Protein AF-M7B7B1-F1 (afdb_monomer)

Organism: Chelonia mydas (NCBI:txid8469)

Nearest PDB structures (foldseek):
  8otz-assembly1_O  TM=6.008E-01  e=1.115E-10  Bos taurus

Foldseek 3Di:
DDDDPPVNVVVVLLVVLVVVLQVVVQVVQVPDPPSQDHSDQADFLCPDPVSVVVCVDPVNCVVCVVVVNNPRHDGPVDDSSVCCCCPNPSNVVVVVCVVVVDSDDCCRVCPCVVVCPVVDDDCDPADDPNHNPPPVVVVLQPDPPRCPPPVNVVVVVVVVVVVVVVVVVVVVVVVVVVVVVVVVVVVVVCVVVPVDDDDDPDPVVVVCPPVNVDPPVVVVVPDDDDPVVPPPDDDDDDDDDPDDDDDDDDPPDDDDPPPPVVVVVCCVPPPVNVVVVVVVVVVVVCVVPVVSVVVVVVVVVVVVVVVVVVVVVVVVVVVVVVPPPPDDDDDDDDDDDDDDPDPQDPVNVVVVVVVVVVVVVVVVVVVVVVVVVVVVVVVVVVVVVVVVVPPPVVVVVVVVVVVVPDDPVNVVVVVVVVPDDDPVNVVVCPPPD

Structure (mmCIF, N/CA/C/O backbone):
data_AF-M7B7B1-F1
#
_entry.id   AF-M7B7B1-F1
#
loop_
_atom_site.group_PDB
_atom_site.id
_atom_site.type_symbol
_atom_site.label_atom_id
_atom_site.label_alt_id
_atom_site.label_comp_id
_atom_site.label_asym_id
_atom_site.label_entity_id
_atom_site.label_seq_id
_atom_site.pdbx_PDB_ins_code
_atom_site.Cartn_x
_atom_site.Cartn_y
_atom_site.Cartn_z
_atom_site.occupancy
_atom_site.B_iso_or_equiv
_atom_site.auth_seq_id
_atom_site.auth_comp_id
_atom_site.auth_asym_id
_atom_site.auth_atom_id
_atom_site.pdbx_PDB_model_num
ATOM 1 N N . MET A 1 1 ? 5.519 -35.312 -7.607 1.00 42.41 1 MET A N 1
ATOM 2 C CA . MET A 1 1 ? 5.414 -34.089 -8.432 1.00 42.41 1 MET A CA 1
ATOM 3 C C . MET A 1 1 ? 4.886 -32.962 -7.562 1.00 42.41 1 MET A C 1
ATOM 5 O O . MET A 1 1 ? 3.769 -33.058 -7.071 1.00 42.41 1 MET A O 1
ATOM 9 N N . ALA A 1 2 ? 5.728 -31.973 -7.263 1.00 45.00 2 ALA A N 1
ATOM 10 C CA . ALA A 1 2 ? 5.381 -30.883 -6.357 1.00 45.00 2 ALA A CA 1
ATOM 11 C C . ALA A 1 2 ? 4.366 -29.946 -7.025 1.00 45.00 2 ALA A C 1
ATOM 13 O O . ALA A 1 2 ? 4.591 -29.464 -8.133 1.00 45.00 2 ALA A O 1
ATOM 14 N N . CYS A 1 3 ? 3.242 -29.706 -6.353 1.00 51.44 3 CYS A N 1
ATOM 15 C CA . CYS A 1 3 ? 2.217 -28.773 -6.800 1.00 51.44 3 CYS A CA 1
ATOM 16 C C . CYS A 1 3 ? 2.785 -27.350 -6.698 1.00 51.44 3 CYS A C 1
ATOM 18 O O . CYS A 1 3 ? 2.807 -26.755 -5.618 1.00 51.44 3 CYS A O 1
ATOM 20 N N . LEU A 1 4 ? 3.322 -26.829 -7.806 1.00 54.97 4 LEU A N 1
ATOM 21 C CA . LEU A 1 4 ? 3.775 -25.445 -7.895 1.00 54.97 4 LEU A CA 1
ATOM 22 C C . LEU A 1 4 ? 2.602 -24.537 -7.532 1.00 54.97 4 LEU A C 1
ATOM 24 O O . LEU A 1 4 ? 1.526 -24.613 -8.129 1.00 54.97 4 LEU A O 1
ATOM 28 N N . SER A 1 5 ? 2.798 -23.693 -6.515 1.00 66.38 5 SER A N 1
ATOM 29 C CA . SER A 1 5 ? 1.750 -22.779 -6.070 1.00 66.38 5 SER A CA 1
ATOM 30 C C . SER A 1 5 ? 1.254 -21.953 -7.259 1.00 66.38 5 SER A C 1
ATOM 32 O O . SER A 1 5 ? 2.034 -21.561 -8.129 1.00 66.38 5 SER A O 1
ATOM 34 N N . ARG A 1 6 ? -0.042 -21.638 -7.293 1.00 64.44 6 ARG A N 1
ATOM 35 C CA . ARG A 1 6 ? -0.674 -20.833 -8.356 1.00 64.44 6 ARG A CA 1
ATOM 36 C C . ARG A 1 6 ? 0.077 -19.517 -8.643 1.00 64.44 6 ARG A C 1
ATOM 38 O O . ARG A 1 6 ? 0.046 -19.017 -9.761 1.00 64.44 6 ARG A O 1
ATOM 45 N N . ARG A 1 7 ? 0.795 -19.001 -7.638 1.00 59.91 7 ARG A N 1
ATOM 46 C CA . ARG A 1 7 ? 1.664 -17.821 -7.704 1.00 59.91 7 ARG A CA 1
ATOM 47 C C . ARG A 1 7 ? 2.988 -18.079 -8.437 1.00 59.91 7 ARG A C 1
ATOM 49 O O . ARG A 1 7 ? 3.459 -17.193 -9.139 1.00 59.91 7 ARG A O 1
ATOM 56 N N . CYS A 1 8 ? 3.575 -19.267 -8.296 1.00 62.28 8 CYS A N 1
ATOM 57 C CA . CYS A 1 8 ? 4.769 -19.673 -9.043 1.00 62.28 8 CYS A CA 1
ATOM 58 C C . CYS A 1 8 ? 4.444 -19.842 -10.529 1.00 62.28 8 CYS A C 1
ATOM 60 O O . CYS A 1 8 ? 5.128 -19.254 -11.354 1.00 62.28 8 CYS A O 1
ATOM 62 N N . LEU A 1 9 ? 3.331 -20.509 -10.855 1.00 64.69 9 LEU A N 1
ATOM 63 C CA . LEU A 1 9 ? 2.851 -20.640 -12.238 1.00 64.69 9 LEU A CA 1
ATOM 64 C C . LEU A 1 9 ? 2.510 -19.285 -12.883 1.00 64.69 9 LEU A C 1
ATOM 66 O O . LEU A 1 9 ? 2.740 -19.089 -14.069 1.00 64.69 9 LEU A O 1
ATOM 70 N N . GLN A 1 10 ? 1.976 -18.326 -12.118 1.00 61.78 10 GLN A N 1
ATOM 71 C CA . GLN A 1 10 ? 1.761 -16.957 -12.608 1.00 61.78 10 GLN A CA 1
ATOM 72 C C . GLN A 1 10 ? 3.072 -16.209 -12.872 1.00 61.78 10 GLN A C 1
ATOM 74 O O . GLN A 1 10 ? 3.170 -15.483 -13.855 1.00 61.78 10 GLN A O 1
ATOM 79 N N . ARG A 1 11 ? 4.080 -16.387 -12.014 1.00 63.16 11 ARG A N 1
ATOM 80 C CA . ARG A 1 11 ? 5.410 -15.793 -12.208 1.00 63.16 11 ARG A CA 1
ATOM 81 C C . ARG A 1 11 ? 6.141 -16.399 -13.399 1.00 63.16 11 ARG A C 1
ATOM 83 O O . ARG A 1 11 ? 6.758 -15.667 -14.158 1.00 63.16 11 ARG A O 1
ATOM 90 N N . GLU A 1 12 ? 6.022 -17.706 -13.577 1.00 62.66 12 GLU A N 1
ATOM 91 C CA . GLU A 1 12 ? 6.588 -18.444 -14.704 1.00 62.66 12 GLU A CA 1
ATOM 92 C C . GLU A 1 12 ? 5.945 -18.023 -16.033 1.00 62.66 12 GLU A C 1
ATOM 94 O O . GLU A 1 12 ? 6.651 -17.713 -16.988 1.00 62.66 12 GLU A O 1
ATOM 99 N N . LYS A 1 13 ? 4.612 -17.895 -16.077 1.00 61.25 13 LYS A N 1
ATOM 100 C CA . LYS A 1 13 ? 3.904 -17.379 -17.261 1.00 61.25 13 LYS A CA 1
ATOM 101 C C . LYS A 1 13 ? 4.276 -15.932 -17.589 1.00 61.25 13 LYS A C 1
ATOM 103 O O . LYS A 1 13 ? 4.460 -15.623 -18.762 1.00 61.25 13 LYS A O 1
ATOM 108 N N . GLY A 1 14 ? 4.432 -15.079 -16.574 1.00 61.81 14 GLY A N 1
ATOM 109 C CA . GLY A 1 14 ? 4.938 -13.716 -16.760 1.00 61.81 14 GLY A CA 1
ATOM 110 C C . GLY A 1 14 ? 6.364 -13.695 -17.321 1.00 61.81 14 GLY A C 1
ATOM 111 O O . GLY A 1 14 ? 6.639 -12.965 -18.263 1.00 61.81 14 GLY A O 1
ATOM 112 N N . PHE A 1 15 ? 7.246 -14.560 -16.812 1.00 65.38 15 PHE A N 1
ATOM 113 C CA . PHE A 1 15 ? 8.637 -14.662 -17.262 1.00 65.38 15 PHE A CA 1
ATOM 114 C C . PHE A 1 15 ? 8.770 -15.120 -18.726 1.00 65.38 15 PHE A C 1
ATOM 116 O O . PHE A 1 15 ? 9.544 -14.539 -19.482 1.00 65.38 15 PHE A O 1
ATOM 123 N N . ILE A 1 16 ? 7.997 -16.127 -19.153 1.00 61.47 16 ILE A N 1
ATOM 124 C CA . ILE A 1 16 ? 8.049 -16.654 -20.531 1.00 61.47 16 ILE A CA 1
ATOM 125 C C . ILE A 1 16 ? 7.557 -15.610 -21.546 1.00 61.47 16 ILE A C 1
ATOM 127 O O . ILE A 1 16 ? 8.191 -15.408 -22.581 1.00 61.47 16 ILE A O 1
ATOM 131 N N . LEU A 1 17 ? 6.455 -14.913 -21.246 1.00 61.81 17 LEU A N 1
ATOM 132 C CA . LEU A 1 17 ? 5.927 -13.851 -22.112 1.00 61.81 17 LEU A CA 1
ATOM 133 C C . LEU A 1 17 ? 6.872 -12.643 -22.176 1.00 61.81 17 LEU A C 1
ATOM 135 O O . LEU A 1 17 ? 7.020 -12.026 -23.233 1.00 61.81 17 LEU A O 1
ATOM 139 N N . ASP A 1 18 ? 7.561 -12.348 -21.072 1.00 65.50 18 ASP A N 1
ATOM 140 C CA . ASP A 1 18 ? 8.581 -11.308 -21.033 1.00 65.50 18 ASP A CA 1
ATOM 141 C C . ASP A 1 18 ? 9.797 -11.650 -21.896 1.00 65.50 18 ASP A C 1
ATOM 143 O O . ASP A 1 18 ? 10.330 -10.749 -22.543 1.00 65.50 18 ASP A O 1
ATOM 147 N N . GLY A 1 19 ? 10.189 -12.925 -21.959 1.00 74.69 19 GLY A N 1
ATOM 148 C CA . GLY A 1 19 ? 11.253 -13.405 -22.840 1.00 74.69 19 GLY A CA 1
ATOM 149 C C . GLY A 1 19 ? 10.938 -13.189 -24.321 1.00 74.69 19 GLY A C 1
ATOM 150 O O . GLY A 1 19 ? 11.761 -12.634 -25.036 1.00 74.69 19 GLY A O 1
ATOM 151 N N . VAL A 1 20 ? 9.726 -13.532 -24.772 1.00 77.75 20 VAL A N 1
ATOM 152 C CA . VAL A 1 20 ? 9.319 -13.392 -26.188 1.00 77.75 20 VAL A CA 1
ATOM 153 C C . VAL A 1 20 ? 9.248 -11.924 -26.624 1.00 77.75 20 VAL A C 1
ATOM 155 O O . VAL A 1 20 ? 9.687 -11.570 -27.718 1.00 77.75 20 VAL A O 1
ATOM 158 N N . ALA A 1 21 ? 8.717 -11.043 -25.773 1.00 76.06 21 ALA A N 1
ATOM 159 C CA . ALA A 1 21 ? 8.639 -9.614 -26.080 1.00 76.06 21 ALA A CA 1
ATOM 160 C C . ALA A 1 21 ? 10.026 -8.946 -26.108 1.00 76.06 21 ALA A C 1
ATOM 162 O O . ALA A 1 21 ? 10.290 -8.077 -26.936 1.00 76.06 21 ALA A O 1
ATOM 163 N N . VAL A 1 22 ? 10.919 -9.350 -25.202 1.00 82.69 22 VAL A N 1
ATOM 164 C CA . VAL A 1 22 ? 12.305 -8.868 -25.181 1.00 82.69 22 VAL A CA 1
ATOM 165 C C . VAL A 1 22 ? 13.081 -9.396 -26.388 1.00 82.69 22 VAL A C 1
ATOM 167 O O . VAL A 1 22 ? 13.818 -8.627 -26.993 1.00 82.69 22 VAL A O 1
ATOM 170 N N . ASP A 1 23 ? 12.882 -10.657 -26.771 1.00 85.25 23 ASP A N 1
ATOM 171 C CA . ASP A 1 23 ? 13.542 -11.288 -27.919 1.00 85.25 23 ASP A CA 1
ATOM 172 C C . ASP A 1 23 ? 13.101 -10.671 -29.252 1.00 85.25 23 ASP A C 1
ATOM 174 O O . ASP A 1 23 ? 13.930 -10.295 -30.072 1.00 85.25 23 ASP A O 1
ATOM 178 N N . THR A 1 24 ? 11.799 -10.439 -29.438 1.00 84.06 24 THR A N 1
ATOM 179 C CA . THR A 1 24 ? 11.279 -9.739 -30.628 1.00 84.06 24 THR A CA 1
ATOM 180 C C . THR A 1 24 ? 11.799 -8.305 -30.739 1.00 84.06 24 THR A C 1
ATOM 182 O O . THR A 1 24 ? 12.189 -7.869 -31.825 1.00 84.06 24 THR A O 1
ATOM 185 N N . LEU A 1 25 ? 11.866 -7.572 -29.622 1.00 83.31 25 LEU A N 1
ATOM 186 C CA . LEU A 1 25 ? 12.483 -6.246 -29.594 1.00 83.31 25 LEU A CA 1
ATOM 187 C C . LEU A 1 25 ? 13.978 -6.319 -29.894 1.00 83.31 25 LEU A C 1
ATOM 189 O O . LEU A 1 25 ? 14.453 -5.569 -30.740 1.00 83.31 25 LEU A O 1
ATOM 193 N N . ALA A 1 26 ? 14.717 -7.227 -29.260 1.00 86.00 26 ALA A N 1
ATOM 194 C CA . ALA A 1 26 ? 16.151 -7.379 -29.487 1.00 86.00 26 ALA A CA 1
ATOM 195 C C . ALA A 1 26 ? 16.440 -7.753 -30.947 1.00 86.00 26 ALA A C 1
ATOM 197 O O . ALA A 1 26 ? 17.294 -7.130 -31.574 1.00 86.00 26 ALA A O 1
ATOM 198 N N . GLY A 1 27 ? 15.659 -8.672 -31.517 1.00 85.81 27 GLY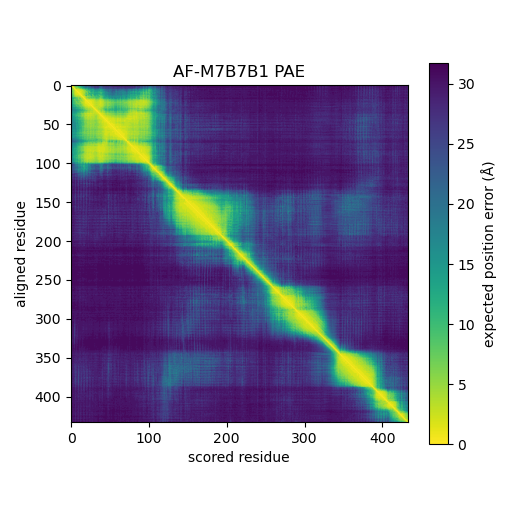 A N 1
ATOM 199 C CA . GLY A 1 27 ? 15.722 -9.073 -32.920 1.00 85.81 27 GLY A CA 1
ATOM 200 C C . GLY A 1 27 ? 15.513 -7.913 -33.897 1.00 85.81 27 GLY A C 1
ATOM 201 O O . GLY A 1 27 ? 16.146 -7.865 -34.945 1.00 85.81 27 GLY A O 1
ATOM 202 N N . SER A 1 28 ? 14.698 -6.912 -33.551 1.00 82.88 28 SER A N 1
ATOM 203 C CA . SER A 1 28 ? 14.541 -5.732 -34.416 1.00 82.88 28 SER A CA 1
ATOM 204 C C . SER A 1 28 ? 15.816 -4.880 -34.527 1.00 82.88 28 SER A C 1
ATOM 206 O O . SER A 1 28 ? 16.047 -4.258 -35.561 1.00 82.88 28 SER A O 1
ATOM 208 N N . TYR A 1 29 ? 16.675 -4.892 -33.501 1.00 82.81 29 TYR A N 1
ATOM 209 C CA . TYR A 1 29 ? 17.931 -4.135 -33.463 1.00 82.81 29 TYR A CA 1
ATOM 210 C C . TYR A 1 29 ? 19.161 -4.959 -33.870 1.00 82.81 29 TYR A C 1
ATOM 212 O O . TYR A 1 29 ? 20.210 -4.384 -34.157 1.00 82.81 29 TYR A O 1
ATOM 220 N N . THR A 1 30 ? 19.070 -6.292 -33.927 1.00 81.69 30 THR A N 1
ATOM 221 C CA . THR A 1 30 ? 20.193 -7.155 -34.347 1.00 81.69 30 THR A CA 1
ATOM 222 C C . THR A 1 30 ? 20.481 -7.054 -35.841 1.00 81.69 30 THR A C 1
ATOM 224 O O . THR A 1 30 ? 21.638 -7.195 -36.244 1.00 81.69 30 THR A O 1
ATOM 227 N N . HIS A 1 31 ? 19.450 -6.797 -36.649 1.00 80.06 31 HIS A N 1
ATOM 228 C CA . HIS A 1 31 ? 19.531 -6.756 -38.110 1.00 80.06 31 HIS A CA 1
ATOM 229 C C . HIS A 1 31 ? 19.801 -5.357 -38.683 1.00 80.06 31 HIS A C 1
ATOM 231 O O . HIS A 1 31 ? 20.025 -5.233 -39.885 1.00 80.06 31 HIS A O 1
ATOM 237 N N . ILE A 1 32 ? 19.814 -4.312 -37.848 1.00 78.25 32 ILE A N 1
ATOM 238 C CA . ILE A 1 32 ? 19.995 -2.921 -38.278 1.00 78.25 32 ILE A CA 1
ATOM 239 C C . ILE A 1 32 ? 21.291 -2.374 -37.661 1.00 78.25 32 ILE A C 1
ATOM 241 O O . ILE A 1 32 ? 21.356 -2.209 -36.444 1.00 78.25 32 ILE A O 1
ATOM 245 N N . PRO A 1 33 ? 22.343 -2.096 -38.453 1.00 79.06 33 PRO A N 1
ATOM 246 C CA . PRO A 1 33 ? 23.497 -1.348 -37.976 1.00 79.06 33 PRO A CA 1
ATOM 247 C C . PRO A 1 33 ? 23.193 0.166 -37.925 1.00 79.06 33 PRO A C 1
ATOM 249 O O . PRO A 1 33 ? 22.537 0.684 -38.830 1.00 79.06 33 PRO A O 1
ATOM 252 N N . PRO A 1 34 ? 23.710 0.903 -36.924 1.00 80.38 34 PRO A N 1
ATOM 253 C CA . PRO A 1 34 ? 24.441 0.406 -35.758 1.00 80.38 34 PRO A CA 1
ATOM 254 C C . PRO A 1 34 ? 23.531 -0.349 -34.774 1.00 80.38 34 PRO A C 1
ATOM 256 O O . PRO A 1 34 ? 22.345 -0.054 -34.647 1.00 80.38 34 PRO A O 1
ATOM 259 N N . LYS A 1 35 ? 24.104 -1.315 -34.045 1.00 84.50 35 LYS A N 1
ATOM 260 C CA . LYS A 1 35 ? 23.390 -2.086 -33.014 1.00 84.50 35 LYS A CA 1
ATOM 261 C C . LYS A 1 35 ? 23.161 -1.205 -31.785 1.00 84.50 35 LYS A C 1
ATOM 263 O O . LYS A 1 35 ? 23.999 -1.144 -30.894 1.00 84.50 35 LYS A O 1
ATOM 268 N N . LEU A 1 36 ? 22.050 -0.476 -31.778 1.00 85.94 36 LEU A N 1
ATOM 269 C CA . LEU A 1 36 ? 21.781 0.573 -30.787 1.00 85.94 36 LEU A CA 1
ATOM 270 C C . LEU A 1 36 ? 21.107 0.076 -29.506 1.00 85.94 36 LEU A C 1
ATOM 272 O O . LEU A 1 36 ? 21.082 0.801 -28.514 1.00 85.94 36 LEU A O 1
ATOM 276 N N . TRP A 1 37 ? 20.543 -1.131 -29.512 1.00 87.94 37 TRP A N 1
ATOM 277 C CA . TRP A 1 37 ? 19.790 -1.648 -28.377 1.00 87.94 37 TRP A CA 1
ATOM 278 C C . TRP A 1 37 ? 19.933 -3.163 -28.253 1.00 87.94 37 TRP A C 1
ATOM 280 O O . TRP A 1 37 ? 19.965 -3.877 -29.257 1.00 87.94 37 TRP A O 1
ATOM 290 N N . SER A 1 38 ? 20.007 -3.655 -27.020 1.00 86.31 38 SER A N 1
ATOM 291 C CA . SER A 1 38 ? 19.994 -5.081 -26.713 1.00 86.31 38 SER A CA 1
ATOM 292 C C . SER A 1 38 ? 19.181 -5.346 -25.445 1.00 86.31 38 SER A C 1
ATOM 294 O O . SER A 1 38 ? 18.867 -4.428 -24.689 1.00 86.31 38 SER A O 1
ATOM 296 N N . ALA A 1 39 ? 18.832 -6.610 -25.198 1.00 84.50 39 ALA A N 1
ATOM 297 C CA . ALA A 1 39 ? 18.087 -6.992 -23.999 1.00 84.50 39 ALA A CA 1
ATOM 298 C C . ALA A 1 39 ? 18.830 -6.648 -22.694 1.00 84.50 39 ALA A C 1
ATOM 300 O O . ALA A 1 39 ? 18.195 -6.386 -21.672 1.00 84.50 39 ALA A O 1
ATOM 301 N N . LEU A 1 40 ? 20.166 -6.661 -22.729 1.00 85.62 40 LEU A N 1
ATOM 302 C CA . LEU A 1 40 ? 21.019 -6.329 -21.596 1.00 85.62 40 LEU A CA 1
ATOM 303 C C . LEU A 1 40 ? 21.659 -4.956 -21.838 1.00 85.62 40 LEU A C 1
ATOM 305 O O . LEU A 1 40 ? 22.407 -4.800 -22.804 1.00 85.62 40 LEU A O 1
ATOM 309 N N . PRO A 1 41 ? 21.391 -3.953 -20.987 1.00 86.31 41 PRO A N 1
ATOM 310 C CA . PRO A 1 41 ? 22.020 -2.654 -21.144 1.00 86.31 41 PRO A CA 1
ATOM 311 C C . PRO A 1 41 ? 23.533 -2.758 -20.908 1.00 86.31 41 PRO A C 1
ATOM 313 O O . PRO A 1 41 ? 23.969 -3.528 -20.042 1.00 86.31 41 PRO A O 1
ATOM 316 N N . PRO A 1 42 ? 24.346 -1.985 -21.645 1.00 88.75 42 PRO A N 1
ATOM 317 C CA . PRO A 1 42 ? 25.779 -1.940 -21.413 1.00 88.75 42 PRO A CA 1
ATOM 318 C C . PRO A 1 42 ? 26.068 -1.376 -20.020 1.00 88.75 42 PRO A C 1
ATOM 320 O O . PRO A 1 42 ? 25.397 -0.465 -19.530 1.00 88.75 42 PRO A O 1
ATOM 323 N N . TYR A 1 43 ? 27.072 -1.944 -19.357 1.00 90.81 43 TYR A N 1
ATOM 324 C CA . TYR A 1 43 ? 27.388 -1.572 -17.985 1.00 90.81 43 TYR A CA 1
ATOM 325 C C . TYR A 1 43 ? 27.938 -0.142 -17.904 1.00 90.81 43 TYR A C 1
ATOM 327 O O . TYR A 1 43 ? 28.872 0.220 -18.624 1.00 90.81 43 TYR A O 1
ATOM 335 N N . ASN A 1 44 ? 27.380 0.649 -16.986 1.00 90.25 44 ASN A N 1
ATOM 336 C CA . ASN A 1 44 ? 27.842 1.992 -16.665 1.00 90.25 44 ASN A CA 1
ATOM 337 C C . ASN A 1 44 ? 28.192 2.071 -15.176 1.00 90.25 44 ASN A C 1
ATOM 339 O O . ASN A 1 44 ? 27.311 2.123 -14.318 1.00 90.25 44 ASN A O 1
ATOM 343 N N . ALA A 1 45 ? 29.491 2.109 -14.884 1.00 90.00 45 ALA A N 1
ATOM 344 C CA . ALA A 1 45 ? 29.995 2.112 -13.517 1.00 90.00 45 ALA A CA 1
ATOM 345 C C . ALA A 1 45 ? 29.566 3.359 -12.723 1.00 90.00 45 ALA A C 1
ATOM 347 O O . ALA A 1 45 ? 29.381 3.269 -11.516 1.00 90.00 45 ALA A O 1
ATOM 348 N N . GLN A 1 46 ? 29.355 4.511 -13.371 1.00 89.69 46 GLN A N 1
ATOM 349 C CA . GLN A 1 46 ? 28.926 5.725 -12.665 1.00 89.69 46 GLN A CA 1
ATOM 350 C C . GLN A 1 46 ? 27.465 5.667 -12.193 1.00 89.69 46 GLN A C 1
ATOM 352 O O . GLN A 1 46 ? 27.081 6.436 -11.313 1.00 89.69 46 GLN A O 1
ATOM 357 N N . LEU A 1 47 ? 26.658 4.770 -12.768 1.00 87.75 47 LEU A N 1
ATOM 358 C CA . LEU A 1 47 ? 25.276 4.518 -12.352 1.00 87.75 47 LEU A CA 1
ATOM 359 C C . LEU A 1 47 ? 25.163 3.365 -11.344 1.00 87.75 47 LEU A C 1
ATOM 361 O O . LEU A 1 47 ? 24.088 3.158 -10.781 1.00 87.75 47 LEU A O 1
ATOM 365 N N . ASP A 1 48 ? 26.245 2.619 -11.105 1.00 91.06 48 ASP A N 1
ATOM 366 C CA . ASP A 1 48 ? 26.256 1.531 -10.134 1.00 91.06 48 ASP A CA 1
ATOM 367 C C . ASP A 1 48 ? 26.330 2.074 -8.698 1.00 91.06 48 ASP A C 1
ATOM 369 O O . ASP A 1 48 ? 27.285 2.747 -8.298 1.00 91.06 48 ASP A O 1
ATOM 373 N N . GLY A 1 49 ? 25.322 1.732 -7.893 1.00 93.12 49 GLY A N 1
ATOM 374 C CA . GLY A 1 49 ? 25.264 2.091 -6.479 1.00 93.12 49 GLY A CA 1
ATOM 375 C C . GLY A 1 49 ? 26.417 1.507 -5.659 1.00 93.12 49 GLY A C 1
ATOM 376 O O . GLY A 1 49 ? 26.834 2.124 -4.679 1.00 93.12 49 GLY A O 1
ATOM 377 N N . HIS A 1 50 ? 26.977 0.364 -6.064 1.00 93.88 50 HIS A N 1
ATOM 378 C CA . HIS A 1 50 ? 28.120 -0.247 -5.381 1.00 93.88 50 HIS A CA 1
ATOM 379 C C . HIS A 1 50 ? 29.441 0.465 -5.693 1.00 93.88 50 HIS A C 1
ATOM 381 O O . HIS A 1 50 ? 30.312 0.548 -4.827 1.00 93.88 50 HIS A O 1
ATOM 387 N N . ALA A 1 51 ? 29.575 1.038 -6.890 1.00 92.44 51 ALA A N 1
ATOM 388 C CA . ALA A 1 51 ? 30.737 1.827 -7.289 1.00 92.44 51 ALA A CA 1
ATOM 389 C C . ALA A 1 51 ? 30.641 3.311 -6.880 1.00 92.44 51 ALA A C 1
ATOM 391 O O . ALA A 1 51 ? 31.609 4.061 -7.030 1.00 92.44 51 ALA A O 1
ATOM 392 N N . ALA A 1 52 ? 29.508 3.753 -6.324 1.00 91.88 52 ALA A N 1
ATOM 393 C CA . ALA A 1 52 ? 29.263 5.154 -5.975 1.00 91.88 52 ALA A CA 1
ATOM 394 C C . ALA A 1 52 ? 30.335 5.756 -5.044 1.00 91.88 52 ALA A C 1
ATOM 396 O O . ALA A 1 52 ? 30.688 6.927 -5.185 1.00 91.88 52 ALA A O 1
ATOM 397 N N . SER A 1 53 ? 30.899 4.966 -4.123 1.00 95.44 53 SER A N 1
ATOM 398 C CA . SER A 1 53 ? 31.963 5.407 -3.208 1.00 95.44 53 SER A CA 1
ATOM 399 C C . SER A 1 53 ? 33.266 5.763 -3.936 1.00 95.44 53 SER A C 1
ATOM 401 O O . SER A 1 53 ? 33.900 6.769 -3.615 1.00 95.44 53 SER A O 1
ATOM 403 N N . TYR A 1 54 ? 33.634 4.994 -4.962 1.00 94.06 54 TYR A N 1
ATOM 404 C CA . TYR A 1 54 ? 34.810 5.243 -5.794 1.00 94.06 54 TYR A CA 1
ATOM 405 C C . TYR A 1 54 ? 34.673 6.569 -6.555 1.00 94.06 54 TYR A C 1
ATOM 407 O O . TYR A 1 54 ? 35.556 7.431 -6.486 1.00 94.06 54 TYR A O 1
ATOM 415 N N . PHE A 1 55 ? 33.519 6.785 -7.192 1.00 92.56 55 PHE A N 1
ATOM 416 C CA . PHE A 1 55 ? 33.215 8.015 -7.932 1.00 92.56 55 PHE A CA 1
ATOM 417 C C . PHE A 1 55 ? 32.939 9.226 -7.028 1.00 92.56 55 PHE A C 1
ATOM 419 O O . PHE A 1 55 ? 33.018 10.372 -7.476 1.00 92.56 55 PHE A O 1
ATOM 426 N N . ALA A 1 56 ? 32.669 9.012 -5.738 1.00 92.88 56 ALA A N 1
ATOM 427 C CA . ALA A 1 56 ? 32.560 10.089 -4.763 1.00 92.88 56 ALA A CA 1
ATOM 428 C C . ALA A 1 56 ? 33.922 10.713 -4.405 1.00 92.88 56 ALA A C 1
ATOM 430 O O . ALA A 1 56 ? 33.946 11.864 -3.948 1.00 92.88 56 ALA A O 1
ATOM 431 N N . SER A 1 57 ? 35.032 9.997 -4.628 1.00 95.81 57 SER A N 1
ATOM 432 C CA . SER A 1 57 ? 36.371 10.446 -4.242 1.00 95.81 57 SER A CA 1
ATOM 433 C C . SER A 1 57 ? 36.817 11.712 -5.008 1.00 95.81 57 SER A C 1
ATOM 435 O O . SER A 1 57 ? 36.577 11.830 -6.215 1.00 95.81 57 SER A O 1
ATOM 437 N N . PRO A 1 58 ? 37.478 12.686 -4.349 1.00 95.75 58 PRO A N 1
ATOM 438 C CA . PRO A 1 58 ? 37.906 13.931 -5.000 1.00 95.75 58 PRO A CA 1
ATOM 439 C C . PRO A 1 58 ? 38.888 13.722 -6.160 1.00 95.75 58 PRO A C 1
ATOM 441 O O . PRO A 1 58 ? 3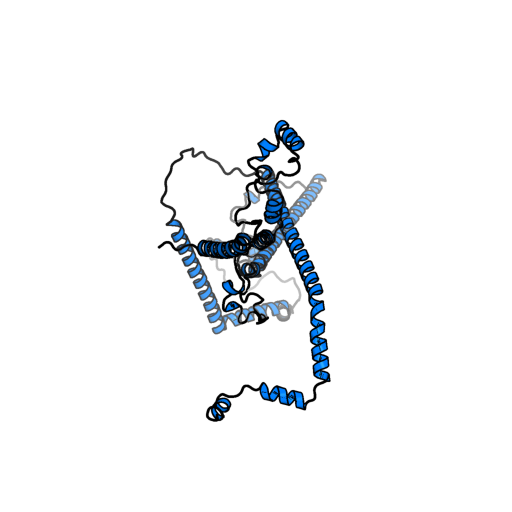8.800 14.417 -7.171 1.00 95.75 58 PRO A O 1
ATOM 444 N N . ALA A 1 59 ? 39.786 12.739 -6.037 1.00 95.69 59 ALA A N 1
ATOM 445 C CA . ALA A 1 59 ? 40.750 12.394 -7.079 1.00 95.69 59 ALA A CA 1
ATOM 446 C C . ALA A 1 59 ? 40.049 11.888 -8.350 1.00 95.69 59 ALA A C 1
ATOM 448 O O . ALA A 1 59 ? 40.323 12.381 -9.444 1.00 95.69 59 ALA A O 1
ATOM 449 N N . VAL A 1 60 ? 39.078 10.978 -8.201 1.00 94.06 60 VAL A N 1
ATOM 450 C CA . VAL A 1 60 ? 38.294 10.461 -9.331 1.00 94.06 60 VAL A CA 1
ATOM 451 C C . VAL A 1 60 ? 37.411 11.558 -9.922 1.00 94.06 60 VAL A C 1
ATOM 453 O O . VAL A 1 60 ? 37.343 11.691 -11.137 1.00 94.06 60 VAL A O 1
ATOM 456 N N . LYS A 1 61 ? 36.807 12.433 -9.109 1.00 93.25 61 LYS A N 1
ATOM 457 C CA . LYS A 1 61 ? 36.044 13.589 -9.619 1.00 93.25 61 LYS A CA 1
ATOM 458 C C . LYS A 1 61 ? 36.895 14.553 -10.446 1.00 93.25 61 LYS A C 1
ATOM 460 O O . LYS A 1 61 ? 36.405 15.081 -11.441 1.00 93.25 61 LYS A O 1
ATOM 465 N N . SER A 1 62 ? 38.143 14.792 -10.045 1.00 95.06 62 SER A N 1
ATOM 466 C CA . SER A 1 62 ? 39.091 15.605 -10.816 1.00 95.06 62 SER A CA 1
ATOM 467 C C . SER A 1 62 ? 39.428 14.939 -12.155 1.00 95.06 62 SER A C 1
ATOM 469 O O . SER A 1 62 ? 39.309 15.564 -13.207 1.00 95.06 62 SER A O 1
ATOM 471 N N . LEU A 1 63 ? 39.720 13.633 -12.134 1.00 93.44 63 LEU A N 1
ATOM 472 C CA . LEU A 1 63 ? 39.953 12.832 -13.339 1.00 93.44 63 LEU A CA 1
ATOM 473 C C . LEU A 1 63 ? 38.753 12.877 -14.302 1.00 93.44 63 LEU A C 1
ATOM 475 O O . LEU A 1 63 ? 38.928 13.085 -15.500 1.00 93.44 63 LEU A O 1
ATOM 479 N N . LEU A 1 64 ? 37.531 12.732 -13.784 1.00 91.94 64 LEU A N 1
ATOM 480 C CA . LEU A 1 64 ? 36.298 12.792 -14.575 1.00 91.94 64 LEU A CA 1
ATOM 481 C C . LEU A 1 64 ? 36.047 14.176 -15.184 1.00 91.94 64 LEU A C 1
ATOM 483 O O . LEU A 1 64 ? 35.453 14.277 -16.252 1.00 91.94 64 LEU A O 1
ATOM 487 N N . LYS A 1 65 ? 36.484 15.256 -14.530 1.00 92.50 65 LYS A N 1
ATOM 488 C CA . LYS A 1 65 ? 36.429 16.600 -15.123 1.00 92.50 65 LYS A CA 1
ATOM 489 C C . LYS A 1 65 ? 37.417 16.729 -16.277 1.00 92.50 65 LYS A C 1
ATOM 491 O O . LYS A 1 65 ? 37.021 17.204 -17.334 1.00 92.50 65 LYS A O 1
ATOM 496 N N . ASN A 1 66 ? 38.644 16.244 -16.097 1.00 92.94 66 ASN A N 1
ATOM 497 C CA . ASN A 1 66 ? 39.696 16.301 -17.118 1.00 92.94 66 ASN A CA 1
ATOM 498 C C . ASN A 1 66 ? 39.388 15.429 -18.344 1.00 92.94 66 ASN A C 1
ATOM 500 O O . ASN A 1 66 ? 39.790 15.760 -19.450 1.00 92.94 66 ASN A O 1
ATOM 504 N N . THR A 1 67 ? 38.673 14.323 -18.144 1.00 88.38 67 THR A N 1
ATOM 505 C CA . THR A 1 67 ? 38.220 13.412 -19.211 1.00 88.38 67 THR A CA 1
ATOM 506 C C . THR A 1 67 ? 36.825 13.755 -19.740 1.00 88.38 67 THR A C 1
ATOM 508 O O . THR A 1 67 ? 36.268 12.998 -20.527 1.00 88.38 67 THR A O 1
ATOM 511 N N . GLU A 1 68 ? 36.232 14.864 -19.285 1.00 86.81 68 GLU A N 1
ATOM 512 C CA . GLU A 1 68 ? 34.884 15.327 -19.647 1.00 86.81 68 GLU A CA 1
ATOM 513 C C . GLU A 1 68 ? 33.724 14.373 -19.272 1.00 86.81 68 GLU A C 1
ATOM 515 O O . GLU A 1 68 ? 32.563 14.644 -19.564 1.00 86.81 68 GLU A O 1
ATOM 520 N N . GLN A 1 69 ? 33.985 13.318 -18.499 1.00 85.75 69 GLN A N 1
ATOM 521 C CA . GLN A 1 69 ? 33.012 12.319 -18.028 1.00 85.75 69 GLN A CA 1
ATOM 522 C C . GLN A 1 69 ? 32.317 12.681 -16.701 1.00 85.75 69 GLN A C 1
ATOM 524 O O . GLN A 1 69 ? 31.764 11.822 -16.013 1.00 85.75 69 GLN A O 1
ATOM 529 N N . HIS A 1 70 ? 32.351 13.951 -16.301 1.00 85.38 70 HIS A N 1
ATOM 530 C CA . HIS A 1 70 ? 31.829 14.424 -15.014 1.00 85.38 70 HIS A CA 1
ATOM 531 C C . HIS A 1 70 ? 30.296 14.570 -14.960 1.00 85.38 70 HIS A C 1
ATOM 533 O O . HIS A 1 70 ? 29.753 14.822 -13.885 1.00 85.38 70 HIS A O 1
ATOM 539 N N . ARG A 1 71 ? 29.590 14.441 -16.092 1.00 80.56 71 ARG A N 1
ATOM 540 C CA . ARG A 1 71 ? 28.128 14.633 -16.208 1.00 80.56 71 ARG A CA 1
ATOM 541 C C . ARG A 1 71 ? 27.362 13.321 -16.390 1.00 80.56 71 ARG A C 1
ATOM 543 O O . ARG A 1 71 ? 26.439 13.260 -17.193 1.00 80.56 71 ARG A O 1
ATOM 550 N N . GLY A 1 72 ? 27.750 12.286 -15.647 1.00 77.50 72 GLY A N 1
ATOM 551 C CA . GLY A 1 72 ? 27.238 10.935 -15.861 1.00 77.50 72 GLY A CA 1
ATOM 552 C C . GLY A 1 72 ? 27.926 10.332 -17.078 1.00 77.50 72 GLY A C 1
ATOM 553 O O . GLY A 1 72 ? 27.540 10.570 -18.218 1.00 77.50 72 GLY A O 1
ATOM 554 N N . GLY A 1 73 ? 29.012 9.617 -16.812 1.00 78.31 73 GLY A N 1
ATOM 555 C CA . GLY A 1 73 ? 29.825 8.932 -17.803 1.00 78.31 73 GLY A CA 1
ATOM 556 C C . GLY A 1 73 ? 28.987 7.996 -18.659 1.00 78.31 73 GLY A C 1
ATOM 557 O O . GLY A 1 73 ? 27.898 7.577 -18.273 1.00 78.31 73 GLY A O 1
ATOM 558 N N . THR A 1 74 ? 29.504 7.686 -19.836 1.00 83.31 74 THR A N 1
ATOM 559 C CA . THR A 1 74 ? 28.836 6.809 -20.792 1.00 83.31 74 THR A CA 1
ATOM 560 C C . THR A 1 74 ? 29.274 5.373 -20.570 1.00 83.31 74 THR A C 1
ATOM 562 O O . THR A 1 74 ? 30.377 5.115 -20.080 1.00 83.31 74 THR A O 1
ATOM 565 N N . SER A 1 75 ? 28.431 4.419 -20.941 1.00 85.81 75 SER A N 1
ATOM 566 C CA . SER A 1 75 ? 28.847 3.030 -21.037 1.00 85.81 75 SER A CA 1
ATOM 567 C C . SER A 1 75 ? 29.920 2.862 -22.113 1.00 85.81 75 SER A C 1
ATOM 569 O O . SER A 1 75 ? 30.198 3.761 -22.917 1.00 85.81 75 SER A O 1
ATOM 571 N N . ARG A 1 76 ? 30.525 1.672 -22.136 1.00 84.75 76 ARG A N 1
ATOM 572 C CA . ARG A 1 76 ? 31.573 1.311 -23.098 1.00 84.75 76 ARG A CA 1
ATOM 573 C C . ARG A 1 76 ? 31.146 1.508 -24.558 1.00 84.75 76 ARG A C 1
ATOM 575 O O . ARG A 1 76 ? 31.990 1.818 -25.391 1.00 84.75 76 ARG A O 1
ATOM 582 N N . ASP A 1 77 ? 29.858 1.348 -24.845 1.00 85.38 77 ASP A N 1
ATOM 583 C CA . ASP A 1 77 ? 29.318 1.405 -26.204 1.00 85.38 77 ASP A CA 1
ATOM 584 C C . ASP A 1 77 ? 28.880 2.834 -26.604 1.00 85.38 77 ASP A C 1
ATOM 586 O O . ASP A 1 77 ? 28.453 3.076 -27.733 1.00 85.38 77 ASP A O 1
ATOM 590 N N . GLY A 1 78 ? 29.051 3.806 -25.699 1.00 87.69 78 GLY A N 1
ATOM 591 C CA . GLY A 1 78 ? 28.901 5.235 -25.957 1.00 87.69 78 GLY A CA 1
ATOM 592 C C . GLY A 1 78 ? 27.520 5.810 -25.632 1.00 87.69 78 GLY A C 1
ATOM 593 O O . GLY A 1 78 ? 26.533 5.105 -25.420 1.00 87.69 78 GLY A O 1
ATOM 594 N N . TRP A 1 79 ? 27.445 7.145 -25.626 1.00 86.62 79 TRP A N 1
ATOM 595 C CA . TRP A 1 79 ? 26.260 7.894 -25.183 1.00 86.62 79 TRP A CA 1
ATOM 596 C C . TRP A 1 79 ? 25.001 7.628 -26.018 1.00 86.62 79 TRP A C 1
ATOM 598 O O . TRP A 1 79 ? 23.889 7.709 -25.501 1.00 86.62 79 TRP A O 1
ATOM 608 N N . ILE A 1 80 ? 25.161 7.311 -27.306 1.00 88.44 80 ILE A N 1
ATOM 609 C CA . ILE A 1 80 ? 24.036 7.021 -28.202 1.00 88.44 80 ILE A CA 1
ATOM 610 C C . ILE A 1 80 ? 23.380 5.700 -27.787 1.00 88.44 80 ILE A C 1
ATOM 612 O O . ILE A 1 80 ? 22.158 5.622 -27.693 1.00 88.44 80 ILE A O 1
ATOM 616 N N . VAL A 1 81 ? 24.175 4.673 -27.479 1.00 89.25 81 VAL A N 1
ATOM 617 C CA . VAL A 1 81 ? 23.655 3.378 -27.023 1.00 89.25 81 VAL A CA 1
ATOM 618 C C . VAL A 1 81 ? 22.981 3.533 -25.659 1.00 89.25 81 VAL A C 1
ATOM 620 O O . VAL A 1 81 ? 21.869 3.038 -25.470 1.00 89.25 81 VAL A O 1
ATOM 623 N N . ASP A 1 82 ? 23.569 4.303 -24.741 1.00 89.25 82 ASP A N 1
ATOM 624 C CA . ASP A 1 82 ? 22.944 4.627 -23.450 1.00 89.25 82 ASP A CA 1
ATOM 625 C C . ASP A 1 82 ? 21.608 5.347 -23.617 1.00 89.25 82 ASP A C 1
ATOM 627 O O . ASP A 1 82 ? 20.619 5.004 -22.968 1.00 89.25 82 ASP A O 1
ATOM 631 N N . TYR A 1 83 ? 21.542 6.310 -24.537 1.00 90.12 83 TYR A N 1
ATOM 632 C CA . TYR A 1 83 ? 20.311 7.024 -24.847 1.00 90.12 83 TYR A CA 1
ATOM 633 C C . TYR A 1 83 ? 19.201 6.064 -25.291 1.00 90.12 83 TYR A C 1
ATOM 635 O O . TYR A 1 83 ? 18.070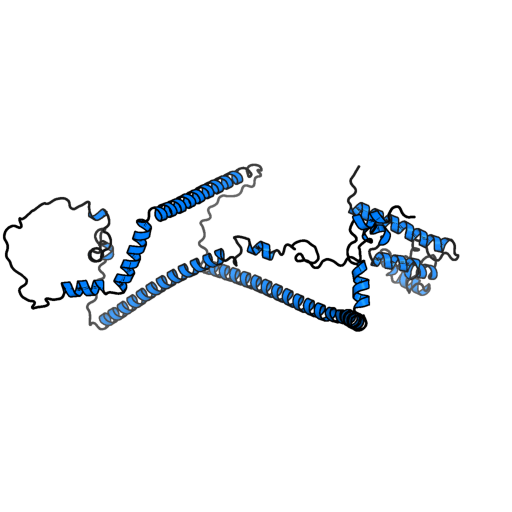 6.170 -24.815 1.00 90.12 83 TYR A O 1
ATOM 643 N N . PHE A 1 84 ? 19.505 5.082 -26.143 1.00 90.62 84 PHE A N 1
ATOM 644 C CA . PHE A 1 84 ? 18.532 4.068 -26.559 1.00 90.62 84 PHE A CA 1
ATOM 645 C C . PHE A 1 84 ? 18.124 3.124 -25.415 1.00 90.62 84 PHE A C 1
ATOM 647 O O . PHE A 1 84 ? 16.966 2.707 -25.359 1.00 90.62 84 PHE A O 1
ATOM 654 N N . HIS A 1 85 ? 19.014 2.835 -24.465 1.00 89.25 85 HIS A N 1
ATOM 655 C CA . HIS A 1 85 ? 18.696 2.025 -23.281 1.00 89.25 85 HIS A CA 1
ATOM 656 C C . HIS A 1 85 ? 17.991 2.800 -22.161 1.00 89.25 85 HIS A C 1
ATOM 658 O O . HIS A 1 85 ? 17.495 2.176 -21.229 1.00 89.25 85 HIS A O 1
ATOM 664 N N . ILE A 1 86 ? 17.896 4.130 -22.243 1.00 87.75 86 ILE A N 1
ATOM 665 C CA . ILE A 1 86 ? 17.138 4.956 -21.287 1.00 87.75 86 ILE A CA 1
ATOM 666 C C . ILE A 1 86 ? 15.814 5.426 -21.907 1.00 87.75 86 ILE A C 1
ATOM 668 O O . ILE A 1 86 ? 14.746 5.291 -21.304 1.00 87.75 86 ILE A O 1
ATOM 672 N N . TYR A 1 87 ? 15.870 5.950 -23.131 1.00 89.00 87 TYR A N 1
ATOM 673 C CA . TYR A 1 87 ? 14.766 6.635 -23.808 1.00 89.00 87 TYR A CA 1
ATOM 674 C C . TYR A 1 87 ? 14.325 5.965 -25.112 1.00 89.00 87 TYR A C 1
ATOM 676 O O . TYR A 1 87 ? 13.327 6.384 -25.707 1.00 89.00 87 TYR A O 1
ATOM 684 N N . GLY A 1 88 ? 15.032 4.931 -25.567 1.00 89.06 88 GLY A N 1
ATOM 685 C CA . GLY A 1 88 ? 14.741 4.277 -26.836 1.00 89.06 88 GLY A CA 1
ATOM 686 C C . GLY A 1 88 ? 13.384 3.560 -26.858 1.00 89.06 88 GLY A C 1
ATOM 687 O O . GLY A 1 88 ? 12.787 3.291 -25.812 1.00 89.06 88 GLY A O 1
ATOM 688 N N . PRO A 1 89 ? 12.874 3.227 -28.056 1.00 83.81 89 PRO A N 1
ATOM 689 C CA . PRO A 1 89 ? 11.580 2.564 -28.231 1.00 83.81 89 PRO A CA 1
ATOM 690 C C . PRO A 1 89 ? 11.464 1.257 -27.436 1.00 83.81 89 PRO A C 1
ATOM 692 O O . PRO A 1 89 ? 10.477 1.071 -26.718 1.00 83.81 89 PRO A O 1
ATOM 695 N N . GLY A 1 90 ? 12.495 0.403 -27.512 1.00 83.94 90 GLY A N 1
ATOM 696 C CA . GLY A 1 90 ? 12.570 -0.859 -26.771 1.00 83.94 90 GLY A CA 1
ATOM 697 C C . GLY A 1 90 ? 12.519 -0.642 -25.261 1.00 83.94 90 GLY A C 1
ATOM 698 O O . GLY A 1 90 ? 11.682 -1.230 -24.576 1.00 83.94 90 GLY A O 1
ATOM 699 N N . GLN A 1 91 ? 13.306 0.305 -24.740 1.00 86.19 91 GLN A N 1
ATOM 700 C CA . GLN A 1 91 ? 13.272 0.629 -23.315 1.00 86.19 91 GLN A CA 1
ATOM 701 C C . GLN A 1 91 ? 11.931 1.235 -22.876 1.00 86.19 91 GLN A C 1
ATOM 703 O O . GLN A 1 91 ? 11.397 0.880 -21.828 1.00 86.19 91 GLN A O 1
ATOM 708 N N . ARG A 1 92 ? 11.335 2.133 -23.668 1.00 84.94 92 ARG A N 1
ATOM 709 C CA . ARG A 1 92 ? 10.032 2.748 -23.358 1.00 84.94 92 ARG A CA 1
ATOM 710 C C . ARG A 1 92 ? 8.904 1.728 -23.314 1.00 84.94 92 ARG A C 1
ATOM 712 O O . ARG A 1 92 ? 7.930 1.947 -22.590 1.00 84.94 92 ARG A O 1
ATOM 719 N N . TYR A 1 93 ? 8.996 0.662 -24.104 1.00 83.00 93 TYR A N 1
ATOM 720 C CA . TYR A 1 93 ? 8.095 -0.477 -23.997 1.00 83.00 93 TYR A CA 1
ATOM 721 C C . TYR A 1 93 ? 8.303 -1.203 -22.663 1.00 83.00 93 TYR A C 1
ATOM 723 O O . TYR A 1 93 ? 7.349 -1.327 -21.896 1.00 83.00 93 TYR A O 1
ATOM 731 N N . LEU A 1 94 ? 9.545 -1.578 -22.330 1.00 79.88 94 LEU A N 1
ATOM 732 C CA . LEU A 1 94 ? 9.867 -2.266 -21.073 1.00 79.88 94 LEU A CA 1
ATOM 733 C C . LEU A 1 94 ? 9.491 -1.446 -19.831 1.00 79.88 94 LEU A C 1
ATOM 735 O O . LEU A 1 94 ? 8.912 -1.987 -18.896 1.00 79.88 94 LEU A O 1
ATOM 739 N N . ASN A 1 95 ? 9.741 -0.137 -19.828 1.00 82.19 95 ASN A N 1
ATOM 740 C CA . ASN A 1 95 ? 9.391 0.753 -18.720 1.00 82.19 95 ASN A CA 1
ATOM 741 C C . ASN A 1 95 ? 7.873 0.855 -18.539 1.00 82.19 95 ASN A C 1
ATOM 743 O O . ASN A 1 95 ? 7.380 0.681 -17.428 1.00 82.19 95 ASN A O 1
ATOM 747 N N . ARG A 1 96 ? 7.113 1.072 -19.625 1.00 78.88 96 ARG A N 1
ATOM 748 C CA . ARG A 1 96 ? 5.639 1.099 -19.570 1.00 78.88 96 ARG A CA 1
ATOM 749 C C . ARG A 1 96 ? 5.069 -0.232 -19.092 1.00 78.88 96 ARG A C 1
ATOM 751 O O . ARG A 1 96 ? 4.159 -0.238 -18.270 1.00 78.88 96 ARG A O 1
ATOM 758 N N . ARG A 1 97 ? 5.638 -1.339 -19.565 1.00 71.06 97 ARG A N 1
ATOM 759 C CA . ARG A 1 97 ? 5.302 -2.702 -19.153 1.00 71.06 97 ARG A CA 1
ATOM 760 C C . ARG A 1 97 ? 5.537 -2.916 -17.651 1.00 71.06 97 ARG A C 1
ATOM 762 O O . ARG A 1 97 ? 4.616 -3.303 -16.932 1.00 71.06 97 ARG A O 1
ATOM 769 N N . ASN A 1 98 ? 6.741 -2.600 -17.175 1.00 73.25 98 ASN A N 1
ATOM 770 C CA . ASN A 1 98 ? 7.140 -2.755 -15.776 1.00 73.25 98 ASN A CA 1
ATOM 771 C C . ASN A 1 98 ? 6.304 -1.855 -14.846 1.00 73.25 98 ASN A C 1
ATOM 773 O O . ASN A 1 98 ? 5.869 -2.306 -13.788 1.00 73.25 98 ASN A O 1
ATOM 777 N N . TRP A 1 99 ? 6.018 -0.612 -15.250 1.00 75.69 99 TRP A N 1
ATOM 778 C CA . TRP A 1 99 ? 5.160 0.315 -14.498 1.00 75.69 99 TRP A CA 1
ATOM 779 C C . TRP A 1 99 ? 3.690 -0.106 -14.465 1.00 75.69 99 TRP A C 1
ATOM 781 O O . TRP A 1 99 ? 3.015 0.124 -13.465 1.00 75.69 99 TRP A O 1
ATOM 791 N N . ALA A 1 100 ? 3.191 -0.749 -15.521 1.00 68.69 100 ALA A N 1
ATOM 792 C CA . ALA A 1 100 ? 1.832 -1.280 -15.572 1.00 68.69 100 ALA A CA 1
ATOM 793 C C . ALA A 1 100 ? 1.667 -2.618 -14.820 1.00 68.69 100 ALA A C 1
ATOM 795 O O . ALA A 1 100 ? 0.560 -3.153 -14.767 1.00 68.69 100 ALA A O 1
ATOM 796 N N . GLY A 1 101 ? 2.748 -3.183 -14.262 1.00 62.62 101 GLY A N 1
ATOM 797 C CA . GLY A 1 101 ? 2.733 -4.501 -13.619 1.00 62.62 101 GLY A CA 1
ATOM 798 C C . GLY A 1 101 ? 2.365 -5.641 -14.577 1.00 62.62 101 GLY A C 1
ATOM 799 O O . GLY A 1 101 ? 1.894 -6.692 -14.137 1.00 62.62 101 GLY A O 1
ATOM 800 N N . ALA A 1 102 ? 2.526 -5.425 -15.884 1.00 56.31 102 ALA A N 1
ATOM 801 C CA . ALA A 1 102 ? 2.016 -6.307 -16.920 1.00 56.31 102 ALA A CA 1
ATOM 802 C C . ALA A 1 102 ? 3.140 -7.133 -17.551 1.00 56.31 102 ALA A C 1
ATOM 804 O O . ALA A 1 102 ? 4.101 -6.582 -18.048 1.00 56.31 102 ALA A O 1
ATOM 805 N N . GLY A 1 103 ? 2.950 -8.450 -17.588 1.00 50.03 103 GLY A N 1
ATOM 806 C CA . GLY A 1 103 ? 3.594 -9.410 -18.494 1.00 50.03 103 GLY A CA 1
ATOM 807 C C . GLY A 1 103 ? 2.515 -10.269 -19.164 1.00 50.03 103 GLY A C 1
ATOM 808 O O . GLY A 1 103 ? 2.668 -11.472 -19.324 1.00 50.03 103 GLY A O 1
ATOM 809 N N . HIS A 1 104 ? 1.346 -9.681 -19.435 1.00 50.84 104 HIS A N 1
ATOM 810 C CA . HIS A 1 104 ? 0.154 -10.413 -19.848 1.00 50.84 104 HIS A CA 1
ATOM 811 C C . HIS A 1 104 ? -0.621 -9.619 -20.900 1.00 50.84 104 HIS A C 1
ATOM 813 O O . HIS A 1 104 ? -1.085 -8.514 -20.622 1.00 50.84 104 HIS A O 1
ATOM 819 N N . SER A 1 105 ? -0.803 -10.206 -22.084 1.00 51.28 105 SER A N 1
ATOM 820 C CA . SER A 1 105 ? -1.828 -9.760 -23.029 1.00 51.28 105 SER A CA 1
ATOM 821 C C . SER A 1 105 ? -3.209 -10.025 -22.422 1.00 51.28 105 SER A C 1
ATOM 823 O O . SER A 1 105 ? -3.495 -11.139 -21.975 1.00 51.28 105 SER A O 1
ATOM 825 N N . SER A 1 106 ? -4.071 -9.007 -22.393 1.00 48.25 106 SER A N 1
ATOM 826 C CA . SER A 1 106 ? -5.449 -9.121 -21.901 1.00 48.25 106 SER A CA 1
ATOM 827 C C . SER A 1 106 ? -6.271 -10.131 -22.700 1.00 48.25 106 SER A C 1
ATOM 829 O O . SER A 1 106 ? -7.109 -10.822 -22.131 1.00 48.25 106 SER A O 1
ATOM 831 N N . GLU A 1 107 ? -5.995 -10.265 -23.995 1.00 51.16 107 GLU A N 1
ATOM 832 C CA . GLU A 1 107 ? -6.664 -11.214 -24.890 1.00 51.16 107 GLU A CA 1
ATOM 833 C C . GLU A 1 107 ? -6.200 -12.651 -24.624 1.00 51.16 107 GLU A C 1
ATOM 835 O O . GLU A 1 107 ? -7.002 -13.583 -24.594 1.00 51.16 107 GLU A O 1
ATOM 840 N N . GLN A 1 108 ? -4.910 -12.823 -24.330 1.00 51.75 108 GLN A N 1
ATOM 841 C CA . GLN A 1 108 ? -4.291 -14.130 -24.112 1.00 51.75 108 GLN A CA 1
ATOM 842 C C . GLN A 1 108 ? -4.517 -14.667 -22.687 1.00 51.75 108 GLN A C 1
ATOM 844 O O . GLN A 1 108 ? -4.597 -15.877 -22.482 1.00 51.75 108 GLN A O 1
ATOM 849 N N . VAL A 1 109 ? -4.660 -13.779 -21.697 1.00 50.50 109 VAL A N 1
ATOM 850 C CA . VAL A 1 109 ? -4.994 -14.133 -20.304 1.00 50.50 109 VAL A CA 1
ATOM 851 C C . VAL A 1 109 ? -6.500 -14.165 -20.052 1.00 50.50 109 VAL A C 1
ATOM 853 O O . VAL A 1 109 ? -6.955 -14.926 -19.197 1.00 50.50 109 VAL A O 1
ATOM 856 N N . GLY A 1 110 ? -7.279 -13.375 -20.793 1.00 54.53 110 GLY A N 1
ATOM 857 C CA . GLY A 1 110 ? -8.733 -13.320 -20.674 1.00 54.53 110 GLY A CA 1
ATOM 858 C C . GLY A 1 110 ? -9.452 -14.527 -21.274 1.00 54.53 110 GLY A C 1
ATOM 859 O O . GLY A 1 110 ? -10.483 -14.930 -20.745 1.00 54.53 110 GLY A O 1
ATOM 860 N N . GLY A 1 111 ? -8.935 -15.148 -22.339 1.00 60.00 111 GLY A N 1
ATOM 861 C CA . GLY A 1 111 ? -9.650 -16.226 -23.035 1.00 60.00 111 GLY A CA 1
ATOM 862 C C . GLY A 1 111 ? -11.113 -15.858 -23.357 1.00 60.00 111 GLY A C 1
ATOM 863 O O . GLY A 1 111 ? -11.450 -14.687 -23.531 1.00 60.00 111 GLY A O 1
ATOM 864 N N . HIS A 1 112 ? -12.017 -16.846 -23.358 1.00 51.47 112 HIS A N 1
ATOM 865 C CA . HIS A 1 112 ? -13.467 -16.657 -23.564 1.00 51.47 112 HIS A CA 1
ATOM 866 C C . HIS A 1 112 ? -14.146 -15.659 -22.601 1.00 51.47 112 HIS A C 1
ATOM 868 O O . HIS A 1 112 ? -15.315 -15.349 -22.793 1.00 51.47 112 HIS A O 1
ATOM 874 N N . TYR A 1 113 ? -13.458 -15.131 -21.585 1.00 49.53 113 TYR A N 1
ATOM 875 C CA . TYR A 1 113 ? -14.011 -14.155 -20.643 1.00 49.53 113 TYR A CA 1
ATOM 876 C C . TYR A 1 113 ? -14.258 -12.767 -21.266 1.00 49.53 113 TYR A C 1
ATOM 878 O O . TYR A 1 113 ? -14.989 -11.964 -20.690 1.00 49.53 113 TYR A O 1
ATOM 886 N N . SER A 1 114 ? -13.705 -12.492 -22.454 1.00 54.41 114 SER A N 1
ATOM 887 C CA . SER A 1 114 ? -14.099 -11.331 -23.271 1.00 54.41 114 SER A CA 1
ATOM 888 C C . SER A 1 114 ? -15.440 -11.534 -23.988 1.00 54.41 114 SER A C 1
ATOM 890 O O . SER A 1 114 ? -16.085 -10.564 -24.380 1.00 54.41 114 SER A O 1
ATOM 892 N N . PHE A 1 115 ? -15.912 -12.777 -24.123 1.00 49.84 115 PHE A N 1
ATOM 893 C CA . PHE A 1 115 ? -17.266 -13.060 -24.584 1.00 49.84 115 PHE A CA 1
ATOM 894 C C . PHE A 1 115 ? -18.225 -12.798 -23.412 1.00 49.84 115 PHE A C 1
ATOM 896 O O . PHE A 1 115 ? -18.192 -13.520 -22.419 1.00 49.84 115 PHE A O 1
ATOM 903 N N . LEU A 1 116 ? -19.062 -11.756 -23.535 1.00 50.31 116 LEU A N 1
ATOM 904 C CA . LEU A 1 116 ? -19.965 -11.179 -22.511 1.00 50.31 116 LEU A CA 1
ATOM 905 C C . LEU A 1 116 ? -19.366 -10.097 -21.591 1.00 50.31 116 LEU A C 1
ATOM 907 O O . LEU A 1 116 ? -20.038 -9.682 -20.644 1.00 50.31 116 LEU A O 1
ATOM 911 N N . ALA A 1 117 ? -18.175 -9.563 -21.880 1.00 57.59 117 ALA A N 1
ATOM 912 C CA . ALA A 1 117 ? -17.616 -8.438 -21.115 1.00 57.59 117 ALA A CA 1
ATOM 913 C C . ALA A 1 117 ? -18.514 -7.175 -21.132 1.00 57.59 117 ALA A C 1
ATOM 915 O O . ALA A 1 117 ? -18.498 -6.392 -20.182 1.00 57.59 117 ALA A O 1
ATOM 916 N N . ASP A 1 118 ? -19.365 -7.034 -22.155 1.00 54.75 118 ASP A N 1
ATOM 917 C CA . ASP A 1 118 ? -20.330 -5.934 -22.295 1.00 54.75 118 ASP A CA 1
ATOM 918 C C . ASP A 1 118 ? -21.676 -6.168 -21.584 1.00 54.75 118 ASP A C 1
ATOM 920 O O . ASP A 1 118 ? -22.563 -5.305 -21.609 1.00 54.75 118 ASP A O 1
ATOM 924 N N . VAL A 1 119 ? -21.870 -7.310 -20.911 1.00 52.31 119 VAL A N 1
ATOM 925 C CA . VAL A 1 119 ? -23.086 -7.538 -20.121 1.00 52.31 119 VAL A CA 1
ATOM 926 C C . VAL A 1 119 ? -23.018 -6.686 -18.855 1.00 52.31 119 VAL A C 1
ATOM 928 O O . VAL A 1 119 ? -22.342 -7.010 -17.878 1.00 52.31 119 VAL A O 1
ATOM 931 N N . LYS A 1 120 ? -23.748 -5.565 -18.863 1.00 54.06 120 LYS A N 1
ATOM 932 C CA . LYS A 1 120 ? -23.873 -4.675 -17.701 1.00 54.06 120 LYS A CA 1
ATOM 933 C C . LYS A 1 120 ? -24.350 -5.471 -16.475 1.00 54.06 120 LYS A C 1
ATOM 935 O O . LYS A 1 120 ? -25.319 -6.226 -16.583 1.00 54.06 120 LYS A O 1
ATOM 940 N N . PRO A 1 121 ? -23.736 -5.282 -15.293 1.00 56.97 121 PRO A N 1
ATOM 941 C CA . PRO A 1 121 ? -24.124 -6.019 -14.099 1.00 56.97 121 PRO A CA 1
ATOM 942 C C . PRO A 1 121 ? -25.586 -5.723 -13.744 1.00 56.97 121 PRO A C 1
ATOM 944 O O . PRO A 1 121 ? -25.970 -4.564 -13.571 1.00 56.97 121 PRO A O 1
ATOM 947 N N . MET A 1 122 ? -26.394 -6.778 -13.617 1.00 49.81 122 MET A N 1
ATOM 948 C CA . MET A 1 122 ? -27.774 -6.703 -13.134 1.00 49.81 122 MET A CA 1
ATOM 949 C C . MET A 1 122 ? -27.796 -6.031 -11.756 1.00 49.81 122 MET A C 1
ATOM 951 O O . MET A 1 122 ? -27.306 -6.581 -10.768 1.00 49.81 122 MET A O 1
ATOM 955 N N . LYS A 1 123 ? -28.372 -4.827 -11.678 1.00 50.84 123 LYS A N 1
ATOM 956 C CA . LYS A 1 123 ? -28.549 -4.058 -10.437 1.00 50.84 123 LYS A CA 1
ATOM 957 C C . LYS A 1 123 ? -29.727 -4.648 -9.638 1.00 50.84 123 LYS A C 1
ATOM 959 O O . LYS A 1 123 ? -30.771 -4.027 -9.501 1.00 50.84 123 LYS A O 1
ATOM 964 N N . GLY A 1 124 ? -29.587 -5.893 -9.181 1.00 58.09 124 GLY A N 1
ATOM 965 C CA . GLY A 1 124 ? -30.558 -6.576 -8.320 1.00 58.09 124 GLY A CA 1
ATOM 966 C C . GLY A 1 124 ? -30.321 -6.319 -6.826 1.00 58.09 124 GLY A C 1
ATOM 967 O O . GLY A 1 124 ? -29.277 -5.795 -6.433 1.00 58.09 124 GLY A O 1
ATOM 968 N N . TYR A 1 125 ? -31.270 -6.767 -5.991 1.00 51.38 125 TYR A N 1
ATOM 969 C CA . TYR A 1 125 ? -31.357 -6.596 -4.521 1.00 51.38 125 TYR A CA 1
ATOM 970 C C . TYR A 1 125 ? -30.119 -7.057 -3.708 1.00 51.38 125 TYR A C 1
ATOM 972 O O . TYR A 1 125 ? -30.067 -6.882 -2.492 1.00 51.38 125 TYR A O 1
ATOM 980 N N . ASN A 1 126 ? -29.108 -7.632 -4.369 1.00 53.88 126 ASN A N 1
ATOM 981 C CA . ASN A 1 126 ? -27.905 -8.208 -3.763 1.00 53.88 126 ASN A CA 1
ATOM 982 C C . ASN A 1 126 ? -26.610 -7.413 -4.047 1.00 53.88 126 ASN A C 1
ATOM 984 O O . ASN A 1 126 ? -25.526 -7.861 -3.674 1.00 53.88 126 ASN A O 1
ATOM 988 N N . GLY A 1 127 ? -26.699 -6.223 -4.651 1.00 52.09 127 GLY A N 1
ATOM 989 C CA . GLY A 1 127 ? -25.558 -5.319 -4.829 1.00 52.09 127 GLY A CA 1
ATOM 990 C C . GLY A 1 127 ? -24.472 -5.818 -5.797 1.00 52.09 127 GLY A C 1
ATOM 991 O O . GLY A 1 127 ? -24.523 -6.918 -6.343 1.00 52.09 127 GLY A O 1
ATOM 992 N N . ARG A 1 128 ? -23.454 -4.974 -6.014 1.00 49.25 128 ARG A N 1
ATOM 993 C CA . ARG A 1 128 ? -22.468 -5.064 -7.116 1.00 49.25 128 ARG A CA 1
ATOM 994 C C . ARG A 1 128 ? -21.589 -6.328 -7.144 1.00 49.25 128 ARG A C 1
ATOM 996 O O . ARG A 1 128 ? -20.932 -6.570 -8.146 1.00 49.25 128 ARG A O 1
ATOM 1003 N N . PHE A 1 129 ? -21.562 -7.115 -6.068 1.00 53.59 129 PHE A N 1
ATOM 1004 C CA . PHE A 1 129 ? -20.730 -8.321 -5.947 1.00 53.59 129 PHE A CA 1
ATOM 1005 C C . PHE A 1 129 ? -21.540 -9.606 -5.716 1.00 53.59 129 PHE A C 1
ATOM 1007 O O . PHE A 1 129 ? -20.951 -10.631 -5.392 1.00 53.59 129 PHE A O 1
ATOM 1014 N N . GLY A 1 130 ? -22.874 -9.577 -5.828 1.00 52.59 130 GLY A N 1
ATOM 1015 C CA . GLY A 1 130 ? -23.717 -10.784 -5.802 1.00 52.59 130 GLY A CA 1
ATOM 1016 C C . GLY A 1 130 ? -23.806 -11.538 -4.464 1.00 52.59 130 GLY A C 1
ATOM 1017 O O . GLY A 1 130 ? -24.677 -12.391 -4.309 1.00 52.59 130 GLY A O 1
ATOM 1018 N N . TYR A 1 131 ? -22.984 -11.202 -3.469 1.00 50.53 131 TYR A N 1
ATOM 1019 C CA . TYR A 1 131 ? -23.056 -11.740 -2.113 1.00 50.53 131 TYR A CA 1
ATOM 1020 C C . TYR A 1 131 ? -23.545 -10.667 -1.144 1.00 50.53 131 TYR A C 1
ATOM 1022 O O . TYR A 1 131 ? -23.112 -9.514 -1.216 1.00 50.53 131 TYR A O 1
ATOM 1030 N N . ARG A 1 132 ? -24.395 -11.058 -0.179 1.00 51.69 132 ARG A N 1
ATOM 1031 C CA . ARG A 1 132 ? -24.667 -10.245 1.015 1.00 51.69 132 ARG A CA 1
ATOM 1032 C C . ARG A 1 132 ? -23.317 -9.923 1.649 1.00 51.69 132 ARG A C 1
ATOM 1034 O O . ARG A 1 132 ? -22.713 -10.796 2.272 1.00 51.69 132 ARG A O 1
ATOM 1041 N N . ARG A 1 133 ? -22.812 -8.700 1.452 1.00 48.12 133 ARG A N 1
ATOM 1042 C CA . ARG A 1 133 ? -21.608 -8.238 2.142 1.00 48.12 133 ARG A CA 1
ATOM 1043 C C . ARG A 1 133 ? -21.886 -8.450 3.622 1.00 48.12 133 ARG A C 1
ATOM 1045 O O . ARG A 1 133 ? -22.882 -7.955 4.143 1.00 48.12 133 ARG A O 1
ATOM 1052 N N . ASN A 1 134 ? -21.050 -9.248 4.272 1.00 46.97 134 ASN A N 1
ATOM 1053 C CA . ASN A 1 134 ? -21.069 -9.388 5.716 1.00 46.97 134 ASN A CA 1
ATOM 1054 C C . ASN A 1 134 ? -20.688 -8.025 6.304 1.00 46.97 134 ASN A C 1
ATOM 1056 O O . ASN A 1 134 ? -19.524 -7.799 6.606 1.00 46.97 134 ASN A O 1
ATOM 1060 N N . THR A 1 135 ? -21.641 -7.103 6.434 1.00 57.00 135 THR A N 1
ATOM 1061 C CA . THR A 1 135 ? -21.503 -5.931 7.297 1.00 57.00 135 THR A CA 1
ATOM 1062 C C . THR A 1 135 ? -21.351 -6.477 8.719 1.00 57.00 135 THR A C 1
ATOM 1064 O O . THR A 1 135 ? -22.295 -7.110 9.218 1.00 57.00 135 THR A O 1
ATOM 1067 N N . PRO A 1 136 ? -20.185 -6.318 9.367 1.00 59.12 136 PRO A N 1
ATOM 1068 C CA . PRO A 1 136 ? -19.948 -6.848 10.708 1.00 59.12 136 PRO A CA 1
ATOM 1069 C C . PRO A 1 136 ? -21.009 -6.373 11.711 1.00 59.12 136 PRO A C 1
ATOM 1071 O O . PRO A 1 136 ? -21.415 -7.134 12.591 1.00 59.12 136 PRO A O 1
ATOM 1074 N N . ASP A 1 137 ? -21.547 -5.171 11.505 1.00 56.84 137 ASP A N 1
ATOM 1075 C CA . ASP A 1 137 ? -22.528 -4.536 12.387 1.00 56.84 137 ASP A CA 1
ATOM 1076 C C . ASP A 1 137 ? -23.866 -5.280 12.435 1.00 56.84 137 ASP A C 1
ATOM 1078 O O . ASP A 1 137 ? -24.366 -5.585 13.520 1.00 56.84 137 ASP A O 1
ATOM 1082 N N . LEU A 1 138 ? -24.392 -5.727 11.286 1.00 59.97 138 LEU A N 1
ATOM 1083 C CA . LEU A 1 138 ? -25.603 -6.564 11.245 1.00 59.97 138 LEU A CA 1
ATOM 1084 C C . LEU A 1 138 ? -25.399 -7.936 11.908 1.00 59.97 138 LEU A C 1
ATOM 1086 O O . LEU A 1 138 ? -26.360 -8.564 12.363 1.00 59.97 138 LEU A O 1
ATOM 1090 N N . ARG A 1 139 ? -24.153 -8.420 12.003 1.00 65.75 139 ARG A N 1
ATOM 1091 C CA . ARG A 1 139 ? -23.821 -9.654 12.731 1.00 65.75 139 ARG A CA 1
ATOM 1092 C C . ARG A 1 139 ? -23.750 -9.418 14.240 1.00 65.75 139 ARG A C 1
ATOM 1094 O O . ARG A 1 139 ? -24.117 -10.328 14.988 1.00 65.75 139 ARG A O 1
ATOM 1101 N N . ASN A 1 140 ? -23.309 -8.235 14.668 1.00 71.19 140 ASN A N 1
ATOM 1102 C CA . ASN A 1 140 ? -23.197 -7.828 16.071 1.00 71.19 140 ASN A CA 1
ATOM 1103 C C . ASN A 1 140 ? -24.571 -7.577 16.705 1.00 71.19 140 ASN A C 1
ATOM 1105 O O . ASN A 1 140 ? -24.818 -8.058 17.808 1.00 71.19 140 ASN A O 1
ATOM 1109 N N . LEU A 1 141 ? -25.511 -6.985 15.963 1.00 70.38 141 LEU A N 1
ATOM 1110 C CA . LEU A 1 141 ? -26.909 -6.789 16.381 1.00 70.38 141 LEU A CA 1
ATOM 1111 C C . LEU A 1 141 ? -27.641 -8.098 16.739 1.00 70.38 141 LEU A C 1
ATOM 1113 O O . LEU A 1 141 ? -28.584 -8.097 17.525 1.00 70.38 141 LEU A O 1
ATOM 1117 N N . LYS A 1 142 ? -27.190 -9.244 16.206 1.00 72.75 142 LYS A N 1
ATOM 1118 C CA . LYS A 1 142 ? -27.737 -10.576 16.531 1.00 72.75 142 LYS A CA 1
ATOM 1119 C C . LYS A 1 142 ? -27.059 -11.256 17.725 1.00 72.75 142 LYS A C 1
ATOM 1121 O O . LYS A 1 142 ? -27.415 -12.387 18.063 1.00 72.75 142 LYS A O 1
ATOM 1126 N N . LYS A 1 143 ? -26.045 -10.640 18.340 1.00 79.62 143 LYS A N 1
ATOM 1127 C CA . LYS A 1 143 ? -25.309 -11.231 19.465 1.00 79.62 143 LYS A CA 1
ATOM 1128 C C . LYS A 1 143 ? -25.974 -10.884 20.788 1.00 79.62 143 LYS A C 1
ATOM 1130 O O . LYS A 1 143 ? -26.354 -9.749 21.035 1.00 79.62 143 LYS A O 1
ATOM 1135 N N . SER A 1 144 ? -26.043 -11.869 21.681 1.00 81.06 144 SER A N 1
ATOM 1136 C CA . SER A 1 144 ? -26.668 -11.724 23.002 1.00 81.06 144 SER A CA 1
ATOM 1137 C C . SER A 1 144 ? -25.951 -10.747 23.934 1.00 81.06 144 SER A C 1
ATOM 1139 O O . SER A 1 144 ? -26.525 -10.344 24.935 1.00 81.06 144 SER A O 1
ATOM 1141 N N . TRP A 1 145 ? -24.695 -10.405 23.648 1.00 82.50 145 TRP A N 1
ATOM 1142 C CA . TRP A 1 145 ? -23.896 -9.466 24.437 1.00 82.50 145 TRP A CA 1
ATOM 1143 C C . TRP A 1 145 ? -23.951 -8.029 23.902 1.00 82.50 145 TRP A C 1
ATOM 1145 O O . TRP A 1 145 ? -23.411 -7.134 24.542 1.00 82.50 145 TRP A O 1
ATOM 1155 N N . HIS A 1 146 ? -24.573 -7.785 22.744 1.00 86.62 146 HIS A N 1
ATOM 1156 C CA . HIS A 1 146 ? -24.603 -6.449 22.153 1.00 86.62 146 HIS A CA 1
ATOM 1157 C C . HIS A 1 146 ? -25.530 -5.521 22.963 1.00 86.62 146 HIS A C 1
ATOM 1159 O O . HIS A 1 146 ? -26.693 -5.883 23.181 1.00 86.62 146 HIS A O 1
ATOM 1165 N N . PRO A 1 147 ? -25.058 -4.347 23.420 1.00 83.44 147 PRO A N 1
ATOM 1166 C CA . PRO A 1 147 ? -25.787 -3.508 24.375 1.00 83.44 147 PRO A CA 1
ATOM 1167 C C . PRO A 1 147 ? -27.103 -2.955 23.819 1.00 83.44 147 PRO A C 1
ATOM 1169 O O . PRO A 1 147 ? -28.069 -2.840 24.562 1.00 83.44 147 PRO A O 1
ATOM 1172 N N . GLN A 1 148 ? -27.182 -2.708 22.508 1.00 82.50 148 GLN A N 1
ATOM 1173 C CA . GLN A 1 148 ? -28.358 -2.113 21.863 1.00 82.50 148 GLN A CA 1
ATOM 1174 C C . GLN A 1 148 ? -29.477 -3.125 21.550 1.00 82.50 148 GLN A C 1
ATOM 1176 O O . GLN A 1 148 ? -30.485 -2.783 20.937 1.00 82.50 148 GLN A O 1
ATOM 1181 N N . THR A 1 149 ? -29.336 -4.394 21.951 1.00 85.88 149 THR A N 1
ATOM 1182 C CA . THR A 1 149 ? -30.453 -5.344 21.834 1.00 85.88 149 THR A CA 1
ATOM 1183 C C . THR A 1 149 ? -31.525 -5.041 22.879 1.00 85.88 149 THR A C 1
ATOM 1185 O O . THR A 1 149 ? -31.209 -4.879 24.054 1.00 85.88 149 THR A O 1
ATOM 1188 N N . LEU A 1 150 ? -32.804 -5.058 22.479 1.00 86.81 150 LEU A N 1
ATOM 1189 C CA . LEU A 1 150 ? -33.954 -4.752 23.353 1.00 86.81 150 LEU A CA 1
ATOM 1190 C C . LEU A 1 150 ? -33.918 -5.490 24.703 1.00 86.81 150 LEU A C 1
ATOM 1192 O O . LEU A 1 150 ? -34.220 -4.907 25.734 1.00 86.81 150 LEU A O 1
ATOM 1196 N N . ARG A 1 151 ? -33.473 -6.754 24.716 1.00 85.25 151 ARG A N 1
ATOM 1197 C CA . ARG A 1 151 ? -33.330 -7.555 25.947 1.00 85.25 151 ARG A CA 1
ATOM 1198 C C . ARG A 1 151 ? -32.279 -7.012 26.915 1.00 85.25 151 ARG A C 1
ATOM 1200 O O . ARG A 1 151 ? -32.451 -7.125 28.125 1.00 85.25 151 ARG A O 1
ATOM 1207 N N . ASN A 1 152 ? -31.168 -6.498 26.393 1.00 90.06 152 ASN A N 1
ATOM 1208 C CA . ASN A 1 152 ? -30.094 -5.944 27.211 1.00 90.06 152 ASN A CA 1
ATOM 1209 C C . ASN A 1 152 ? -30.458 -4.540 27.692 1.00 90.06 152 ASN A C 1
ATOM 1211 O O . ASN A 1 152 ? -30.248 -4.256 28.866 1.00 90.06 152 ASN A O 1
ATOM 1215 N N . VAL A 1 153 ? -31.098 -3.732 26.841 1.00 90.44 153 VAL A N 1
ATOM 1216 C CA . VAL A 1 153 ? -31.683 -2.438 27.228 1.00 90.44 153 VAL A CA 1
ATOM 1217 C C . VAL A 1 153 ? -32.705 -2.622 28.354 1.00 90.44 153 VAL A C 1
ATOM 1219 O O . VAL A 1 153 ? -32.602 -1.975 29.388 1.00 90.44 153 VAL A O 1
ATOM 1222 N N . GLU A 1 154 ? -33.623 -3.585 28.229 1.00 93.12 154 GLU A N 1
ATOM 1223 C CA . GLU A 1 154 ? -34.602 -3.906 29.277 1.00 93.12 154 GLU A CA 1
ATOM 1224 C C . GLU A 1 154 ? -33.929 -4.372 30.581 1.00 93.12 154 GLU A C 1
ATOM 1226 O O . GLU A 1 154 ? -34.373 -4.040 31.680 1.00 93.12 154 GLU A O 1
ATOM 1231 N N . LYS A 1 155 ? -32.842 -5.146 30.480 1.00 92.81 155 LYS A N 1
ATOM 1232 C CA . LYS A 1 155 ? -32.089 -5.609 31.651 1.00 92.81 155 LYS A CA 1
ATOM 1233 C C . LYS A 1 155 ? -31.404 -4.453 32.383 1.00 92.81 155 LYS A C 1
ATOM 1235 O O . LYS A 1 155 ? -31.412 -4.451 33.612 1.00 92.81 155 LYS A O 1
ATOM 1240 N N . VAL A 1 156 ? -30.815 -3.513 31.643 1.00 94.94 156 VAL A N 1
ATOM 1241 C CA . VAL A 1 156 ? -30.198 -2.303 32.204 1.00 94.94 156 VAL A CA 1
ATOM 1242 C C . VAL A 1 156 ? -31.268 -1.436 32.860 1.00 94.94 156 VAL A C 1
ATOM 1244 O O . VAL A 1 156 ? -31.135 -1.129 34.038 1.00 94.94 156 VAL A O 1
ATOM 1247 N N . TRP A 1 157 ? -32.387 -1.192 32.179 1.00 93.56 157 TRP A N 1
ATOM 1248 C CA . TRP A 1 157 ? -33.506 -0.421 32.726 1.00 93.56 157 TRP A CA 1
ATOM 1249 C C . TRP A 1 157 ? -34.057 -1.009 34.036 1.00 93.56 157 TRP A C 1
ATOM 1251 O O . TRP A 1 157 ? -34.286 -0.288 35.001 1.00 93.56 157 TRP A O 1
ATOM 1261 N N . LYS A 1 158 ? -34.201 -2.338 34.135 1.00 94.94 158 LYS A N 1
ATOM 1262 C CA . LYS A 1 158 ? -34.606 -2.993 35.395 1.00 94.94 158 LYS A CA 1
ATOM 1263 C C . LYS A 1 158 ? -33.581 -2.817 36.515 1.00 94.94 158 LYS A C 1
ATOM 1265 O O . LYS A 1 158 ? -33.967 -2.716 37.677 1.00 94.94 15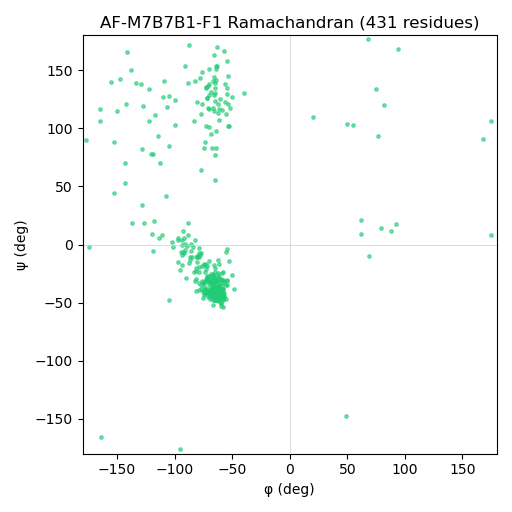8 LYS A O 1
ATOM 1270 N N . ALA A 1 159 ? -32.292 -2.830 36.184 1.00 93.12 159 ALA A N 1
ATOM 1271 C CA . ALA A 1 159 ? -31.235 -2.600 37.161 1.00 93.12 159 ALA A CA 1
ATOM 1272 C C . ALA A 1 159 ? -31.235 -1.141 37.642 1.00 93.12 159 ALA A C 1
ATOM 1274 O O . ALA A 1 159 ? -31.138 -0.910 38.843 1.00 93.12 159 ALA A O 1
ATOM 1275 N N . GLU A 1 160 ? -31.423 -0.185 36.731 1.00 93.50 160 GLU A N 1
ATOM 1276 C CA . GLU A 1 160 ? -31.561 1.241 37.041 1.00 93.50 160 GLU A CA 1
ATOM 1277 C C . GLU A 1 160 ? -32.777 1.508 37.929 1.00 93.50 160 GLU A C 1
ATOM 1279 O O . GLU A 1 160 ? -32.630 2.135 38.970 1.00 93.50 160 GLU A O 1
ATOM 1284 N N . GLN A 1 161 ? -33.942 0.940 37.603 1.00 93.88 161 GLN A N 1
ATOM 1285 C CA . GLN A 1 161 ? -35.153 1.054 38.425 1.00 93.88 161 GLN A CA 1
ATOM 1286 C C . GLN A 1 161 ? -34.959 0.498 39.837 1.00 93.88 161 GLN A C 1
ATOM 1288 O O . GLN A 1 161 ? -35.373 1.105 40.824 1.00 93.88 161 GLN A O 1
ATOM 1293 N N . LYS A 1 162 ? -34.295 -0.659 39.958 1.00 93.94 162 LYS A N 1
ATOM 1294 C CA . LYS A 1 162 ? -33.990 -1.239 41.269 1.00 93.94 162 LYS A CA 1
ATOM 1295 C C . LYS A 1 162 ? -33.040 -0.342 42.061 1.00 93.94 162 LYS A C 1
ATOM 1297 O O . LYS A 1 162 ? -33.270 -0.113 43.243 1.00 93.94 162 LYS A O 1
ATOM 1302 N N . HIS A 1 163 ? -32.004 0.169 41.405 1.00 93.69 163 HIS A N 1
ATOM 1303 C CA . HIS A 1 163 ? -31.039 1.068 42.020 1.00 93.69 163 HIS A CA 1
ATOM 1304 C C . HIS A 1 163 ? -31.690 2.389 42.445 1.00 93.69 163 HIS A C 1
ATOM 1306 O O . HIS A 1 163 ? -31.415 2.886 43.527 1.00 93.69 163 HIS A O 1
ATOM 1312 N N . GLU A 1 164 ? -32.604 2.940 41.650 1.00 92.44 164 GLU A N 1
ATOM 1313 C CA . GLU A 1 164 ? -33.341 4.151 42.003 1.00 92.44 164 GLU A CA 1
ATOM 1314 C C . GLU A 1 164 ? -34.287 3.929 43.190 1.00 92.44 164 GLU A C 1
ATOM 1316 O O . GLU A 1 164 ? -34.350 4.764 44.091 1.00 92.44 164 GLU A O 1
ATOM 1321 N N . ALA A 1 165 ? -34.949 2.771 43.263 1.00 94.50 165 ALA A N 1
ATOM 1322 C CA . ALA A 1 165 ? -35.722 2.383 44.441 1.00 94.50 165 ALA A CA 1
ATOM 1323 C C . ALA A 1 165 ? -34.838 2.202 45.689 1.00 94.50 165 ALA A C 1
ATOM 1325 O O . ALA A 1 165 ? -35.233 2.601 46.782 1.00 94.50 165 ALA A O 1
ATOM 1326 N N . GLU A 1 166 ? -33.642 1.621 45.546 1.00 94.38 166 GLU A N 1
ATOM 1327 C CA . GLU A 1 166 ? -32.658 1.515 46.631 1.00 94.38 166 GLU A CA 1
ATOM 1328 C C . GLU A 1 166 ? -32.172 2.908 47.073 1.00 94.38 166 GLU A C 1
ATOM 1330 O O . GLU A 1 166 ? -32.143 3.184 48.268 1.00 94.38 166 GLU A O 1
ATOM 1335 N N . ARG A 1 167 ? -31.892 3.826 46.138 1.00 93.88 167 ARG A N 1
ATOM 1336 C CA . ARG A 1 167 ? -31.501 5.213 46.447 1.00 93.88 167 ARG A CA 1
ATOM 1337 C C . ARG A 1 167 ? -32.584 5.976 47.196 1.00 93.88 167 ARG A C 1
ATOM 1339 O O . ARG A 1 167 ? -32.261 6.618 48.185 1.00 93.88 167 ARG A O 1
ATOM 1346 N N . LYS A 1 168 ? -33.847 5.877 46.772 1.00 96.12 168 LYS A N 1
ATOM 1347 C CA . LYS A 1 168 ? -34.970 6.534 47.463 1.00 96.12 168 LYS A CA 1
ATOM 1348 C C . LYS A 1 168 ? -35.147 6.019 48.889 1.00 96.12 168 LYS A C 1
ATOM 1350 O O . LYS A 1 168 ? -35.355 6.814 49.791 1.00 96.12 168 LYS A O 1
ATOM 1355 N N . LYS A 1 169 ? -34.987 4.709 49.108 1.00 95.69 169 LYS A N 1
ATOM 1356 C CA . LYS A 1 169 ? -35.002 4.127 50.462 1.00 95.69 169 LYS A CA 1
ATOM 1357 C C . LYS A 1 169 ? -33.856 4.645 51.322 1.00 95.69 169 LYS A C 1
ATOM 1359 O O . LYS A 1 169 ? -34.049 4.932 52.494 1.00 95.69 169 LYS A O 1
ATOM 1364 N N . ILE A 1 170 ? -32.662 4.764 50.744 1.00 90.06 170 ILE A N 1
ATOM 1365 C CA . ILE A 1 170 ? -31.506 5.325 51.451 1.00 90.06 170 ILE A CA 1
ATOM 1366 C C . ILE A 1 170 ? -31.753 6.798 51.794 1.00 90.06 170 ILE A C 1
ATOM 1368 O O . ILE A 1 170 ? -31.446 7.221 52.900 1.00 90.06 170 ILE A O 1
ATOM 1372 N N . GLU A 1 171 ? -32.317 7.574 50.872 1.00 94.38 171 GLU A N 1
ATOM 1373 C CA . GLU A 1 171 ? -32.634 8.989 51.079 1.00 94.38 171 GLU A CA 1
ATOM 1374 C C . GLU A 1 171 ? -33.715 9.195 52.149 1.00 94.38 171 GLU A C 1
ATOM 1376 O O . GLU A 1 171 ? -33.598 10.094 52.979 1.00 94.38 171 GLU A O 1
ATOM 1381 N N . GLU A 1 172 ? -34.733 8.338 52.168 1.00 92.75 172 GLU A N 1
ATOM 1382 C CA . GLU A 1 172 ? -35.767 8.323 53.200 1.00 92.75 172 GLU A CA 1
ATOM 1383 C C . GLU A 1 172 ? -35.174 8.018 54.579 1.00 92.75 172 GLU A C 1
ATOM 1385 O O . GLU A 1 172 ? -35.369 8.807 55.500 1.00 92.75 172 GLU A O 1
ATOM 1390 N N . LEU A 1 173 ? -34.337 6.981 54.695 1.00 92.25 173 LEU A N 1
ATOM 1391 C CA . LEU A 1 173 ? -33.605 6.681 55.931 1.00 92.25 173 LEU A CA 1
ATOM 1392 C C . LEU A 1 173 ? -32.694 7.845 56.357 1.00 92.25 173 LEU A C 1
ATOM 1394 O O . LEU A 1 173 ? -32.624 8.196 57.530 1.00 92.25 173 LEU A O 1
ATOM 1398 N N . GLN A 1 174 ? -32.011 8.495 55.408 1.00 87.12 174 GLN A N 1
ATOM 1399 C CA . GLN A 1 174 ? -31.200 9.688 55.682 1.00 87.12 174 GLN A CA 1
ATOM 1400 C C . GLN A 1 174 ? -32.037 10.897 56.117 1.00 87.12 174 GLN A C 1
ATOM 1402 O O . GLN A 1 174 ? -31.519 11.798 56.780 1.00 87.12 174 GLN A O 1
ATOM 1407 N N . ARG A 1 175 ? -33.303 10.980 55.703 1.00 93.94 175 ARG A N 1
ATOM 1408 C CA . ARG A 1 175 ? -34.238 12.010 56.159 1.00 93.94 175 ARG A CA 1
ATOM 1409 C C . ARG A 1 175 ? -34.720 11.704 57.571 1.00 93.94 175 ARG A C 1
ATOM 1411 O O . ARG A 1 175 ? -34.654 12.599 58.400 1.00 93.94 175 ARG A O 1
ATOM 1418 N N . GLU A 1 176 ? -35.098 10.463 57.858 1.00 90.38 176 GLU A N 1
ATOM 1419 C CA . GLU A 1 176 ? -35.491 10.031 59.205 1.00 90.38 176 GLU A CA 1
ATOM 1420 C C . GLU A 1 176 ? -34.371 10.276 60.221 1.00 90.38 176 GLU A C 1
ATOM 1422 O O . GLU A 1 176 ? -34.609 10.923 61.233 1.00 90.38 176 GLU A O 1
ATOM 1427 N N . LEU A 1 177 ? -33.129 9.903 59.894 1.00 84.38 177 LEU A N 1
ATOM 1428 C CA . LEU A 1 177 ? -31.944 10.200 60.713 1.00 84.38 177 LEU A CA 1
ATOM 1429 C C . LEU A 1 177 ? -31.726 11.704 60.944 1.00 84.38 177 LEU A C 1
ATOM 1431 O O . LEU A 1 177 ? -31.256 12.114 62.003 1.00 84.38 177 LEU A O 1
ATOM 1435 N N . ARG A 1 178 ? -32.026 12.548 59.947 1.00 83.19 178 ARG A N 1
ATOM 1436 C CA . ARG A 1 178 ? -31.933 14.011 60.098 1.00 83.19 178 ARG A CA 1
ATOM 1437 C C . ARG A 1 178 ? -33.041 14.560 60.985 1.00 83.19 178 ARG A C 1
ATOM 1439 O O . ARG A 1 178 ? -32.777 15.466 61.766 1.00 83.19 178 ARG A O 1
ATOM 1446 N N . GLU A 1 179 ? -34.255 14.040 60.859 1.00 88.38 179 GLU A N 1
ATOM 1447 C CA . GLU A 1 179 ? -35.388 14.435 61.695 1.00 88.38 179 GLU A CA 1
ATOM 1448 C C . GLU A 1 179 ? -35.215 13.965 63.140 1.00 88.38 179 GLU A C 1
ATOM 1450 O O . GLU A 1 179 ? -35.525 14.717 64.058 1.00 88.38 179 GLU A O 1
ATOM 1455 N N . GLU A 1 180 ? -34.682 12.762 63.352 1.00 83.81 180 GLU A N 1
ATOM 1456 C CA . GLU A 1 180 ? -34.309 12.247 64.670 1.00 83.81 180 GLU A CA 1
ATOM 1457 C C . GLU A 1 180 ? -33.264 13.153 65.320 1.00 83.81 180 GLU A C 1
ATOM 1459 O O . GLU A 1 180 ? -33.516 13.681 66.400 1.00 83.81 180 GLU A O 1
ATOM 1464 N N . ARG A 1 181 ? -32.183 13.481 64.601 1.00 86.50 181 ARG A N 1
ATOM 1465 C CA . ARG A 1 181 ? -31.175 14.437 65.079 1.00 86.50 181 ARG A CA 1
ATOM 1466 C C . ARG A 1 181 ? -31.765 15.817 65.383 1.00 86.50 181 ARG A C 1
ATOM 1468 O O . ARG A 1 181 ? -31.424 16.412 66.394 1.00 86.50 181 ARG A O 1
ATOM 1475 N N . ALA A 1 182 ? -32.670 16.328 64.548 1.00 88.00 182 ALA A N 1
ATOM 1476 C CA . ALA A 1 182 ? -33.324 17.616 64.793 1.00 88.00 182 ALA A CA 1
ATOM 1477 C C . ALA A 1 182 ? -34.247 17.580 66.027 1.00 88.00 182 ALA A C 1
ATOM 1479 O O . ALA A 1 182 ? -34.340 18.563 66.764 1.00 88.00 182 ALA A O 1
ATOM 1480 N N . ARG A 1 183 ? -34.924 16.451 66.286 1.00 80.50 183 ARG A N 1
ATOM 1481 C CA . ARG A 1 183 ? -35.712 16.250 67.514 1.00 80.50 183 ARG A CA 1
ATOM 1482 C C . ARG A 1 183 ? -34.819 16.150 68.742 1.00 80.50 183 ARG A C 1
ATOM 1484 O O . ARG A 1 183 ? -35.168 16.730 69.765 1.00 80.50 183 ARG A O 1
ATOM 1491 N N . GLU A 1 184 ? -33.694 15.452 68.643 1.00 80.56 184 GLU A N 1
ATOM 1492 C CA . GLU A 1 184 ? -32.687 15.377 69.703 1.00 80.56 184 GLU A CA 1
ATOM 1493 C C . GLU A 1 184 ? -32.085 16.755 69.994 1.00 80.56 184 GLU A C 1
ATOM 1495 O O . GLU A 1 184 ? -31.974 17.133 71.154 1.00 80.56 184 GLU A O 1
ATOM 1500 N N . GLU A 1 185 ? -31.775 17.554 68.971 1.00 83.50 185 GLU A N 1
ATOM 1501 C CA . GLU A 1 185 ? -31.290 18.930 69.133 1.00 83.50 185 GLU A CA 1
ATOM 1502 C C . GLU A 1 185 ? -32.334 19.831 69.812 1.00 83.50 185 GLU A C 1
ATOM 1504 O O . GLU A 1 185 ? -31.993 20.586 70.722 1.00 83.50 185 GLU A O 1
ATOM 1509 N N . MET A 1 186 ? -33.614 19.715 69.438 1.00 75.06 186 MET A N 1
ATOM 1510 C CA . MET A 1 186 ? -34.717 20.426 70.101 1.00 75.06 186 MET A CA 1
ATOM 1511 C C . MET A 1 186 ? -34.913 19.982 71.559 1.00 75.06 186 MET A C 1
ATOM 1513 O O . MET A 1 186 ? -35.172 20.819 72.423 1.00 75.06 186 MET A O 1
ATOM 1517 N N . GLN A 1 187 ? -34.783 18.684 71.851 1.00 73.62 187 GLN A N 1
ATOM 1518 C CA . GLN A 1 187 ? -34.853 18.155 73.217 1.00 73.62 187 GLN A CA 1
ATOM 1519 C C . GLN A 1 187 ? -33.665 18.625 74.053 1.00 73.62 187 GLN A C 1
ATOM 1521 O O . GLN A 1 187 ? -33.865 19.128 75.154 1.00 73.62 187 GLN A O 1
ATOM 1526 N N . ARG A 1 188 ? -32.451 18.560 73.503 1.00 78.38 188 ARG A N 1
ATOM 1527 C CA . ARG A 1 188 ? -31.238 19.070 74.143 1.00 78.38 188 ARG A CA 1
ATOM 1528 C C . ARG A 1 188 ? -31.351 20.564 74.439 1.00 78.38 188 ARG A C 1
ATOM 1530 O O . ARG A 1 188 ? -31.015 20.989 75.535 1.00 78.38 188 ARG A O 1
ATOM 1537 N N . TYR A 1 189 ? -31.881 21.353 73.506 1.00 79.38 189 TYR A N 1
ATOM 1538 C CA . TYR A 1 189 ? -32.133 22.775 73.734 1.00 79.38 189 TYR A CA 1
ATOM 1539 C C . TYR A 1 189 ? -33.149 23.007 74.867 1.00 79.38 189 TYR A C 1
ATOM 1541 O O . TYR A 1 189 ? -32.945 23.881 75.703 1.00 79.38 189 TYR A O 1
ATOM 1549 N N . ALA A 1 190 ? -34.212 22.201 74.952 1.00 75.50 190 ALA A N 1
ATOM 1550 C CA . ALA A 1 190 ? -35.184 22.277 76.048 1.00 75.50 190 ALA A CA 1
ATOM 1551 C C . ALA A 1 190 ? -34.602 21.851 77.413 1.00 75.50 190 ALA A C 1
ATOM 1553 O O . ALA A 1 190 ? -35.001 22.400 78.444 1.00 75.50 190 ALA A O 1
ATOM 1554 N N . GLU A 1 191 ? -33.660 20.903 77.428 1.00 74.31 191 GLU A N 1
ATOM 1555 C CA . GLU A 1 191 ? -32.892 20.506 78.614 1.00 74.31 191 GLU A CA 1
ATOM 1556 C C . GLU A 1 191 ? -31.893 21.592 79.044 1.00 74.31 191 GLU A C 1
ATOM 1558 O O . GLU A 1 191 ? -31.805 21.891 80.234 1.00 74.31 191 GLU A O 1
ATOM 1563 N N . ASP A 1 192 ? -31.198 22.228 78.094 1.00 71.88 192 ASP A N 1
ATOM 1564 C CA . ASP A 1 192 ? -30.254 23.328 78.345 1.00 71.88 192 ASP A CA 1
ATOM 1565 C C . ASP A 1 192 ? -30.978 24.594 78.852 1.00 71.88 192 ASP A C 1
ATOM 1567 O O . ASP A 1 192 ? -30.454 25.320 79.697 1.00 71.88 192 ASP A O 1
ATOM 1571 N N . VAL A 1 193 ? -32.213 24.833 78.393 1.00 78.44 193 VAL A N 1
ATOM 1572 C CA . VAL A 1 193 ? -33.118 25.888 78.897 1.00 78.44 193 VAL A CA 1
ATOM 1573 C C . VAL A 1 193 ? -33.807 25.476 80.216 1.00 78.44 193 VAL A C 1
ATOM 1575 O O . VAL A 1 193 ? -34.393 26.313 80.900 1.00 78.44 193 VAL A O 1
ATOM 1578 N N . GLY A 1 194 ? -33.704 24.204 80.622 1.00 62.53 194 GLY A N 1
ATOM 1579 C CA . GLY A 1 194 ? -34.171 23.701 81.919 1.00 62.53 194 GLY A CA 1
ATOM 1580 C C . GLY A 1 194 ? -35.679 23.442 82.023 1.00 62.53 194 GLY A C 1
ATOM 1581 O O . GLY A 1 194 ? -36.193 23.270 83.128 1.00 62.53 194 GLY A O 1
ATOM 1582 N N . ALA A 1 195 ? -36.402 23.397 80.900 1.00 63.84 195 ALA A N 1
ATOM 1583 C CA . ALA A 1 195 ? -37.849 23.159 80.872 1.00 63.84 195 ALA A CA 1
ATOM 1584 C C . ALA A 1 195 ? -38.226 21.673 81.050 1.00 63.84 195 ALA A C 1
ATOM 1586 O O . ALA A 1 195 ? -39.363 21.363 81.409 1.00 63.84 195 ALA A O 1
ATOM 1587 N N . VAL A 1 196 ? -37.288 20.746 80.817 1.00 58.81 196 VAL A N 1
ATOM 1588 C CA . VAL A 1 196 ? -37.497 19.291 80.915 1.00 58.81 196 VAL A CA 1
ATOM 1589 C C . VAL A 1 196 ? -36.352 18.647 81.706 1.00 58.81 196 VAL A C 1
ATOM 1591 O O . VAL A 1 196 ? -35.191 19.013 81.545 1.00 58.81 196 VAL A O 1
ATOM 1594 N N . LYS A 1 197 ? -36.670 17.685 82.587 1.00 64.56 197 LYS A N 1
ATOM 1595 C CA . LYS A 1 197 ? -35.666 16.901 83.330 1.00 64.56 197 LYS A CA 1
ATOM 1596 C C . LYS A 1 197 ? -34.982 15.902 82.388 1.00 64.56 197 LYS A C 1
ATOM 1598 O O . LYS A 1 197 ? -35.686 15.202 81.663 1.00 64.56 197 LYS A O 1
ATOM 1603 N N . LYS A 1 198 ? -33.647 15.798 82.454 1.00 65.19 198 LYS A N 1
ATOM 1604 C CA . LYS A 1 198 ? -32.853 14.831 81.674 1.00 65.19 198 LYS A CA 1
ATOM 1605 C C . LYS A 1 198 ? -33.422 13.419 81.812 1.00 65.19 198 LYS A C 1
ATOM 1607 O O . LYS A 1 198 ? -33.599 12.935 82.933 1.00 65.19 198 LYS A O 1
ATOM 1612 N N . LYS A 1 199 ? -33.695 12.758 80.686 1.00 61.94 199 LYS A N 1
ATOM 1613 C CA . LYS A 1 199 ? -34.012 11.324 80.684 1.00 61.94 199 LYS A CA 1
ATOM 1614 C C . LYS A 1 199 ? -32.744 10.538 81.019 1.00 61.94 199 LYS A C 1
ATOM 1616 O O . LYS A 1 199 ? -31.714 10.730 80.385 1.00 61.94 199 LYS A O 1
ATOM 1621 N N . GLU A 1 200 ? -32.820 9.642 82.000 1.00 56.03 200 GLU A N 1
ATOM 1622 C CA . GLU A 1 200 ? -31.765 8.651 82.223 1.00 56.03 200 GLU A CA 1
ATOM 1623 C C . GLU A 1 200 ? -31.711 7.707 81.008 1.00 56.03 200 GLU A C 1
ATOM 1625 O O . GLU A 1 200 ? -32.726 7.103 80.652 1.00 56.03 200 GLU A O 1
ATOM 1630 N N . GLU A 1 201 ? -30.548 7.594 80.352 1.00 59.84 201 GLU A N 1
ATOM 1631 C CA . GLU A 1 201 ? -30.283 6.657 79.247 1.00 59.84 201 GLU A CA 1
ATOM 1632 C C . GLU A 1 201 ? -30.355 5.202 79.746 1.00 59.84 201 GLU A C 1
ATOM 1634 O O . GLU A 1 201 ? -29.349 4.533 79.991 1.00 59.84 201 GLU A O 1
ATOM 1639 N N . LYS A 1 202 ? -31.566 4.687 79.948 1.00 57.03 202 LYS A N 1
ATOM 1640 C CA . LYS A 1 202 ? -31.783 3.290 80.313 1.00 57.03 202 LYS A CA 1
ATOM 1641 C C . LYS A 1 202 ? -31.716 2.426 79.050 1.00 57.03 202 LYS A C 1
ATOM 1643 O O . LYS A 1 202 ? -32.454 2.646 78.095 1.00 57.03 202 LYS A O 1
ATOM 1648 N N . LEU A 1 203 ? -30.803 1.452 79.060 1.00 61.19 203 LEU A N 1
ATOM 1649 C CA . LEU A 1 203 ? -30.481 0.483 77.997 1.00 61.19 203 LEU A CA 1
ATOM 1650 C C . LEU A 1 203 ? -31.639 -0.493 77.671 1.00 61.19 203 LEU A C 1
ATOM 1652 O O . LEU A 1 203 ? -31.469 -1.710 77.715 1.00 61.19 203 LEU A O 1
ATOM 1656 N N . ASP A 1 204 ? -32.825 0.007 77.327 1.00 60.62 204 ASP A N 1
ATOM 1657 C CA . ASP A 1 204 ? -34.004 -0.831 77.057 1.00 60.62 204 ASP A CA 1
ATOM 1658 C C . ASP A 1 204 ? -33.802 -1.762 75.851 1.00 60.62 204 ASP A C 1
ATOM 1660 O O . ASP A 1 204 ? -34.244 -2.910 75.883 1.00 60.62 204 ASP A O 1
ATOM 1664 N N . TRP A 1 205 ? -33.016 -1.351 74.848 1.00 66.44 205 TRP A N 1
ATOM 1665 C CA . TRP A 1 205 ? -32.671 -2.203 73.701 1.00 66.44 205 TRP A CA 1
ATOM 1666 C C . TRP A 1 205 ? -31.833 -3.440 74.078 1.00 66.44 205 TRP A C 1
ATOM 1668 O O . TRP A 1 205 ? -31.800 -4.409 73.321 1.00 66.44 205 TRP A O 1
ATOM 1678 N N . MET A 1 206 ? -31.170 -3.429 75.243 1.00 55.78 206 MET A N 1
ATOM 1679 C CA . MET A 1 206 ? -30.335 -4.531 75.738 1.00 55.78 206 MET A CA 1
ATOM 1680 C C . MET A 1 206 ? -31.091 -5.475 76.691 1.00 55.78 206 MET A C 1
ATOM 1682 O O . MET A 1 206 ? -30.703 -6.633 76.833 1.00 55.78 206 MET A O 1
ATOM 1686 N N . TYR A 1 207 ? -32.186 -5.016 77.313 1.00 56.53 207 TYR A N 1
ATOM 1687 C CA . TYR A 1 207 ? -33.024 -5.816 78.225 1.00 56.53 207 TYR A CA 1
ATOM 1688 C C . TYR A 1 207 ? -34.318 -6.337 77.588 1.00 56.53 207 TYR A C 1
ATOM 1690 O O . TYR A 1 207 ? -35.057 -7.103 78.214 1.00 56.53 207 TYR A O 1
ATOM 1698 N N . GLN A 1 208 ? -34.582 -5.987 76.329 1.00 60.12 208 GLN A N 1
ATOM 1699 C CA . GLN A 1 208 ? -35.680 -6.543 75.551 1.00 60.12 208 GLN A CA 1
ATOM 1700 C C . GLN A 1 208 ? -35.325 -7.977 75.123 1.00 60.12 208 GLN A C 1
ATOM 1702 O O . GLN A 1 208 ? -34.815 -8.234 74.035 1.00 60.12 208 GLN A O 1
ATOM 1707 N N . GLY A 1 209 ? -35.553 -8.935 76.028 1.00 57.00 209 GLY A N 1
ATOM 1708 C CA . GLY A 1 209 ? -35.404 -10.361 75.741 1.00 57.00 209 GLY A CA 1
ATOM 1709 C C . GLY A 1 209 ? -36.291 -10.803 74.562 1.00 57.00 209 GLY A C 1
ATOM 1710 O O . GLY A 1 209 ? -37.210 -10.076 74.184 1.00 57.00 209 GLY A O 1
ATOM 1711 N N . PRO A 1 210 ? -36.088 -12.006 73.992 1.00 59.44 210 PRO A N 1
ATOM 1712 C CA . PRO A 1 210 ? -36.689 -12.442 72.718 1.00 59.44 210 PRO A CA 1
ATOM 1713 C C . PRO A 1 210 ? -38.224 -12.332 72.582 1.00 59.44 210 PRO A C 1
ATOM 1715 O O . PRO A 1 210 ? -38.741 -12.429 71.474 1.00 59.44 210 PRO A O 1
ATOM 1718 N N . GLY A 1 211 ? -38.965 -12.124 73.678 1.00 58.16 211 GLY A N 1
ATOM 1719 C CA . GLY A 1 211 ? -40.411 -11.866 73.679 1.00 58.16 211 GLY A CA 1
ATOM 1720 C C . GLY A 1 211 ? -40.825 -10.402 73.461 1.00 58.16 211 GLY A C 1
ATOM 1721 O O . GLY A 1 211 ? -41.999 -10.138 73.228 1.00 58.16 211 GLY A O 1
ATOM 1722 N N . GLY A 1 212 ? -39.895 -9.445 73.505 1.00 59.16 212 GLY A N 1
ATOM 1723 C CA . GLY A 1 212 ? -40.180 -8.021 73.303 1.00 59.16 212 GLY A CA 1
ATOM 1724 C C . GLY A 1 212 ? -40.232 -7.580 71.838 1.00 59.16 212 GLY A C 1
ATOM 1725 O O . GLY A 1 212 ? -40.520 -6.419 71.573 1.00 59.16 212 GLY A O 1
ATOM 1726 N N . MET A 1 213 ? -39.985 -8.494 70.893 1.00 50.97 213 MET A N 1
ATOM 1727 C CA . MET A 1 213 ? -40.039 -8.248 69.443 1.00 50.97 213 MET A CA 1
ATOM 1728 C C . MET A 1 213 ? -41.414 -8.577 68.833 1.00 50.97 213 MET A C 1
ATOM 1730 O O . MET A 1 213 ? -41.571 -8.675 67.618 1.00 50.97 213 MET A O 1
ATOM 1734 N N . VAL A 1 214 ? -42.415 -8.793 69.688 1.00 55.91 214 VAL A N 1
ATOM 1735 C CA . VAL A 1 214 ? -43.773 -9.173 69.305 1.00 55.91 214 VAL A CA 1
ATOM 1736 C C . VAL A 1 214 ? -44.662 -7.940 69.475 1.00 55.91 214 VAL A C 1
ATOM 1738 O O . VAL A 1 214 ? -45.280 -7.737 70.517 1.00 55.91 214 VAL A O 1
ATOM 1741 N N . ASN A 1 215 ? -44.701 -7.087 68.448 1.00 58.03 215 ASN A N 1
ATOM 1742 C CA . ASN A 1 215 ? -45.579 -5.917 68.397 1.00 58.03 215 ASN A CA 1
ATOM 1743 C C . ASN A 1 215 ? -47.044 -6.364 68.394 1.00 58.03 215 ASN A C 1
ATOM 1745 O O . ASN A 1 215 ? -47.609 -6.724 67.361 1.00 58.03 215 ASN A O 1
ATOM 1749 N N . ARG A 1 216 ? -47.673 -6.345 69.570 1.00 58.38 216 ARG A N 1
ATOM 1750 C CA . ARG A 1 216 ? -49.067 -6.769 69.770 1.00 58.38 216 ARG A CA 1
ATOM 1751 C C . ARG A 1 216 ? -50.053 -5.981 68.901 1.00 58.38 216 ARG A C 1
ATOM 1753 O O . ARG A 1 216 ? -51.056 -6.533 68.459 1.00 58.38 216 ARG A O 1
ATOM 1760 N N . GLU A 1 217 ? -49.725 -4.728 68.602 1.00 58.97 217 GLU A N 1
ATOM 1761 C CA . GLU A 1 217 ? -50.514 -3.847 67.738 1.00 58.97 217 GLU A CA 1
ATOM 1762 C C . GLU A 1 217 ? -50.433 -4.239 66.250 1.00 58.97 217 GLU A C 1
ATOM 1764 O O . GLU A 1 217 ? -51.424 -4.131 65.531 1.00 58.97 217 GLU A O 1
ATOM 1769 N N . GLU A 1 218 ? -49.310 -4.799 65.782 1.00 62.41 218 GLU A N 1
ATOM 1770 C CA . GLU A 1 218 ? -49.163 -5.247 64.385 1.00 62.41 218 GLU A CA 1
ATOM 1771 C C . GLU A 1 218 ? -49.974 -6.515 64.076 1.00 62.41 218 GLU A C 1
ATOM 1773 O O . GLU A 1 218 ? -50.411 -6.710 62.937 1.00 62.41 218 GLU A O 1
ATOM 1778 N N . TYR A 1 219 ? -50.234 -7.356 65.083 1.00 66.94 219 TYR A N 1
ATOM 1779 C CA . TYR A 1 219 ? -51.132 -8.507 64.945 1.00 66.94 219 TYR A CA 1
ATOM 1780 C C . TYR A 1 219 ? -52.604 -8.094 64.919 1.00 66.94 219 TYR A C 1
ATOM 1782 O O . TYR A 1 219 ? -53.388 -8.696 64.185 1.00 66.94 219 TYR A O 1
ATOM 1790 N N . LEU A 1 220 ? -52.976 -7.026 65.636 1.00 67.19 220 LEU A N 1
ATOM 1791 C CA . LEU A 1 220 ? -54.314 -6.435 65.525 1.00 67.19 220 LEU A CA 1
ATOM 1792 C C . LEU A 1 220 ? -54.560 -5.798 64.148 1.00 67.19 220 LEU A C 1
ATOM 1794 O O . LEU A 1 220 ? -55.698 -5.761 63.689 1.00 67.19 220 LEU A O 1
ATOM 1798 N N . MET A 1 221 ? -53.501 -5.357 63.462 1.00 61.41 221 MET A N 1
ATOM 1799 C CA . MET A 1 221 ? -53.569 -4.754 62.123 1.00 61.41 221 MET A CA 1
ATOM 1800 C C . MET A 1 221 ? -53.480 -5.776 60.969 1.00 61.41 221 MET A C 1
ATOM 1802 O O . MET A 1 221 ? -53.408 -5.389 59.802 1.00 61.41 221 MET A O 1
ATOM 1806 N N . GLY A 1 222 ? -53.530 -7.082 61.265 1.00 57.38 222 GLY A N 1
ATOM 1807 C CA . GLY A 1 222 ? -53.753 -8.134 60.264 1.00 57.38 222 GLY A CA 1
ATOM 1808 C C . GLY A 1 222 ? -52.502 -8.764 59.641 1.00 57.38 222 GLY A C 1
ATOM 1809 O O . GLY A 1 222 ? -52.614 -9.423 58.602 1.00 57.38 222 GLY A O 1
ATOM 1810 N N . ARG A 1 223 ? -51.312 -8.620 60.243 1.00 73.88 223 ARG A N 1
ATOM 1811 C CA . ARG A 1 223 ? -50.165 -9.472 59.875 1.00 73.88 223 ARG A CA 1
ATOM 1812 C C . ARG A 1 223 ? -50.380 -10.911 60.382 1.00 73.88 223 ARG A C 1
ATOM 1814 O O . ARG A 1 223 ? -50.800 -11.089 61.523 1.00 73.88 223 ARG A O 1
ATOM 1821 N N . PRO A 1 224 ? -50.091 -11.946 59.569 1.00 61.16 224 PRO A N 1
ATOM 1822 C CA . PRO A 1 224 ? -50.249 -13.336 59.990 1.00 61.16 224 PRO A CA 1
ATOM 1823 C C . PRO A 1 224 ? -49.286 -13.673 61.136 1.00 61.16 224 PRO A C 1
ATOM 1825 O O . PRO A 1 224 ? -48.093 -13.384 61.051 1.00 61.16 224 PRO A O 1
ATOM 1828 N N . VAL A 1 225 ? -49.829 -14.279 62.195 1.00 58.34 225 VAL A N 1
ATOM 1829 C CA . VAL A 1 225 ? -49.102 -14.684 63.408 1.00 58.34 225 VAL A CA 1
ATOM 1830 C C . VAL A 1 225 ? -48.079 -15.775 63.080 1.00 58.34 225 VAL A C 1
ATOM 1832 O O . VAL A 1 225 ? -48.390 -16.728 62.363 1.00 58.34 225 VAL A O 1
ATOM 1835 N N . ASP A 1 226 ? -46.859 -15.632 63.598 1.00 55.06 226 ASP A N 1
ATOM 1836 C CA . ASP A 1 226 ? -45.777 -16.595 63.390 1.00 55.06 226 ASP A CA 1
ATOM 1837 C C . ASP A 1 226 ? -45.969 -17.855 64.258 1.00 55.06 226 ASP A C 1
ATOM 1839 O O . ASP A 1 226 ? -46.508 -17.795 65.367 1.00 55.06 226 ASP A O 1
ATOM 1843 N N . LYS A 1 227 ? -45.519 -19.020 63.773 1.00 58.19 227 LYS A N 1
ATOM 1844 C CA .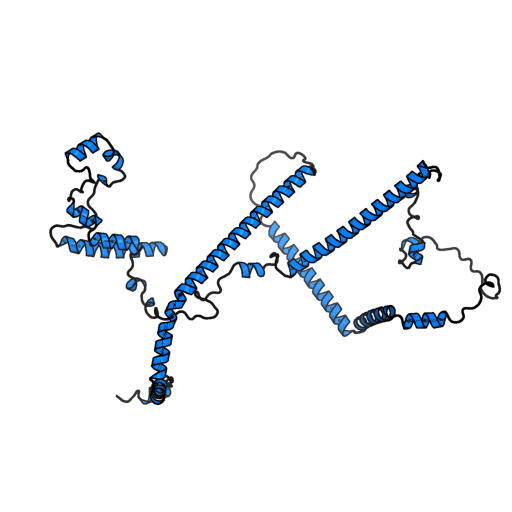 LYS A 1 227 ? -45.820 -20.343 64.377 1.00 58.19 227 LYS A CA 1
ATOM 1845 C C . LYS A 1 227 ? -45.312 -20.532 65.814 1.00 58.19 227 LYS A C 1
ATOM 1847 O O . LYS A 1 227 ? -45.788 -21.421 66.508 1.00 58.19 227 LYS A O 1
ATOM 1852 N N . TYR A 1 228 ? -44.391 -19.688 66.270 1.00 55.25 228 TYR A N 1
ATOM 1853 C CA . TYR A 1 228 ? -43.771 -19.764 67.596 1.00 55.25 228 TYR A CA 1
ATOM 1854 C C . TYR A 1 228 ? -44.650 -19.262 68.755 1.00 55.25 228 TYR A C 1
ATOM 1856 O O . TYR A 1 228 ? -44.272 -19.422 69.911 1.00 55.25 228 TYR A O 1
ATOM 1864 N N . VAL A 1 229 ? -45.821 -18.676 68.478 1.00 56.62 229 VAL A N 1
ATOM 1865 C CA . VAL A 1 229 ? -46.780 -18.252 69.520 1.00 56.62 229 VAL A CA 1
ATOM 1866 C C . VAL A 1 229 ? -47.670 -19.411 69.990 1.00 56.62 229 VAL A C 1
ATOM 1868 O O . VAL A 1 229 ? -48.155 -19.396 71.117 1.00 56.62 229 VAL A O 1
ATOM 1871 N N . PHE A 1 230 ? -47.851 -20.443 69.162 1.00 47.72 230 PHE A N 1
ATOM 1872 C CA . PHE A 1 230 ? -48.798 -21.529 69.436 1.00 47.72 230 PHE A CA 1
ATOM 1873 C C . PHE A 1 230 ? -48.291 -22.601 70.414 1.00 47.72 230 PHE A C 1
ATOM 1875 O O . PHE A 1 230 ? -49.085 -23.403 70.879 1.00 47.72 230 PHE A O 1
ATOM 1882 N N . GLU A 1 231 ? -47.004 -22.624 70.769 1.00 46.00 231 GLU A N 1
ATOM 1883 C CA . GLU A 1 231 ? -46.408 -23.776 71.474 1.00 46.00 231 GLU A CA 1
ATOM 1884 C C . GLU A 1 231 ? -46.329 -23.627 73.010 1.00 46.00 231 GLU A C 1
ATOM 1886 O O . GLU A 1 231 ? -45.743 -24.473 73.679 1.00 46.00 231 GLU A O 1
ATOM 1891 N N . LYS A 1 232 ? -46.882 -22.556 73.609 1.00 45.84 232 LYS A N 1
ATOM 1892 C CA . LYS A 1 232 ? -46.773 -22.317 75.070 1.00 45.84 232 LYS A CA 1
ATOM 1893 C C . LYS A 1 232 ? -48.029 -21.839 75.812 1.00 45.84 232 LYS A C 1
ATOM 1895 O O . LYS A 1 232 ? -47.899 -21.357 76.935 1.00 45.84 232 LYS A O 1
ATOM 1900 N N . MET A 1 233 ? -49.232 -22.002 75.265 1.00 45.19 233 MET A N 1
ATOM 1901 C CA . MET A 1 233 ? -50.472 -21.802 76.038 1.00 45.19 233 MET A CA 1
ATOM 1902 C C . MET A 1 233 ? -51.568 -22.809 75.650 1.00 45.19 233 MET A C 1
ATOM 1904 O O . MET A 1 233 ? -52.584 -22.449 75.071 1.00 45.19 233 MET A O 1
ATOM 1908 N N . GLU A 1 234 ? -51.340 -24.061 76.025 1.00 32.75 234 GLU A N 1
ATOM 1909 C CA . GLU A 1 234 ? -52.330 -25.112 76.319 1.00 32.75 234 GLU A CA 1
ATOM 1910 C C . GLU A 1 234 ? -51.883 -25.590 77.723 1.00 32.75 234 GLU A C 1
ATOM 1912 O O . GLU A 1 234 ? -50.699 -25.855 77.911 1.00 32.75 234 GLU A O 1
ATOM 1917 N N . ASP A 1 235 ? -52.603 -25.549 78.844 1.00 34.03 235 ASP A N 1
ATOM 1918 C CA . ASP A 1 235 ? -54.026 -25.570 79.146 1.00 34.03 235 ASP A CA 1
ATOM 1919 C C . ASP A 1 235 ? -54.267 -24.884 80.505 1.00 34.03 235 ASP A C 1
ATOM 1921 O O . ASP A 1 235 ? -53.524 -25.132 81.456 1.00 34.03 235 ASP A O 1
ATOM 1925 N N . LYS A 1 236 ? -55.335 -24.085 80.631 1.00 35.56 236 LYS A N 1
ATOM 1926 C CA . LYS A 1 236 ? -56.182 -24.007 81.840 1.00 35.56 236 LYS A CA 1
ATOM 1927 C C . LYS A 1 236 ? -57.582 -23.584 81.413 1.00 35.56 236 LYS A C 1
ATOM 1929 O O . LYS A 1 236 ? -57.917 -22.402 81.370 1.00 35.56 236 LYS A O 1
ATOM 1934 N N . GLU A 1 237 ? -58.381 -24.589 81.084 1.00 35.06 237 GLU A N 1
ATOM 1935 C CA . GLU A 1 237 ? -59.828 -24.494 80.975 1.00 35.06 237 GLU A CA 1
ATOM 1936 C C . GLU A 1 237 ? -60.422 -24.032 82.316 1.00 35.06 237 GLU A C 1
ATOM 1938 O O . GLU A 1 237 ? -60.345 -24.721 83.331 1.00 35.06 237 GLU A O 1
ATOM 1943 N N . ALA A 1 238 ? -61.037 -22.854 82.313 1.00 33.53 238 ALA A N 1
ATOM 1944 C CA . ALA A 1 238 ? -62.049 -22.467 83.285 1.00 33.53 238 ALA A CA 1
ATOM 1945 C C . ALA A 1 238 ? -63.256 -21.968 82.485 1.00 33.53 238 ALA A C 1
ATOM 1947 O O . ALA A 1 238 ? -63.404 -20.778 82.211 1.00 33.53 238 ALA A O 1
ATOM 1948 N N . GLY A 1 239 ? -64.079 -22.914 82.030 1.00 31.06 239 GLY A N 1
ATOM 1949 C CA . GLY A 1 239 ? -65.372 -22.618 81.428 1.00 31.06 239 GLY A CA 1
ATOM 1950 C C . GLY A 1 239 ? -66.341 -22.132 82.502 1.00 31.06 239 GLY A C 1
ATOM 1951 O O . GLY A 1 239 ? -66.662 -22.873 83.427 1.00 31.06 239 GLY A O 1
ATOM 1952 N N . CYS A 1 240 ? -66.806 -20.890 82.370 1.00 28.95 240 CYS A N 1
ATOM 1953 C CA . CYS A 1 240 ? -67.968 -20.375 83.084 1.00 28.95 240 CYS A CA 1
ATOM 1954 C C . CYS A 1 240 ? -69.105 -20.177 82.071 1.00 28.95 240 CYS A C 1
ATOM 1956 O O . CYS A 1 240 ? -68.924 -19.574 81.013 1.00 28.95 240 CYS A O 1
ATOM 1958 N N . SER A 1 241 ? -70.247 -20.767 82.405 1.00 34.66 241 SER A N 1
ATOM 1959 C CA . SER A 1 241 ? -71.497 -20.888 81.657 1.00 34.66 241 SER A CA 1
ATOM 1960 C C . SER A 1 241 ? -72.098 -19.551 81.215 1.00 34.66 241 SER A C 1
ATOM 1962 O O . SER A 1 241 ? -72.196 -18.624 82.015 1.00 34.66 241 SER A O 1
ATOM 1964 N N . THR A 1 242 ? -72.607 -19.487 79.981 1.00 35.91 242 THR A N 1
ATOM 1965 C CA . THR A 1 242 ? -73.482 -18.399 79.506 1.00 35.91 242 THR A CA 1
ATOM 1966 C C . THR A 1 242 ? -74.886 -18.923 79.247 1.00 35.91 242 THR A C 1
ATOM 1968 O O . THR A 1 242 ? -75.361 -19.000 78.120 1.00 35.91 242 THR A O 1
ATOM 1971 N N . GLU A 1 243 ? -75.567 -19.256 80.335 1.00 40.53 243 GLU A N 1
ATOM 1972 C CA . GLU A 1 243 ? -77.021 -19.296 80.375 1.00 40.53 243 GLU A CA 1
ATOM 1973 C C . GLU A 1 243 ? -77.432 -18.329 81.487 1.00 40.53 243 GLU A C 1
ATOM 1975 O O . GLU A 1 243 ? -76.855 -18.358 82.574 1.00 40.53 243 GLU A O 1
ATOM 1980 N N . THR A 1 244 ? -78.421 -17.476 81.209 1.00 36.97 244 THR A N 1
ATOM 1981 C CA . THR A 1 244 ? -78.990 -16.412 82.069 1.00 36.97 244 THR A CA 1
ATOM 1982 C C . THR A 1 244 ? -78.221 -15.077 82.121 1.00 36.97 244 THR A C 1
ATOM 1984 O O . THR A 1 244 ? -77.048 -15.006 82.465 1.00 36.97 244 THR A O 1
ATOM 1987 N N . GLY A 1 245 ? -78.907 -14.001 81.712 1.00 39.41 245 GLY A N 1
ATOM 1988 C CA . GLY A 1 245 ? -78.329 -12.688 81.417 1.00 39.41 245 GLY A CA 1
ATOM 1989 C C . GLY A 1 245 ? -78.351 -11.627 82.527 1.00 39.41 245 GLY A C 1
ATOM 1990 O O . GLY A 1 245 ? -78.873 -11.850 83.614 1.00 39.41 245 GLY A O 1
ATOM 1991 N N . LEU A 1 246 ? -77.865 -10.439 82.112 1.00 40.47 246 LEU A N 1
ATOM 1992 C CA . LEU A 1 246 ? -77.867 -9.104 82.757 1.00 40.47 246 LEU A CA 1
ATOM 1993 C C . LEU A 1 246 ? -76.847 -8.939 83.907 1.00 40.47 246 LEU A C 1
ATOM 1995 O O . LEU A 1 246 ? -76.803 -9.785 84.784 1.00 40.47 246 LEU A O 1
ATOM 1999 N N . LEU A 1 247 ? -76.012 -7.897 84.077 1.00 40.84 247 LEU A N 1
ATOM 2000 C CA . LEU A 1 247 ? -75.577 -6.603 83.464 1.00 40.84 247 LEU A CA 1
ATOM 2001 C C . LEU A 1 247 ? -74.215 -6.255 84.195 1.00 40.84 247 LEU A C 1
ATOM 2003 O O . LEU A 1 247 ? -73.737 -7.170 84.868 1.00 40.84 247 LEU A O 1
ATOM 2007 N N . PRO A 1 248 ? -73.549 -5.054 84.206 1.00 44.03 248 PRO A N 1
ATOM 2008 C CA . PRO A 1 248 ? -73.839 -3.711 83.647 1.00 44.03 248 PRO A CA 1
ATOM 2009 C C . PRO A 1 248 ? -72.639 -2.970 82.979 1.00 44.03 248 PRO A C 1
ATOM 2011 O O . PRO A 1 248 ? -71.501 -3.058 83.430 1.00 44.03 248 PRO A O 1
ATOM 2014 N N . GLY A 1 249 ? -72.886 -2.119 81.967 1.00 45.97 249 GLY A N 1
ATOM 2015 C CA . GLY A 1 249 ? -71.821 -1.201 81.517 1.00 45.97 249 GLY A CA 1
ATOM 2016 C C . GLY A 1 249 ? -72.011 -0.297 80.292 1.00 45.97 249 GLY A C 1
ATOM 2017 O O . GLY A 1 249 ? -71.030 0.323 79.901 1.00 45.97 249 GLY A O 1
ATOM 2018 N N . SER A 1 250 ? -73.186 -0.170 79.656 1.00 49.53 250 SER A N 1
ATOM 2019 C CA . SER A 1 250 ? -73.285 0.684 78.447 1.00 49.53 250 SER A CA 1
ATOM 2020 C C . SER A 1 250 ? -74.596 1.471 78.287 1.00 49.53 250 SER A C 1
ATOM 2022 O O . SER A 1 250 ? -75.242 1.415 77.243 1.00 49.53 250 SER A O 1
ATOM 2024 N N . ILE A 1 251 ? -74.995 2.234 79.310 1.00 47.38 251 ILE A N 1
ATOM 2025 C CA . ILE A 1 251 ? -76.200 3.094 79.266 1.00 47.38 251 ILE A CA 1
ATOM 2026 C C . ILE A 1 251 ? -75.904 4.555 78.834 1.00 47.38 251 ILE A C 1
ATOM 2028 O O . ILE A 1 251 ? -76.820 5.358 78.726 1.00 47.38 251 ILE A O 1
ATOM 2032 N N . PHE A 1 252 ? -74.671 4.930 78.468 1.00 48.06 252 PHE A N 1
ATOM 2033 C CA . PHE A 1 252 ? -74.371 6.300 78.002 1.00 48.06 252 PHE A CA 1
ATOM 2034 C C . PHE A 1 252 ? -73.795 6.355 76.579 1.00 48.06 252 PHE A C 1
ATOM 2036 O O . PHE A 1 252 ? -72.599 6.549 76.399 1.00 48.06 252 PHE A O 1
ATOM 2043 N N . ALA A 1 253 ? -74.656 6.225 75.565 1.00 48.38 253 ALA A N 1
ATOM 2044 C CA . ALA A 1 253 ? -74.494 6.886 74.261 1.00 48.38 253 ALA A CA 1
ATOM 2045 C C . ALA A 1 253 ? -75.830 6.840 73.487 1.00 48.38 253 ALA A C 1
ATOM 2047 O O . ALA A 1 253 ? -76.304 5.745 73.173 1.00 48.38 253 ALA A O 1
ATOM 2048 N N . PRO A 1 254 ? -76.473 7.982 73.179 1.00 50.06 254 PRO A N 1
ATOM 2049 C CA . PRO A 1 254 ? -77.739 7.984 72.463 1.00 50.06 254 PRO A CA 1
ATOM 2050 C C . PRO A 1 254 ? -77.526 7.849 70.945 1.00 50.06 254 PRO A C 1
ATOM 2052 O O . PRO A 1 254 ? -76.630 8.449 70.363 1.00 50.06 254 PRO A O 1
ATOM 2055 N N . THR A 1 255 ? -78.413 7.071 70.321 1.00 46.12 255 THR A N 1
ATOM 2056 C CA . THR A 1 255 ? -78.936 7.223 68.947 1.00 46.12 255 THR A CA 1
ATOM 2057 C C . THR A 1 255 ? -77.954 7.424 67.784 1.00 46.12 255 THR A C 1
ATOM 2059 O O . THR A 1 255 ? -77.536 8.531 67.463 1.00 46.12 255 THR A O 1
ATOM 2062 N N . GLY A 1 256 ? -77.768 6.343 67.024 1.00 49.31 256 GLY A N 1
ATOM 2063 C CA . GLY A 1 256 ? -77.273 6.347 65.645 1.00 49.31 256 GLY A CA 1
ATOM 2064 C C . GLY A 1 256 ? -77.792 5.134 64.868 1.00 49.31 256 GLY A C 1
ATOM 2065 O O . GLY A 1 256 ? -77.024 4.437 64.203 1.00 49.31 256 GLY A O 1
ATOM 2066 N N . ALA A 1 257 ? -79.084 4.823 65.013 1.00 50.62 257 ALA A N 1
ATOM 2067 C CA . ALA A 1 257 ? -79.759 3.768 64.263 1.00 50.62 257 ALA A CA 1
ATOM 2068 C C . ALA A 1 257 ? -79.842 4.172 62.783 1.00 50.62 257 ALA A C 1
ATOM 2070 O O . ALA A 1 257 ? -80.816 4.781 62.369 1.00 50.62 257 ALA A O 1
ATOM 2071 N N . ASN A 1 258 ? -78.747 3.921 62.056 1.00 53.69 258 ASN A N 1
ATOM 2072 C CA . ASN A 1 258 ? -78.623 3.767 60.597 1.00 53.69 258 ASN A CA 1
ATOM 2073 C C . ASN A 1 258 ? -77.197 3.340 60.163 1.00 53.69 258 ASN A C 1
ATOM 2075 O O . ASN A 1 258 ? -76.980 3.064 58.990 1.00 53.69 258 ASN A O 1
ATOM 2079 N N . SER A 1 259 ? -76.227 3.201 61.079 1.00 62.50 259 SER A N 1
ATOM 2080 C CA . SER A 1 259 ? -74.812 2.962 60.732 1.00 62.50 259 SER A CA 1
ATOM 2081 C C . SER A 1 259 ? -74.522 1.636 60.004 1.00 62.50 259 SER A C 1
ATOM 2083 O O . SER A 1 259 ? -73.730 1.614 59.069 1.00 62.50 259 SER A O 1
ATOM 2085 N N . VAL A 1 260 ? -75.173 0.521 60.355 1.00 58.78 260 VAL A N 1
ATOM 2086 C CA . VAL A 1 260 ? -74.807 -0.793 59.778 1.00 58.78 260 VAL A CA 1
ATOM 2087 C C . VAL A 1 260 ? -75.307 -0.955 58.335 1.00 58.78 260 VAL A C 1
ATOM 2089 O O . VAL A 1 260 ? -74.565 -1.430 57.474 1.00 58.78 260 VAL A O 1
ATOM 2092 N N . LEU A 1 261 ? -76.535 -0.511 58.040 1.00 58.19 261 LEU A N 1
ATOM 2093 C CA . LEU A 1 261 ? -77.094 -0.523 56.679 1.00 58.19 261 LEU A CA 1
ATOM 2094 C C . LEU A 1 261 ? -76.464 0.556 55.779 1.00 58.19 261 LEU A C 1
ATOM 2096 O O . LEU A 1 261 ? -76.276 0.320 54.581 1.00 58.19 261 LEU A O 1
ATOM 2100 N N . ASP A 1 262 ? -76.082 1.699 56.355 1.00 61.00 262 ASP A N 1
ATOM 2101 C CA . ASP A 1 262 ? -75.373 2.782 55.665 1.00 61.00 262 ASP A CA 1
ATOM 2102 C C . ASP A 1 262 ? -73.906 2.408 55.372 1.00 61.00 262 ASP A C 1
ATOM 2104 O O . ASP A 1 262 ? -73.440 2.578 54.248 1.00 61.00 262 ASP A O 1
ATOM 2108 N N . MET A 1 263 ? -73.196 1.757 56.303 1.00 64.06 263 MET A N 1
ATOM 2109 C CA . MET A 1 263 ? -71.862 1.195 56.041 1.00 64.06 263 MET A CA 1
ATOM 2110 C C . MET A 1 263 ? -71.901 0.087 54.986 1.00 64.06 263 MET A C 1
ATOM 2112 O O . MET A 1 263 ? -71.073 0.082 54.080 1.00 64.06 263 MET A O 1
ATOM 2116 N N . ALA A 1 264 ? -72.877 -0.824 55.038 1.00 64.94 264 ALA A N 1
ATOM 2117 C CA . ALA A 1 264 ? -73.009 -1.880 54.033 1.00 64.94 264 ALA A CA 1
ATOM 2118 C C . ALA A 1 264 ? -73.337 -1.335 52.631 1.00 64.94 264 ALA A C 1
ATOM 2120 O O . ALA A 1 264 ? -72.994 -1.956 51.625 1.00 64.94 264 ALA A O 1
ATOM 2121 N N . SER A 1 265 ? -73.995 -0.180 52.536 1.00 74.38 265 SER A N 1
ATOM 2122 C CA . SER A 1 265 ? -74.268 0.483 51.256 1.00 74.38 265 SER A CA 1
ATOM 2123 C C . SER A 1 265 ? -73.054 1.282 50.772 1.00 74.38 265 SER A C 1
ATOM 2125 O O . SER A 1 265 ? -72.673 1.135 49.616 1.00 74.38 265 SER A O 1
ATOM 2127 N N . LYS A 1 266 ? -72.341 1.977 51.668 1.00 72.25 266 LYS A N 1
ATOM 2128 C CA . LYS A 1 266 ? -71.056 2.643 51.380 1.00 72.25 266 LYS A CA 1
ATOM 2129 C C . LYS A 1 266 ? -69.968 1.672 50.918 1.00 72.25 266 LYS A C 1
ATOM 2131 O O . LYS A 1 266 ? -69.244 1.982 49.986 1.00 72.25 266 LYS A O 1
ATOM 2136 N N . ILE A 1 267 ? -69.889 0.476 51.502 1.00 68.75 267 ILE A N 1
ATOM 2137 C CA . ILE A 1 267 ? -68.935 -0.568 51.085 1.00 68.75 267 ILE A CA 1
ATOM 2138 C C . ILE A 1 267 ? -69.312 -1.155 49.713 1.00 68.75 267 ILE A C 1
ATOM 2140 O O . ILE A 1 267 ? -68.433 -1.535 48.945 1.00 68.75 267 ILE A O 1
ATOM 2144 N N . ARG A 1 268 ? -70.608 -1.223 49.371 1.00 71.56 268 ARG A N 1
ATOM 2145 C CA . ARG A 1 268 ? -71.073 -1.710 48.057 1.00 71.56 268 ARG A CA 1
ATOM 2146 C C . ARG A 1 268 ? -70.893 -0.683 46.937 1.00 71.56 268 ARG A C 1
ATOM 2148 O O . ARG A 1 268 ? -70.597 -1.082 45.815 1.00 71.56 268 ARG A O 1
ATOM 2155 N N . GLU A 1 269 ? -71.057 0.597 47.250 1.00 73.44 269 GLU A N 1
ATOM 2156 C CA . GLU A 1 269 ? -70.956 1.722 46.311 1.00 73.44 269 GLU A CA 1
ATOM 2157 C C . GLU A 1 269 ? -69.524 2.307 46.229 1.00 73.44 269 GLU A C 1
ATOM 2159 O O . GLU A 1 269 ? -69.265 3.172 45.395 1.00 73.44 269 GLU A O 1
ATOM 2164 N N . ASP A 1 270 ? -68.569 1.835 47.048 1.00 77.19 270 ASP A N 1
ATOM 2165 C CA . ASP A 1 270 ? -67.172 2.296 47.023 1.00 77.19 270 ASP A CA 1
ATOM 2166 C C . ASP A 1 270 ? -66.473 1.900 45.698 1.00 77.19 270 ASP A C 1
ATOM 2168 O O . ASP A 1 270 ? -66.286 0.705 45.410 1.00 77.19 270 ASP A O 1
ATOM 2172 N N . PRO A 1 271 ? -66.031 2.876 44.876 1.00 76.75 271 PRO A N 1
ATOM 2173 C CA . PRO A 1 271 ? -65.373 2.611 43.599 1.00 76.75 271 PRO A CA 1
ATOM 2174 C C . PRO A 1 271 ? -64.081 1.792 43.741 1.00 76.75 271 PRO A C 1
ATOM 2176 O O . PRO A 1 271 ? -63.753 1.018 42.836 1.00 76.75 271 PRO A O 1
ATOM 2179 N N . LEU A 1 272 ? -63.363 1.895 44.865 1.00 76.25 272 LEU A N 1
ATOM 2180 C CA . LEU A 1 272 ? -62.154 1.104 45.120 1.00 76.25 272 LEU A CA 1
ATOM 2181 C C . LEU A 1 272 ? -62.487 -0.348 45.462 1.00 76.25 272 LEU A C 1
ATOM 2183 O O . LEU A 1 272 ? -61.824 -1.270 44.973 1.00 76.25 272 LEU A O 1
ATOM 2187 N N . PHE A 1 273 ? -63.549 -0.574 46.233 1.00 79.56 273 PHE A N 1
ATOM 2188 C CA . PHE A 1 273 ? -64.045 -1.915 46.521 1.00 79.56 273 PHE A CA 1
ATOM 2189 C C . PHE A 1 273 ? -64.537 -2.618 45.248 1.00 79.56 273 PHE A C 1
ATOM 2191 O O . PHE A 1 273 ? -64.218 -3.786 45.021 1.00 79.56 273 PHE A O 1
ATOM 2198 N N . MET A 1 274 ? -65.215 -1.896 44.352 1.00 74.88 274 MET A N 1
ATOM 2199 C CA . MET A 1 274 ? -65.648 -2.420 43.051 1.00 74.88 274 MET A CA 1
ATOM 2200 C C . MET A 1 274 ? -64.478 -2.797 42.134 1.00 74.88 274 MET A C 1
ATOM 2202 O O . MET A 1 274 ? -64.549 -3.801 41.421 1.00 74.88 274 MET A O 1
ATOM 2206 N N . ILE A 1 275 ? -63.380 -2.036 42.154 1.00 78.44 275 ILE A N 1
ATOM 2207 C CA . ILE A 1 275 ? -62.156 -2.384 41.415 1.00 78.44 275 ILE A CA 1
ATOM 2208 C C . ILE A 1 275 ? -61.522 -3.646 42.006 1.00 78.44 275 ILE A C 1
ATOM 2210 O O . ILE A 1 275 ? -61.255 -4.595 41.268 1.00 78.44 275 ILE A O 1
ATOM 2214 N N . ARG A 1 276 ? -61.370 -3.711 43.333 1.00 81.12 276 ARG A N 1
ATOM 2215 C CA . ARG A 1 276 ? -60.793 -4.870 44.029 1.00 81.12 276 ARG A CA 1
ATOM 2216 C C . ARG A 1 276 ? -61.618 -6.143 43.828 1.00 81.12 276 ARG A C 1
ATOM 2218 O O . ARG A 1 276 ? -61.059 -7.203 43.554 1.00 81.12 276 ARG A O 1
ATOM 2225 N N . LYS A 1 277 ? -62.946 -6.037 43.875 1.00 85.00 277 LYS A N 1
ATOM 2226 C CA . LYS A 1 277 ? -63.862 -7.152 43.615 1.00 85.00 277 LYS A CA 1
ATOM 2227 C C . LYS A 1 277 ? -63.751 -7.652 42.174 1.00 85.00 277 LYS A C 1
ATOM 2229 O O . LYS A 1 277 ? -63.620 -8.854 41.968 1.00 85.00 277 LYS A O 1
ATOM 2234 N N . ARG A 1 278 ? -63.686 -6.752 41.181 1.00 82.62 278 ARG A N 1
ATOM 2235 C CA . ARG A 1 278 ? -63.444 -7.125 39.771 1.00 82.62 278 ARG A CA 1
ATOM 2236 C C . ARG A 1 278 ? -62.077 -7.781 39.566 1.00 82.62 278 ARG A C 1
ATOM 2238 O O . ARG A 1 278 ? -61.947 -8.670 38.726 1.00 82.62 278 ARG A O 1
ATOM 2245 N N . GLU A 1 279 ? -61.049 -7.356 40.296 1.00 80.62 279 GLU A N 1
ATOM 2246 C CA . GLU A 1 279 ? -59.730 -7.997 40.259 1.00 80.62 279 GLU A CA 1
ATOM 2247 C C . GLU A 1 279 ? -59.761 -9.415 40.841 1.00 80.62 279 GLU A C 1
ATOM 2249 O O . GLU A 1 279 ? -59.188 -10.338 40.254 1.00 80.62 279 GLU A O 1
ATOM 2254 N N . GLU A 1 280 ? -60.440 -9.609 41.971 1.00 80.25 280 GLU A N 1
ATOM 2255 C CA . GLU A 1 280 ? -60.609 -10.919 42.602 1.00 80.25 280 GLU A CA 1
ATOM 2256 C C . GLU A 1 280 ? -61.486 -11.856 41.763 1.00 80.25 280 GLU A C 1
ATOM 2258 O O . GLU A 1 280 ? -61.136 -13.025 41.593 1.00 80.25 280 GLU A O 1
ATOM 2263 N N . GLU A 1 281 ? -62.565 -11.352 41.165 1.00 83.25 281 GLU A N 1
ATOM 2264 C CA . GLU A 1 281 ? -63.431 -12.099 40.248 1.00 83.25 281 GLU A CA 1
ATOM 2265 C C . GLU A 1 281 ? -62.671 -12.545 39.000 1.00 83.25 281 GLU A C 1
ATOM 2267 O O . GLU A 1 281 ? -62.717 -13.724 38.664 1.00 83.25 281 GLU A O 1
ATOM 2272 N N . LYS A 1 282 ? -61.869 -11.674 38.371 1.00 84.62 282 LYS A N 1
ATOM 2273 C CA . LYS A 1 282 ? -61.010 -12.062 37.237 1.00 84.62 282 LYS A CA 1
ATOM 2274 C C . LYS A 1 282 ? -59.967 -13.111 37.629 1.00 84.62 282 LYS A C 1
ATOM 2276 O O . LYS A 1 282 ? -59.706 -14.036 36.858 1.00 84.62 282 LYS A O 1
ATOM 2281 N N . LYS A 1 283 ? -59.374 -13.011 38.827 1.00 77.44 283 LYS A N 1
ATOM 2282 C CA . LYS A 1 283 ? -58.449 -14.035 39.353 1.00 77.44 283 LYS A CA 1
ATOM 2283 C C . LYS A 1 283 ? -59.162 -15.371 39.562 1.00 77.44 283 LYS A C 1
ATOM 2285 O O . LYS A 1 283 ? -58.635 -16.406 39.155 1.00 77.44 283 LYS A O 1
ATOM 2290 N N . ARG A 1 284 ? -60.362 -15.353 40.147 1.00 80.69 284 ARG A N 1
ATOM 2291 C CA . ARG A 1 284 ? -61.193 -16.547 40.352 1.00 80.69 284 ARG A CA 1
ATOM 2292 C C . ARG A 1 284 ? -61.692 -17.132 39.038 1.00 80.69 284 ARG A C 1
ATOM 2294 O O . ARG A 1 284 ? -61.685 -18.342 38.906 1.00 80.69 284 ARG A O 1
ATOM 2301 N N . GLU A 1 285 ? -62.048 -16.325 38.047 1.00 81.19 285 GLU A N 1
ATOM 2302 C CA . GLU A 1 285 ? -62.490 -16.786 36.726 1.00 81.19 285 GLU A CA 1
ATOM 2303 C C . GLU A 1 285 ? -61.361 -17.507 35.974 1.00 81.19 285 GLU A C 1
ATOM 2305 O O . GLU A 1 285 ? -61.576 -18.538 35.338 1.00 81.19 285 GLU A O 1
ATOM 2310 N N . VAL A 1 286 ? -60.124 -17.014 36.091 1.00 71.94 286 VAL A N 1
ATOM 2311 C CA . VAL A 1 286 ? -58.944 -17.703 35.552 1.00 71.94 286 VAL A CA 1
ATOM 2312 C C . VAL A 1 286 ? -58.676 -19.019 36.294 1.00 71.94 286 VAL A C 1
ATOM 2314 O O . VAL A 1 286 ? -58.286 -19.991 35.648 1.00 71.94 286 VAL A O 1
ATOM 2317 N N . LEU A 1 287 ? -58.920 -19.069 37.610 1.00 69.25 287 LEU A N 1
ATOM 2318 C CA . LEU A 1 287 ? -58.713 -20.254 38.452 1.00 69.25 287 LEU A CA 1
ATOM 2319 C C . LEU A 1 287 ? -59.822 -21.315 38.295 1.00 69.25 287 LEU A C 1
ATOM 2321 O O . LEU A 1 287 ? -59.534 -22.509 38.271 1.00 69.25 287 LEU A O 1
ATOM 2325 N N . ASN A 1 288 ? -61.074 -20.884 38.144 1.00 78.50 288 ASN A N 1
ATOM 2326 C CA . ASN A 1 288 ? -62.257 -21.731 37.983 1.00 78.50 288 ASN A CA 1
ATOM 2327 C C . ASN A 1 288 ? -62.418 -22.234 36.546 1.00 78.50 288 ASN A C 1
ATOM 2329 O O . ASN A 1 288 ? -63.165 -23.179 36.313 1.00 78.50 288 ASN A O 1
ATOM 2333 N N . ASN A 1 289 ? -61.715 -21.642 35.575 1.00 79.94 289 ASN A N 1
ATOM 2334 C CA . ASN A 1 289 ? -61.696 -22.125 34.203 1.00 79.94 289 ASN A CA 1
ATOM 2335 C C . ASN A 1 289 ? -60.659 -23.263 34.046 1.00 79.94 289 ASN A C 1
ATOM 2337 O O . ASN A 1 289 ? -59.448 -23.004 33.983 1.00 79.94 289 ASN A O 1
ATOM 2341 N N . PRO A 1 290 ? -61.096 -24.532 33.912 1.00 80.81 290 PRO A N 1
ATOM 2342 C CA . PRO A 1 290 ? -60.194 -25.682 33.894 1.00 80.81 290 PRO A CA 1
ATOM 2343 C C . PRO A 1 290 ? -59.279 -25.705 32.660 1.00 80.81 290 PRO A C 1
ATOM 2345 O O . PRO A 1 290 ? -58.180 -26.259 32.719 1.00 80.81 290 PRO A O 1
ATOM 2348 N N . VAL A 1 291 ? -59.680 -25.077 31.549 1.00 80.50 291 VAL A N 1
ATOM 2349 C CA . VAL A 1 291 ? -58.879 -24.991 30.317 1.00 80.50 291 VAL A CA 1
ATOM 2350 C C . VAL A 1 291 ? -57.734 -23.988 30.483 1.00 80.50 291 VAL A C 1
ATOM 2352 O O . VAL A 1 291 ? -56.592 -24.290 30.128 1.00 80.50 291 VAL A O 1
ATOM 2355 N N . LYS A 1 292 ? -58.000 -22.822 31.091 1.00 74.12 292 LYS A N 1
ATOM 2356 C CA . LYS A 1 292 ? -56.957 -21.828 31.405 1.00 74.12 292 LYS A CA 1
ATOM 2357 C C . LYS A 1 292 ? -55.980 -22.366 32.456 1.00 74.12 292 LYS A C 1
ATOM 2359 O O . LYS A 1 292 ? -54.772 -22.219 32.281 1.00 74.12 292 LYS A O 1
ATOM 2364 N N . MET A 1 293 ? -56.465 -23.090 33.466 1.00 77.62 293 MET A N 1
ATOM 2365 C CA . MET A 1 293 ? -55.612 -23.741 34.467 1.00 77.62 293 MET A CA 1
ATOM 2366 C C . MET A 1 293 ? -54.722 -24.843 33.888 1.00 77.62 293 MET A C 1
ATOM 2368 O O . MET A 1 293 ? -53.547 -24.921 34.250 1.00 77.62 293 MET A O 1
ATOM 2372 N N . LYS A 1 294 ? -55.229 -25.666 32.959 1.00 80.94 294 LYS A N 1
ATOM 2373 C CA . LYS A 1 294 ? -54.402 -26.645 32.230 1.00 80.94 294 LYS A CA 1
ATOM 2374 C C . LYS A 1 294 ? -53.295 -25.952 31.434 1.00 80.94 294 LYS A C 1
ATOM 2376 O O . LYS A 1 294 ? -52.137 -26.338 31.557 1.00 80.94 294 LYS A O 1
ATOM 2381 N N . LYS A 1 295 ? -53.617 -24.868 30.723 1.00 79.06 295 LYS A N 1
ATOM 2382 C CA . LYS A 1 295 ? -52.645 -24.094 29.934 1.00 79.06 295 LYS A CA 1
ATOM 2383 C C . LYS A 1 295 ? -51.571 -23.422 30.800 1.00 79.06 295 LYS A C 1
ATOM 2385 O O . LYS A 1 295 ? -50.400 -23.411 30.432 1.00 79.06 295 LYS A O 1
ATOM 2390 N N . ILE A 1 296 ? -51.944 -22.907 31.975 1.00 78.56 296 ILE A N 1
ATOM 2391 C CA . ILE A 1 296 ? -50.998 -22.344 32.955 1.00 78.56 296 ILE A CA 1
ATOM 2392 C C . ILE A 1 296 ? -50.082 -23.440 33.522 1.00 78.56 296 ILE A C 1
ATOM 2394 O O . ILE A 1 296 ? -48.866 -23.247 33.580 1.00 78.56 296 ILE A O 1
ATOM 2398 N N . LYS A 1 297 ? -50.634 -24.607 33.888 1.00 80.44 297 LYS A N 1
ATOM 2399 C CA . LYS A 1 297 ? -49.852 -25.762 34.365 1.00 80.44 297 LYS A CA 1
ATOM 2400 C C . LYS A 1 297 ? -48.862 -26.260 33.304 1.00 80.44 297 LYS A C 1
ATOM 2402 O O . LYS A 1 297 ? -47.701 -26.500 33.626 1.00 80.44 297 LYS A O 1
ATOM 2407 N N . GLU A 1 298 ? -49.280 -26.330 32.043 1.00 87.38 298 GLU A N 1
ATOM 2408 C CA . GLU A 1 298 ? -48.443 -26.746 30.910 1.00 87.38 298 GLU A CA 1
ATOM 2409 C C . GLU A 1 298 ? -47.299 -25.749 30.620 1.00 87.38 298 GLU A C 1
ATOM 2411 O O . GLU A 1 298 ? -46.146 -26.136 30.394 1.00 87.38 298 GLU A O 1
ATOM 2416 N N . LEU A 1 299 ? -47.565 -24.441 30.711 1.00 79.44 299 LEU A N 1
ATOM 2417 C CA . LEU A 1 299 ? -46.538 -23.397 30.580 1.00 79.44 299 LEU A CA 1
ATOM 2418 C C . LEU A 1 299 ? -45.497 -23.442 31.713 1.00 79.44 299 LEU A C 1
ATOM 2420 O O . LEU A 1 299 ? -44.304 -23.219 31.477 1.00 79.44 299 LEU A O 1
ATOM 2424 N N . LEU A 1 300 ? -45.923 -23.770 32.934 1.00 79.69 300 LEU A N 1
ATOM 2425 C CA . LEU A 1 300 ? -45.037 -23.963 34.085 1.00 79.69 300 LEU A CA 1
ATOM 2426 C C . LEU A 1 300 ? -44.175 -25.222 33.937 1.00 79.69 300 LEU A C 1
ATOM 2428 O O . LEU A 1 300 ? -42.954 -25.144 34.097 1.00 79.69 300 LEU A O 1
ATOM 2432 N N . GLN A 1 301 ? -44.773 -26.355 33.560 1.00 81.75 301 GLN A N 1
ATOM 2433 C CA . GLN A 1 301 ? -44.051 -27.612 33.331 1.00 81.75 301 GLN A CA 1
ATOM 2434 C C . GLN A 1 301 ? -43.016 -27.481 32.204 1.00 81.75 301 GLN A C 1
ATOM 2436 O O . GLN A 1 301 ? -41.844 -27.810 32.398 1.00 81.75 301 GLN A O 1
ATOM 2441 N N . SER A 1 302 ? -43.392 -26.899 31.062 1.00 78.44 302 SER A N 1
ATOM 2442 C CA . SER A 1 302 ? -42.469 -26.681 29.937 1.00 78.44 302 SER A CA 1
ATOM 2443 C C . SER A 1 302 ? -41.315 -25.724 30.277 1.00 78.44 302 SER A C 1
ATOM 2445 O O . SER A 1 302 ? -40.187 -25.897 29.796 1.00 78.44 302 SER A O 1
ATOM 2447 N N . SER A 1 303 ? -41.548 -24.738 31.149 1.00 79.19 303 SER A N 1
ATOM 2448 C CA . SER A 1 303 ? -40.508 -23.825 31.639 1.00 79.19 303 SER A CA 1
ATOM 2449 C C . SER A 1 303 ? -39.537 -24.505 32.609 1.00 79.19 303 SER A C 1
ATOM 2451 O O . SER A 1 303 ? -38.322 -24.291 32.509 1.00 79.19 303 SER A O 1
ATOM 2453 N N . LEU A 1 304 ? -40.039 -25.359 33.506 1.00 80.56 304 LEU A N 1
ATOM 2454 C CA . LEU A 1 304 ? -39.218 -26.157 34.422 1.00 80.56 304 LEU A CA 1
ATOM 2455 C C . LEU A 1 304 ? -38.367 -27.180 33.660 1.00 80.56 304 LEU A C 1
ATOM 2457 O O . LEU A 1 304 ? -37.155 -27.234 33.875 1.00 80.56 304 LEU A O 1
ATOM 2461 N N . GLU A 1 305 ? -38.938 -27.882 32.678 1.00 81.75 305 GLU A N 1
ATOM 2462 C CA . GLU A 1 305 ? -38.186 -28.789 31.804 1.00 81.75 305 GLU A CA 1
ATOM 2463 C C . GLU A 1 305 ? -37.086 -28.077 31.009 1.00 81.75 305 GLU A C 1
ATOM 2465 O O . GLU A 1 305 ? -35.970 -28.587 30.864 1.00 81.75 305 GLU A O 1
ATOM 2470 N N . ARG A 1 306 ? -37.370 -26.880 30.477 1.00 79.25 306 ARG A N 1
ATOM 2471 C CA . ARG A 1 306 ? -36.364 -26.066 29.777 1.00 79.25 306 ARG A CA 1
ATOM 2472 C C . ARG A 1 306 ? -35.228 -25.652 30.715 1.00 79.25 306 ARG A C 1
ATOM 2474 O O . ARG A 1 306 ? -34.070 -25.641 30.286 1.00 79.25 306 ARG A O 1
ATOM 2481 N N . LYS A 1 307 ? -35.526 -25.343 31.982 1.00 80.06 307 LYS A N 1
ATOM 2482 C CA . LYS A 1 307 ? -34.537 -24.983 33.013 1.00 80.06 307 LYS A CA 1
ATOM 2483 C C . LYS A 1 307 ? -33.671 -26.186 33.412 1.00 80.06 307 LYS A C 1
ATOM 2485 O O . LYS A 1 307 ? -32.446 -26.060 33.434 1.00 80.06 307 LYS A O 1
ATOM 2490 N N . GLU A 1 308 ? -34.282 -27.351 33.612 1.00 79.81 308 GLU A N 1
ATOM 2491 C CA . GLU A 1 308 ? -33.632 -28.652 33.850 1.00 79.81 308 GLU A CA 1
ATOM 2492 C C . GLU A 1 308 ? -32.682 -29.037 32.699 1.00 79.81 308 GLU A C 1
ATOM 2494 O O . GLU A 1 308 ? -31.477 -29.235 32.902 1.00 79.81 308 GLU A O 1
ATOM 2499 N N . LYS A 1 309 ? -33.179 -29.032 31.451 1.00 79.81 309 LYS A N 1
ATOM 2500 C CA . LYS A 1 309 ? -32.391 -29.322 30.235 1.00 79.81 309 LYS A CA 1
ATOM 2501 C C . LYS A 1 309 ? -31.203 -28.359 30.087 1.00 79.81 309 LYS A C 1
ATOM 2503 O O . LYS A 1 309 ? -30.102 -28.784 29.716 1.00 79.81 309 LYS A O 1
ATOM 2508 N N . LYS A 1 310 ? -31.379 -27.073 30.421 1.00 77.94 310 LYS A N 1
ATOM 2509 C CA . LYS A 1 310 ? -30.308 -26.059 30.398 1.00 77.94 310 LYS A CA 1
ATOM 2510 C C . LYS A 1 310 ? -29.239 -26.329 31.467 1.00 77.94 310 LYS A C 1
ATOM 2512 O O . LYS A 1 310 ? -28.056 -26.345 31.124 1.00 77.94 310 LYS A O 1
ATOM 2517 N N . LYS A 1 311 ? -29.639 -26.645 32.706 1.00 77.75 311 LYS A N 1
ATOM 2518 C CA . LYS A 1 311 ? -28.736 -26.988 33.825 1.00 77.75 311 LYS A CA 1
ATOM 2519 C C . LYS A 1 311 ? -27.922 -28.260 33.534 1.00 77.75 311 LYS A C 1
ATOM 2521 O O . LYS A 1 311 ? -26.715 -28.297 33.783 1.00 77.75 311 LYS A O 1
ATOM 2526 N N . LYS A 1 312 ? -28.537 -29.278 32.912 1.00 76.62 312 LYS A N 1
ATOM 2527 C CA . LYS A 1 312 ? -27.860 -30.524 32.492 1.00 76.62 312 LYS A CA 1
ATOM 2528 C C . LYS A 1 312 ? -26.836 -30.284 31.370 1.00 76.62 312 LYS A C 1
ATOM 2530 O O . LYS A 1 312 ? -25.723 -30.813 31.427 1.00 76.62 312 LYS A O 1
ATOM 2535 N N . LYS A 1 313 ? -27.157 -29.436 30.380 1.00 74.12 313 LYS A N 1
ATOM 2536 C CA . LYS A 1 313 ? -26.240 -29.063 29.278 1.00 74.12 313 LYS A CA 1
ATOM 2537 C C . LYS A 1 313 ? -25.034 -28.252 29.770 1.00 74.12 313 LYS A C 1
ATOM 2539 O O . LYS A 1 313 ? -23.934 -28.411 29.240 1.00 74.12 313 LYS A O 1
ATOM 2544 N N . GLU A 1 314 ? -25.223 -27.421 30.792 1.00 70.75 314 GLU A N 1
ATOM 2545 C CA . GLU A 1 314 ? -24.163 -26.630 31.423 1.00 70.75 314 GLU A CA 1
ATOM 2546 C C . GLU A 1 314 ? -23.189 -27.500 32.237 1.00 70.75 314 GLU A C 1
ATOM 2548 O O . GLU A 1 314 ? -21.975 -27.415 32.025 1.00 70.75 314 GLU A O 1
ATOM 2553 N N . LYS A 1 315 ? -23.696 -28.440 33.055 1.00 70.19 315 LYS A N 1
ATOM 2554 C CA . LYS A 1 315 ? -22.858 -29.428 33.768 1.00 70.19 315 LYS A CA 1
ATOM 2555 C C . LYS A 1 315 ? -22.009 -30.280 32.808 1.00 70.19 315 LYS A C 1
ATOM 2557 O O . LYS A 1 315 ? -20.817 -30.467 33.050 1.00 70.19 315 LYS A O 1
ATOM 2562 N N . LYS A 1 316 ? -22.574 -30.726 31.673 1.00 68.88 316 LYS A N 1
ATOM 2563 C CA . LYS A 1 316 ? -21.850 -31.532 30.663 1.00 68.88 316 LYS A CA 1
ATOM 2564 C C . LYS A 1 316 ? -20.714 -30.750 29.979 1.00 68.88 316 LYS A C 1
ATOM 2566 O O . LYS A 1 316 ? -19.660 -31.319 29.701 1.00 68.88 316 LYS A O 1
ATOM 2571 N N . LYS A 1 317 ? -20.881 -29.438 29.755 1.00 64.81 317 LYS A N 1
ATOM 2572 C CA . LYS A 1 317 ? -19.815 -28.562 29.224 1.00 64.81 317 LYS A CA 1
ATOM 2573 C C . LYS A 1 317 ? -18.683 -28.328 30.231 1.00 64.81 317 LYS A C 1
ATOM 2575 O O . LYS A 1 317 ? -17.527 -28.263 29.818 1.00 64.81 317 LYS A O 1
ATOM 2580 N N . LYS A 1 318 ? -18.995 -28.244 31.531 1.00 59.38 318 LYS A N 1
ATOM 2581 C CA . LYS A 1 318 ? -17.998 -28.048 32.599 1.00 59.38 318 LYS A CA 1
ATOM 2582 C C . LYS A 1 318 ? -17.097 -29.280 32.781 1.00 59.38 318 LYS A C 1
ATOM 2584 O O . LYS A 1 318 ? -15.889 -29.120 32.915 1.00 59.38 318 LYS A O 1
ATOM 2589 N N . HIS A 1 319 ? -17.644 -30.496 32.664 1.00 52.53 319 HIS A N 1
ATOM 2590 C CA . HIS A 1 319 ? -16.845 -31.732 32.708 1.00 52.53 319 HIS A CA 1
ATOM 2591 C C . HIS A 1 319 ? -15.934 -31.933 31.485 1.00 52.53 319 HIS A C 1
ATOM 2593 O O . HIS A 1 319 ? -14.838 -32.462 31.638 1.00 52.53 319 HIS A O 1
ATOM 2599 N N . LYS A 1 320 ? -16.325 -31.472 30.285 1.00 56.09 320 LYS A N 1
ATOM 2600 C CA . LYS A 1 320 ? -15.486 -31.611 29.076 1.00 56.09 320 LYS A CA 1
ATOM 2601 C C . LYS A 1 320 ? -14.255 -30.688 29.086 1.00 56.09 320 LYS A C 1
ATOM 2603 O O . LYS A 1 320 ? -13.231 -31.053 28.526 1.00 56.09 320 LYS A O 1
ATOM 2608 N N . LYS A 1 321 ? -14.323 -29.531 29.760 1.00 53.34 321 LYS A N 1
ATOM 2609 C CA . LYS A 1 321 ? -13.173 -28.614 29.910 1.00 53.34 321 LYS A CA 1
ATOM 2610 C C . LYS A 1 321 ? -12.103 -29.108 30.890 1.00 53.34 321 LYS A C 1
ATOM 2612 O O . LYS A 1 321 ? -10.958 -28.709 30.753 1.00 53.34 321 LYS A O 1
ATOM 2617 N N . ARG A 1 322 ? -12.448 -29.984 31.841 1.00 48.34 322 ARG A N 1
ATOM 2618 C CA . ARG A 1 322 ? -11.491 -30.516 32.831 1.00 48.34 322 ARG A CA 1
ATOM 2619 C C . ARG A 1 322 ? -10.611 -31.661 32.316 1.00 48.34 322 ARG A C 1
ATOM 2621 O O . ARG A 1 322 ? -9.665 -32.025 32.994 1.00 48.34 322 ARG A O 1
ATOM 2628 N N . ARG A 1 323 ? -10.898 -32.225 31.137 1.00 45.72 323 ARG A N 1
ATOM 2629 C CA . ARG A 1 323 ? -10.187 -33.402 30.602 1.00 45.72 323 ARG A CA 1
ATOM 2630 C C . ARG A 1 323 ? -9.004 -33.091 29.672 1.00 45.72 323 ARG A C 1
ATOM 2632 O O . ARG A 1 323 ? -8.376 -34.025 29.203 1.00 45.72 323 ARG A O 1
ATOM 2639 N N . HIS A 1 324 ? -8.702 -31.818 29.403 1.00 46.44 324 HIS A N 1
ATOM 2640 C CA . HIS A 1 324 ? -7.649 -31.416 28.454 1.00 46.44 324 HIS A CA 1
ATOM 2641 C C . HIS A 1 324 ? -6.495 -30.619 29.092 1.00 46.44 324 HIS A C 1
ATOM 2643 O O . HIS A 1 324 ? -5.803 -29.906 28.378 1.00 46.44 324 HIS A O 1
ATOM 2649 N N . GLN A 1 325 ? -6.289 -30.698 30.413 1.00 42.47 325 GLN A N 1
ATOM 2650 C CA . GLN A 1 325 ? -5.255 -29.899 31.094 1.00 42.47 325 GLN A CA 1
ATOM 2651 C C . GLN A 1 325 ? -4.258 -30.697 31.952 1.00 42.47 325 GLN A C 1
ATOM 2653 O O . GLN A 1 325 ? -3.570 -30.112 32.777 1.00 42.47 325 GLN A O 1
ATOM 2658 N N . SER A 1 326 ? -4.129 -32.010 31.747 1.00 40.69 326 SER A N 1
ATOM 2659 C CA . SER A 1 326 ? -3.134 -32.834 32.449 1.00 40.69 326 SER A CA 1
ATOM 2660 C C . SER A 1 326 ? -2.150 -33.482 31.471 1.00 40.69 326 SER A C 1
ATOM 2662 O O . SER A 1 326 ? -2.301 -34.656 31.146 1.00 40.69 326 SER A O 1
ATOM 2664 N N . SER A 1 327 ? -1.179 -32.702 30.989 1.00 38.53 327 SER A N 1
ATOM 2665 C CA . SER A 1 327 ? 0.139 -33.187 30.541 1.00 38.53 327 SER A CA 1
ATOM 2666 C C . SER A 1 327 ? 1.018 -32.001 30.121 1.00 38.53 327 SER A C 1
ATOM 2668 O O . SER A 1 327 ? 0.951 -31.568 28.974 1.00 38.53 327 SER A O 1
ATOM 2670 N N . SER A 1 328 ? 1.779 -31.442 31.062 1.00 31.34 328 SER A N 1
ATOM 2671 C CA . SER A 1 328 ? 3.180 -31.029 30.872 1.00 31.34 328 SER A CA 1
ATOM 2672 C C . SER A 1 328 ? 3.651 -30.328 32.145 1.00 31.34 328 SER A C 1
ATOM 2674 O O . SER A 1 328 ? 3.231 -29.218 32.459 1.00 31.34 328 SER A O 1
ATOM 2676 N N . SER A 1 329 ? 4.483 -31.038 32.889 1.00 33.88 329 SER A N 1
ATOM 2677 C CA . SER A 1 329 ? 5.344 -30.566 33.967 1.00 33.88 329 SER A CA 1
ATOM 2678 C C . SER A 1 329 ? 6.490 -29.719 33.414 1.00 33.88 329 SER A C 1
ATOM 2680 O O . SER A 1 329 ? 7.094 -30.159 32.444 1.00 33.88 329 SER A O 1
ATOM 2682 N N . GLU A 1 330 ? 6.832 -28.602 34.065 1.00 31.80 330 GLU A N 1
ATOM 2683 C CA . GLU A 1 330 ? 8.223 -28.308 34.460 1.00 31.80 330 GLU A CA 1
ATOM 2684 C C . GLU A 1 330 ? 8.277 -27.176 35.509 1.00 31.80 330 GLU A C 1
ATOM 2686 O O . GLU A 1 330 ? 7.969 -26.019 35.244 1.00 31.80 330 GLU A O 1
ATOM 2691 N N . SER A 1 331 ? 8.562 -27.595 36.739 1.00 31.84 331 SER A N 1
ATOM 2692 C CA . SER A 1 331 ? 9.458 -27.015 37.747 1.00 31.84 331 SER A CA 1
ATOM 2693 C C . SER A 1 331 ? 9.870 -25.533 37.656 1.00 31.84 331 SER A C 1
ATOM 2695 O O . SER A 1 331 ? 10.787 -25.200 36.921 1.00 31.84 331 SER A O 1
ATOM 2697 N N . THR A 1 332 ? 9.365 -24.702 38.576 1.00 31.66 332 THR A N 1
ATOM 2698 C CA . THR A 1 332 ? 10.195 -23.736 39.330 1.00 31.66 332 THR A CA 1
ATOM 2699 C C . THR A 1 332 ? 9.571 -23.498 40.704 1.00 31.66 332 THR A C 1
ATOM 2701 O O . THR A 1 332 ? 8.458 -22.992 40.825 1.00 31.66 332 THR A O 1
ATOM 2704 N N . SER A 1 333 ? 10.306 -23.920 41.722 1.00 37.34 333 SER A N 1
ATOM 2705 C CA . SER A 1 333 ? 10.112 -23.721 43.156 1.00 37.34 333 SER A CA 1
ATOM 2706 C C . SER A 1 333 ? 10.277 -22.255 43.575 1.00 37.34 333 SER A C 1
ATOM 2708 O O . SER A 1 333 ? 11.206 -21.599 43.107 1.00 37.34 333 SER A O 1
ATOM 2710 N N . GLY A 1 334 ? 9.438 -21.780 44.501 1.00 34.94 334 GLY A N 1
ATOM 2711 C CA . GLY A 1 334 ? 9.629 -20.494 45.180 1.00 34.94 334 GLY A CA 1
ATOM 2712 C C . GLY A 1 334 ? 8.406 -20.028 45.977 1.00 34.94 334 GLY A C 1
ATOM 2713 O O . GLY A 1 334 ? 7.548 -19.354 45.423 1.00 34.94 334 GLY A O 1
ATOM 2714 N N . ASP A 1 335 ? 8.382 -20.414 47.254 1.00 33.59 335 ASP A N 1
ATOM 2715 C CA . ASP A 1 335 ? 7.698 -19.807 48.408 1.00 33.59 335 ASP A CA 1
ATOM 2716 C C . ASP A 1 335 ? 6.177 -19.544 48.387 1.00 33.59 335 ASP A C 1
ATOM 2718 O O . ASP A 1 335 ? 5.666 -18.538 47.893 1.00 33.59 335 ASP A O 1
ATOM 2722 N N . ASP A 1 336 ? 5.472 -20.433 49.095 1.00 40.19 336 ASP A N 1
ATOM 2723 C CA . ASP A 1 336 ? 4.219 -20.159 49.798 1.00 40.19 336 ASP A CA 1
ATOM 2724 C C . ASP A 1 336 ? 4.507 -19.263 51.019 1.00 40.19 336 ASP A C 1
ATOM 2726 O O . ASP A 1 336 ? 4.929 -19.740 52.071 1.00 40.19 336 ASP A O 1
ATOM 2730 N N . GLU A 1 337 ? 4.233 -17.963 50.899 1.00 38.47 337 GLU A N 1
ATOM 2731 C CA . GLU A 1 337 ? 4.078 -17.067 52.049 1.00 38.47 337 GLU A CA 1
ATOM 2732 C C . GLU A 1 337 ? 2.768 -16.271 51.940 1.00 38.47 337 GLU A C 1
ATOM 2734 O O . GLU A 1 337 ? 2.324 -15.812 50.882 1.00 38.47 337 GLU A O 1
ATOM 2739 N N . GLN A 1 338 ? 2.103 -16.158 53.077 1.00 44.72 338 GLN A N 1
ATOM 2740 C CA . GLN A 1 338 ? 0.751 -15.677 53.273 1.00 44.72 338 GLN A CA 1
ATOM 2741 C C . GLN A 1 338 ? 0.590 -14.219 52.822 1.00 44.72 338 GLN A C 1
ATOM 2743 O O . GLN A 1 338 ? 1.088 -13.296 53.462 1.00 44.72 338 GLN A O 1
ATOM 2748 N N . SER A 1 339 ? -0.248 -13.955 51.812 1.00 40.12 339 SER A N 1
ATOM 2749 C CA . SER A 1 339 ? -0.777 -12.603 51.582 1.00 40.12 339 SER A CA 1
ATOM 2750 C C . SER A 1 339 ? -2.285 -12.548 51.806 1.00 40.12 339 SER A C 1
ATOM 2752 O O . SER A 1 339 ? -3.128 -12.787 50.944 1.00 40.12 339 SER A O 1
ATOM 2754 N N . ARG A 1 340 ? -2.618 -12.190 53.047 1.00 44.44 340 ARG A N 1
ATOM 2755 C CA . ARG A 1 340 ? -3.891 -11.590 53.449 1.00 44.44 340 ARG A CA 1
ATOM 2756 C C . ARG A 1 340 ? -4.334 -10.584 52.382 1.00 44.44 340 ARG A C 1
ATOM 2758 O O . ARG A 1 340 ? -3.553 -9.711 52.006 1.00 44.44 340 ARG A O 1
ATOM 2765 N N . ALA A 1 341 ? -5.585 -10.677 51.932 1.00 48.72 341 ALA A N 1
ATOM 2766 C CA . ALA A 1 341 ? -6.204 -9.677 51.072 1.00 48.72 341 ALA A CA 1
ATOM 2767 C C . ALA A 1 341 ? -6.059 -8.287 51.717 1.00 48.72 341 ALA A C 1
ATOM 2769 O O . ALA A 1 341 ? -6.769 -7.951 52.669 1.00 48.72 341 ALA A O 1
ATOM 2770 N N . ARG A 1 342 ? -5.106 -7.491 51.221 1.00 56.97 342 ARG A N 1
ATOM 2771 C CA . ARG A 1 342 ? -4.959 -6.090 51.605 1.00 56.97 342 ARG A CA 1
ATOM 2772 C C . ARG A 1 342 ? -6.206 -5.374 51.101 1.00 56.97 342 ARG A C 1
ATOM 2774 O O . ARG A 1 342 ? -6.464 -5.333 49.900 1.00 56.97 342 ARG A O 1
ATOM 2781 N N . LYS A 1 343 ? -7.018 -4.868 52.028 1.00 59.81 343 LYS A N 1
ATOM 2782 C CA . LYS A 1 343 ? -8.121 -3.959 51.716 1.00 59.81 343 LYS A CA 1
ATOM 2783 C C . LYS A 1 343 ? -7.485 -2.719 51.082 1.00 59.81 343 LYS A C 1
ATOM 2785 O O . LYS A 1 343 ? -6.778 -1.987 51.765 1.00 59.81 343 LYS A O 1
ATOM 2790 N N . ILE A 1 344 ? -7.661 -2.571 49.772 1.00 59.38 344 ILE A N 1
ATOM 2791 C CA . ILE A 1 344 ? -7.195 -1.423 48.982 1.00 59.38 344 ILE A CA 1
ATOM 2792 C C . ILE A 1 344 ? -7.768 -0.164 49.640 1.00 59.38 344 ILE A C 1
ATOM 2794 O O . ILE A 1 344 ? -8.961 -0.140 49.962 1.00 59.38 344 ILE A O 1
ATOM 2798 N N . SER A 1 345 ? -6.924 0.835 49.911 1.00 75.75 345 SER A N 1
ATOM 2799 C CA . SER A 1 345 ? -7.375 2.059 50.580 1.00 75.75 345 SER A CA 1
ATOM 2800 C C . SER A 1 345 ? -8.402 2.786 49.702 1.00 75.75 345 SER A C 1
ATOM 2802 O O . SER A 1 345 ? -8.411 2.640 48.477 1.00 75.75 345 SER A O 1
ATOM 2804 N N . ALA A 1 346 ? -9.293 3.569 50.315 1.00 77.31 346 ALA A N 1
ATOM 2805 C CA . ALA A 1 346 ? -10.318 4.313 49.577 1.00 77.31 346 ALA A CA 1
ATOM 2806 C C . ALA A 1 346 ? -9.712 5.251 48.511 1.00 77.31 346 ALA A C 1
ATOM 2808 O O . ALA A 1 346 ? -10.287 5.432 47.441 1.00 77.31 346 ALA A O 1
ATOM 2809 N N . GLU A 1 347 ? -8.517 5.778 48.776 1.00 79.81 347 GLU A N 1
ATOM 2810 C CA . GLU A 1 347 ? -7.766 6.646 47.869 1.00 79.81 347 GLU A CA 1
ATOM 2811 C C . GLU A 1 347 ? -7.234 5.890 46.641 1.00 79.81 347 GLU A C 1
ATOM 2813 O O . GLU A 1 347 ? -7.344 6.350 45.503 1.00 79.81 347 GLU A O 1
ATOM 2818 N N . GLU A 1 348 ? -6.736 4.671 46.841 1.00 77.50 348 GLU A N 1
ATOM 2819 C CA . GLU A 1 348 ? -6.233 3.824 45.759 1.00 77.50 348 GLU A CA 1
ATOM 2820 C C . GLU A 1 348 ? -7.380 3.283 44.877 1.00 77.50 348 GLU A C 1
ATOM 2822 O O . GLU A 1 348 ? -7.224 3.106 43.663 1.00 77.50 348 GLU A O 1
ATOM 2827 N N . LEU A 1 349 ? -8.573 3.106 45.457 1.00 76.00 349 LEU A N 1
ATOM 2828 C CA . LEU A 1 349 ? -9.798 2.785 44.724 1.00 76.00 349 LEU A CA 1
ATOM 2829 C C . LEU A 1 349 ? -10.281 3.961 43.857 1.00 76.00 349 LEU A C 1
ATOM 2831 O O . LEU A 1 349 ? -10.676 3.743 42.708 1.00 76.00 349 LEU A O 1
ATOM 2835 N N . GLU A 1 350 ? -10.212 5.194 44.366 1.00 83.88 350 GLU A N 1
ATOM 2836 C CA . GLU A 1 350 ? -10.587 6.396 43.611 1.00 83.88 350 GLU A CA 1
ATOM 2837 C C . GLU A 1 350 ? -9.615 6.648 42.450 1.00 83.88 350 GLU A C 1
ATOM 2839 O O . GLU A 1 350 ? -10.050 6.943 41.336 1.00 83.88 350 GLU A O 1
ATOM 2844 N N . ARG A 1 351 ? -8.312 6.398 42.639 1.00 87.56 351 ARG A N 1
ATOM 2845 C CA . ARG A 1 351 ? -7.322 6.467 41.550 1.00 87.56 351 ARG A CA 1
ATOM 2846 C C . ARG A 1 351 ? -7.641 5.484 40.422 1.00 87.56 351 ARG A C 1
ATOM 2848 O O . ARG A 1 351 ? -7.592 5.833 39.246 1.00 87.56 351 ARG A O 1
ATOM 2855 N N . LYS A 1 352 ? -8.039 4.258 40.767 1.00 84.94 352 LYS A N 1
ATOM 2856 C CA . LYS A 1 352 ? -8.435 3.239 39.782 1.00 84.94 352 LYS A CA 1
ATOM 2857 C C . LYS A 1 352 ? -9.748 3.585 39.076 1.00 84.94 352 LYS A C 1
ATOM 2859 O O . LYS A 1 352 ? -9.947 3.240 37.911 1.00 84.94 352 LYS A O 1
ATOM 2864 N N . ARG A 1 353 ? -10.654 4.279 39.768 1.00 82.56 353 ARG A N 1
ATOM 2865 C CA . ARG A 1 353 ? -11.882 4.824 39.182 1.00 82.56 353 ARG A CA 1
ATOM 2866 C C . ARG A 1 353 ? -11.569 5.940 38.186 1.00 82.56 353 ARG A C 1
ATOM 2868 O O . ARG A 1 353 ? -12.147 5.935 37.102 1.00 82.56 353 ARG A O 1
ATOM 2875 N N . GLN A 1 354 ? -10.642 6.838 38.513 1.00 89.00 354 GLN A N 1
ATOM 2876 C CA . GLN A 1 354 ? -10.162 7.879 37.600 1.00 89.00 354 GLN A CA 1
ATOM 2877 C C . GLN A 1 354 ? -9.506 7.273 36.356 1.00 89.00 354 GLN A C 1
ATOM 2879 O O . GLN A 1 354 ? -9.898 7.613 35.244 1.00 89.00 354 GLN A O 1
ATOM 2884 N N . GLU A 1 355 ? -8.632 6.281 36.524 1.00 90.81 355 GLU A N 1
ATOM 2885 C CA . GLU A 1 355 ? -8.016 5.549 35.409 1.00 90.81 355 GLU A CA 1
ATOM 2886 C C . GLU A 1 355 ? -9.072 4.870 34.511 1.00 90.81 355 GLU A C 1
ATOM 2888 O O . GLU A 1 355 ? -8.980 4.872 33.280 1.00 90.81 355 GLU A O 1
ATOM 2893 N N . MET A 1 356 ? -10.132 4.309 35.103 1.00 82.25 356 MET A N 1
ATOM 2894 C CA . MET A 1 356 ? -11.246 3.732 34.344 1.00 82.25 356 MET A CA 1
ATOM 2895 C C . MET A 1 356 ? -12.036 4.800 33.569 1.00 82.25 356 MET A C 1
ATOM 2897 O O . MET A 1 356 ? -12.455 4.543 32.438 1.00 82.25 356 MET A O 1
ATOM 2901 N N . LEU A 1 357 ? -12.226 5.989 34.148 1.00 90.56 357 LEU A N 1
ATOM 2902 C CA . LEU A 1 357 ? -12.898 7.121 33.503 1.00 90.56 357 LEU A CA 1
ATOM 2903 C C . LEU A 1 357 ? -12.066 7.703 32.353 1.00 90.56 357 LEU A C 1
ATOM 2905 O O . LEU A 1 357 ? -12.621 8.001 31.298 1.00 90.56 357 LEU A O 1
ATOM 2909 N N . GLU A 1 358 ? -10.751 7.823 32.513 1.00 89.56 358 GLU A N 1
ATOM 2910 C CA . GLU A 1 358 ? -9.840 8.274 31.453 1.00 89.56 358 GLU A CA 1
ATOM 2911 C C . GLU A 1 358 ? -9.808 7.292 30.283 1.00 89.56 358 GLU A C 1
ATOM 2913 O O . GLU A 1 358 ? -9.972 7.688 29.129 1.00 89.56 358 GLU A O 1
ATOM 2918 N N . ASN A 1 359 ? -9.730 5.992 30.571 1.00 87.12 359 ASN A N 1
ATOM 2919 C CA . ASN A 1 359 ? -9.830 4.955 29.546 1.00 87.12 359 ASN A CA 1
ATOM 2920 C C . ASN A 1 359 ? -11.186 4.975 28.818 1.00 87.12 359 ASN A C 1
ATOM 2922 O O . ASN A 1 359 ? -11.258 4.704 27.615 1.00 87.12 359 ASN A O 1
ATOM 2926 N N . ALA A 1 360 ? -12.276 5.298 29.524 1.00 84.06 360 ALA A N 1
ATOM 2927 C CA . ALA A 1 360 ? -13.593 5.462 28.916 1.00 84.06 360 ALA A CA 1
ATOM 2928 C C . ALA A 1 360 ? -13.649 6.690 27.992 1.00 84.06 360 ALA A C 1
ATOM 2930 O O . ALA A 1 360 ? -14.165 6.573 26.878 1.00 84.06 360 ALA A O 1
ATOM 2931 N N . LYS A 1 361 ? -13.064 7.823 28.407 1.00 91.19 361 LYS A N 1
ATOM 2932 C CA . LYS A 1 361 ? -12.935 9.031 27.575 1.00 91.19 361 LYS A CA 1
ATOM 2933 C C . LYS A 1 361 ? -12.116 8.762 26.315 1.00 91.19 361 LYS A C 1
ATOM 2935 O O . LYS A 1 361 ? -12.591 9.051 25.222 1.00 91.19 361 LYS A O 1
ATOM 2940 N N . TRP A 1 362 ? -10.965 8.098 26.442 1.00 89.12 362 TRP A N 1
ATOM 2941 C CA . TRP A 1 362 ? -10.119 7.727 25.302 1.00 89.12 362 TRP A CA 1
ATOM 2942 C C . TRP A 1 362 ? -10.877 6.872 24.266 1.00 89.12 362 TRP A C 1
ATOM 2944 O O . TRP A 1 362 ? -10.852 7.145 23.066 1.00 89.12 362 TRP A O 1
ATOM 2954 N N . ARG A 1 363 ? -11.656 5.881 24.727 1.00 81.25 363 ARG A N 1
ATOM 2955 C CA . ARG A 1 363 ? -12.530 5.052 23.869 1.00 81.25 363 ARG A CA 1
ATOM 2956 C C . ARG A 1 363 ? -13.669 5.843 23.218 1.00 81.25 363 ARG A C 1
ATOM 2958 O O . ARG A 1 363 ? -14.163 5.459 22.158 1.00 81.25 363 ARG A O 1
ATOM 2965 N N . GLU A 1 364 ? -14.186 6.868 23.884 1.00 79.44 364 GLU A N 1
ATOM 2966 C CA . GLU A 1 364 ? -15.252 7.723 23.358 1.00 79.44 364 GLU A CA 1
ATOM 2967 C C . GLU A 1 364 ? -14.728 8.669 22.275 1.00 79.44 364 GLU A C 1
ATOM 2969 O O . GLU A 1 364 ? -15.346 8.778 21.216 1.00 79.44 364 GLU A O 1
ATOM 2974 N N . GLU A 1 365 ? -13.545 9.246 22.477 1.00 88.19 365 GLU A N 1
ATOM 2975 C CA . GLU A 1 365 ? -12.842 10.053 21.477 1.00 88.19 365 GLU A CA 1
ATOM 2976 C C . GLU A 1 365 ? -12.492 9.241 20.226 1.00 88.19 365 GLU A C 1
ATOM 2978 O O . GLU A 1 365 ? -12.733 9.694 19.105 1.00 88.19 365 GLU A O 1
ATOM 2983 N N . GLU A 1 366 ? -12.011 8.006 20.390 1.00 84.00 366 GLU A N 1
ATOM 2984 C CA . GLU A 1 366 ? -11.737 7.097 19.272 1.00 84.00 366 GLU A CA 1
ATOM 2985 C C . GLU A 1 366 ? -13.011 6.798 18.459 1.00 84.00 366 GLU A C 1
ATOM 2987 O O . GLU A 1 366 ? -13.010 6.860 17.222 1.00 84.00 366 GLU A O 1
ATOM 2992 N N . ARG A 1 367 ? -14.134 6.529 19.143 1.00 84.12 367 ARG A N 1
ATOM 2993 C CA . ARG A 1 367 ? -15.442 6.338 18.494 1.00 84.12 367 ARG A CA 1
ATOM 2994 C C . ARG A 1 367 ? -15.884 7.596 17.753 1.00 84.12 367 ARG A C 1
ATOM 2996 O O . ARG A 1 367 ? -16.299 7.494 16.598 1.00 84.12 367 ARG A O 1
ATOM 3003 N N . ALA A 1 368 ? -15.767 8.767 18.374 1.00 89.44 368 ALA A N 1
ATOM 3004 C CA . ALA A 1 368 ? -16.135 10.039 17.761 1.00 89.44 368 ALA A CA 1
ATOM 3005 C C . ALA A 1 368 ? -15.294 10.331 16.509 1.00 89.44 368 ALA A C 1
ATOM 3007 O O . ALA A 1 368 ? -15.832 10.749 15.482 1.00 89.44 368 ALA A O 1
ATOM 3008 N N . ASN A 1 369 ? -13.989 10.053 16.551 1.00 86.56 369 ASN A N 1
ATOM 3009 C CA . ASN A 1 369 ? -13.093 10.247 15.416 1.00 86.56 369 ASN A CA 1
ATOM 3010 C C . ASN A 1 369 ? -13.430 9.296 14.252 1.00 86.56 369 ASN A C 1
ATOM 3012 O O . ASN A 1 369 ? -13.531 9.726 13.102 1.00 86.56 369 ASN A O 1
ATOM 3016 N N . ASN A 1 370 ? -13.719 8.023 14.543 1.00 79.06 370 ASN A N 1
ATOM 3017 C CA . ASN A 1 370 ? -14.174 7.071 13.527 1.00 79.06 370 ASN A CA 1
ATOM 3018 C C . ASN A 1 370 ? -15.500 7.498 12.878 1.00 79.06 370 ASN A C 1
ATOM 3020 O O . ASN A 1 370 ? -15.618 7.447 11.654 1.00 79.06 370 ASN A O 1
ATOM 3024 N N . VAL A 1 371 ? -16.473 7.976 13.661 1.00 84.94 371 VAL A N 1
ATOM 3025 C CA . VAL A 1 371 ? -17.743 8.503 13.127 1.00 84.94 371 VAL A CA 1
ATOM 3026 C C . VAL A 1 371 ? -17.500 9.724 12.236 1.00 84.94 371 VAL A C 1
AT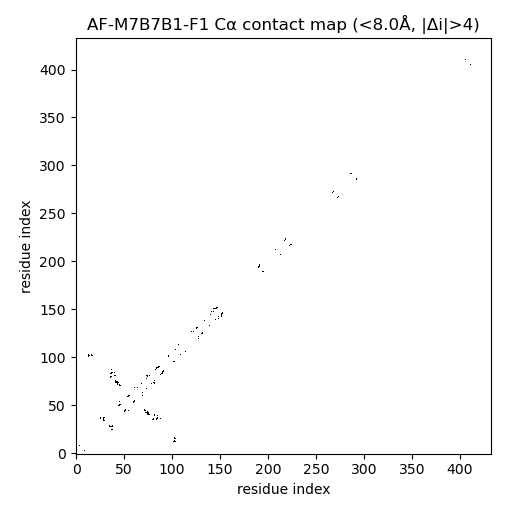OM 3028 O O . VAL A 1 371 ? -18.041 9.791 11.133 1.00 84.94 371 VAL A O 1
ATOM 3031 N N . ARG A 1 372 ? -16.637 10.661 12.654 1.00 85.50 372 ARG A N 1
ATOM 3032 C CA . ARG A 1 372 ? -16.253 11.824 11.832 1.00 85.50 372 ARG A CA 1
ATOM 3033 C C . ARG A 1 372 ? -15.595 11.405 10.518 1.00 85.50 372 ARG A C 1
ATOM 3035 O O . ARG A 1 372 ? -15.889 12.000 9.483 1.00 85.50 372 ARG A O 1
ATOM 3042 N N . ARG A 1 373 ? -14.736 10.381 10.540 1.00 83.75 373 ARG A N 1
ATOM 3043 C CA . ARG A 1 373 ? -14.098 9.831 9.336 1.00 83.75 373 ARG A CA 1
ATOM 3044 C C . ARG A 1 373 ? -15.132 9.255 8.370 1.00 83.75 373 ARG A C 1
ATOM 3046 O O . ARG A 1 373 ? -15.080 9.590 7.193 1.00 83.75 373 ARG A O 1
ATOM 3053 N N . HIS A 1 374 ? -16.070 8.449 8.869 1.00 73.88 374 HIS A N 1
ATOM 3054 C CA . HIS A 1 374 ? -17.127 7.861 8.042 1.00 73.88 374 HIS A CA 1
ATOM 3055 C C . HIS A 1 374 ? -18.056 8.920 7.446 1.00 73.88 374 HIS A C 1
ATOM 3057 O O . HIS A 1 374 ? -18.314 8.885 6.249 1.00 73.88 374 HIS A O 1
ATOM 3063 N N . ARG A 1 375 ? -18.455 9.928 8.228 1.00 87.12 375 ARG A N 1
ATOM 3064 C CA . ARG A 1 375 ? -19.255 11.053 7.725 1.00 87.12 375 ARG A CA 1
ATOM 3065 C C . ARG A 1 375 ? -18.561 11.795 6.576 1.00 87.12 375 ARG A C 1
ATOM 3067 O O . ARG A 1 375 ? -19.181 12.083 5.560 1.00 87.12 375 ARG A O 1
ATOM 3074 N N . LYS A 1 376 ? -17.256 12.057 6.709 1.00 85.62 376 LYS A N 1
ATOM 3075 C CA . LYS A 1 376 ? -16.458 12.723 5.665 1.00 85.62 376 LYS A CA 1
ATOM 3076 C C . LYS A 1 376 ? -16.307 11.868 4.400 1.00 85.62 376 LYS A C 1
ATOM 3078 O O . LYS A 1 376 ? -16.146 12.402 3.307 1.00 85.62 376 LYS A O 1
ATOM 3083 N N . GLU A 1 377 ? -16.300 10.547 4.542 1.00 73.44 377 GLU A N 1
ATOM 3084 C CA . GLU A 1 377 ? -16.243 9.611 3.417 1.00 73.44 377 GLU A CA 1
ATOM 3085 C C . GLU A 1 377 ? -17.579 9.555 2.665 1.00 73.44 377 GLU A C 1
ATOM 3087 O O . GLU A 1 377 ? -17.577 9.640 1.439 1.00 73.44 377 GLU A O 1
ATOM 3092 N N . GLU A 1 378 ? -18.704 9.539 3.387 1.00 77.94 378 GLU A N 1
ATOM 3093 C CA . GLU A 1 378 ? -20.050 9.638 2.804 1.00 77.94 378 GLU A CA 1
ATOM 3094 C C . GLU A 1 378 ? -20.252 10.955 2.042 1.00 77.94 378 GLU A C 1
ATOM 3096 O O . GLU A 1 378 ? -20.770 10.948 0.927 1.00 77.94 378 GLU A O 1
ATOM 3101 N N . GLU A 1 379 ? -19.800 12.084 2.596 1.00 84.31 379 GLU A N 1
ATOM 3102 C CA . GLU A 1 379 ? -19.867 13.390 1.925 1.00 84.31 379 GLU A CA 1
ATOM 3103 C C . GLU A 1 379 ? -19.092 13.384 0.591 1.00 84.31 379 GLU A C 1
ATOM 3105 O O . GLU A 1 379 ? -19.621 13.817 -0.435 1.00 84.31 379 GLU A O 1
ATOM 3110 N N . ARG A 1 380 ? -17.883 12.803 0.558 1.00 81.56 380 ARG A N 1
ATOM 3111 C CA . ARG A 1 380 ? -17.095 12.649 -0.683 1.00 81.56 380 ARG A CA 1
ATOM 3112 C C . ARG A 1 380 ? -17.759 11.722 -1.694 1.00 81.56 380 ARG A C 1
ATOM 3114 O O . ARG A 1 380 ? -17.693 11.977 -2.895 1.00 81.56 380 ARG A O 1
ATOM 3121 N N . GLU A 1 381 ? -18.360 10.627 -1.235 1.00 71.12 381 GLU A N 1
ATOM 3122 C CA . GLU A 1 381 ? -19.062 9.692 -2.115 1.00 71.12 381 GLU A CA 1
ATOM 3123 C C . GLU A 1 381 ? -20.280 10.366 -2.759 1.00 71.12 381 GLU A C 1
ATOM 3125 O O . GLU A 1 381 ? -20.474 10.247 -3.970 1.00 71.12 381 GLU A O 1
ATOM 3130 N N . GLN A 1 382 ? -21.027 11.166 -1.994 1.00 75.94 382 GLN A N 1
ATOM 3131 C CA . GLN A 1 382 ? -22.135 11.970 -2.512 1.00 75.94 382 GLN A CA 1
ATOM 3132 C C . GLN A 1 382 ? -21.672 13.035 -3.516 1.00 75.94 382 GLN A C 1
ATOM 3134 O O . GLN A 1 382 ? -22.345 13.268 -4.522 1.00 75.94 382 GLN A O 1
ATOM 3139 N N . GLU A 1 383 ? -20.533 13.688 -3.283 1.00 80.19 383 GLU A N 1
ATOM 3140 C CA . GLU A 1 383 ? -19.947 14.637 -4.240 1.00 80.19 383 GLU A CA 1
ATOM 3141 C C . GLU A 1 383 ? -19.543 13.953 -5.551 1.00 80.19 383 GLU A C 1
ATOM 3143 O O . GLU A 1 383 ? -19.874 14.437 -6.638 1.00 80.19 383 GLU A O 1
ATOM 3148 N N . LEU A 1 384 ? -18.895 12.789 -5.465 1.00 75.06 384 LEU A N 1
ATOM 3149 C CA . LEU A 1 384 ? -18.548 11.975 -6.629 1.00 75.06 384 LEU A CA 1
ATOM 3150 C C . LEU A 1 384 ? -19.797 11.485 -7.370 1.00 75.06 384 LEU A C 1
ATOM 3152 O O . LEU A 1 384 ? -19.813 11.464 -8.600 1.00 75.06 384 LEU A O 1
ATOM 3156 N N . GLU A 1 385 ? -20.862 11.120 -6.659 1.00 70.19 385 GLU A N 1
ATOM 3157 C CA . GLU A 1 385 ? -22.132 10.722 -7.268 1.00 70.19 385 GLU A CA 1
ATOM 3158 C C . GLU A 1 385 ? -22.803 11.892 -8.003 1.00 70.19 385 GLU A C 1
ATOM 3160 O O . GLU A 1 385 ? -23.247 11.727 -9.143 1.00 70.19 385 GLU A O 1
ATOM 3165 N N . LYS A 1 386 ? -22.790 13.100 -7.424 1.00 73.62 386 LYS A N 1
ATOM 3166 C CA . LYS A 1 386 ? -23.270 14.326 -8.087 1.00 73.62 386 LYS A CA 1
ATOM 3167 C C . LYS A 1 386 ? -22.475 14.645 -9.355 1.00 73.62 386 LYS A C 1
ATOM 3169 O O . LYS A 1 386 ? -23.079 15.002 -10.367 1.00 73.62 386 LYS A O 1
ATOM 3174 N N . LEU A 1 387 ? -21.152 14.471 -9.331 1.00 69.38 387 LEU A N 1
ATOM 3175 C CA . LEU A 1 387 ? -20.286 14.642 -10.505 1.00 69.38 387 LEU A CA 1
ATOM 3176 C C . LEU A 1 387 ? -20.595 1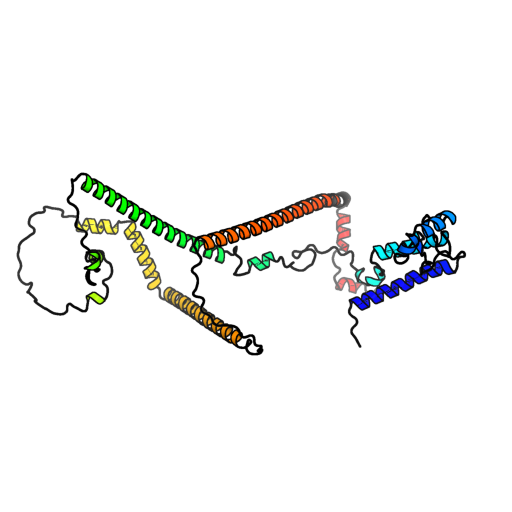3.609 -11.599 1.00 69.38 387 LEU A C 1
ATOM 3178 O O . LEU A 1 387 ? -20.668 13.959 -12.774 1.00 69.38 387 LEU A O 1
ATOM 3182 N N . ARG A 1 388 ? -20.855 12.352 -11.220 1.00 61.69 388 ARG A N 1
ATOM 3183 C CA . ARG A 1 388 ? -21.180 11.258 -12.155 1.00 61.69 388 ARG A CA 1
ATOM 3184 C C . ARG A 1 388 ? -22.597 11.328 -12.731 1.00 61.69 388 ARG A C 1
ATOM 3186 O O . ARG A 1 388 ? -22.864 10.704 -13.753 1.00 61.69 388 ARG A O 1
ATOM 3193 N N . SER A 1 389 ? -23.506 12.083 -12.115 1.00 56.81 389 SER A N 1
ATOM 3194 C CA . SER A 1 389 ? -24.908 12.195 -12.548 1.00 56.81 389 SER A CA 1
ATOM 3195 C C . SER A 1 389 ? -25.125 13.135 -13.753 1.00 56.81 389 SER A C 1
ATOM 3197 O O . SER A 1 389 ? -26.218 13.178 -14.321 1.00 56.81 389 SER A O 1
ATOM 3199 N N . ARG A 1 390 ? -24.099 13.878 -14.206 1.00 57.38 390 ARG A N 1
ATOM 3200 C CA . ARG A 1 390 ? -24.219 14.784 -15.372 1.00 57.38 390 ARG A CA 1
ATOM 3201 C C . ARG A 1 390 ? -24.265 14.075 -16.737 1.00 57.38 390 ARG A C 1
ATOM 3203 O O . ARG A 1 390 ? -24.810 14.664 -17.666 1.00 57.38 390 ARG A O 1
ATOM 3210 N N . ASP A 1 391 ? -23.863 12.807 -16.839 1.00 52.69 391 ASP A N 1
ATOM 3211 C CA . ASP A 1 391 ? -23.712 12.117 -18.139 1.00 52.69 391 ASP A CA 1
ATOM 3212 C C . ASP A 1 391 ? -24.908 11.241 -18.571 1.00 52.69 391 ASP A C 1
ATOM 3214 O O . ASP A 1 391 ? -24.882 10.594 -19.617 1.00 52.69 391 ASP A O 1
ATOM 3218 N N . GLY A 1 392 ? -26.007 11.223 -17.808 1.00 57.47 392 GLY A N 1
ATOM 3219 C CA . GLY A 1 392 ? -27.200 10.422 -18.140 1.00 57.47 392 GLY A CA 1
ATOM 3220 C C . GLY A 1 392 ? -28.214 11.095 -19.078 1.00 57.47 392 GLY A C 1
ATOM 3221 O O . GLY A 1 392 ? -29.122 10.430 -19.579 1.00 57.47 392 GLY A O 1
ATOM 3222 N N . LYS A 1 393 ? -28.098 12.410 -19.311 1.00 59.78 393 LYS A N 1
ATOM 3223 C CA . LYS A 1 393 ? -29.130 13.211 -20.004 1.00 59.78 393 LYS A CA 1
ATOM 3224 C C . LYS A 1 393 ? -29.084 13.107 -21.533 1.00 59.78 393 LYS A C 1
ATOM 3226 O O . LYS A 1 393 ? -30.112 13.287 -22.178 1.00 59.78 393 LYS A O 1
ATOM 3231 N N . PHE A 1 394 ? -27.937 12.745 -22.104 1.00 57.62 394 PHE A N 1
ATOM 3232 C CA . PHE A 1 394 ? -27.761 12.588 -23.553 1.00 57.62 394 PHE A CA 1
ATOM 3233 C C . PHE A 1 394 ? -28.630 11.458 -24.133 1.00 57.62 394 PHE A C 1
ATOM 3235 O O . PHE A 1 394 ? -29.340 11.640 -25.119 1.00 57.62 394 PHE A O 1
ATOM 3242 N N . LEU A 1 395 ? -28.666 10.304 -23.457 1.00 59.53 395 LEU A N 1
ATOM 3243 C CA . LEU A 1 395 ? -29.460 9.150 -23.898 1.00 59.53 395 LEU A CA 1
ATOM 3244 C C . LEU A 1 395 ? -30.973 9.375 -23.766 1.00 59.53 395 LEU A C 1
ATOM 3246 O O . LEU A 1 395 ? -31.753 8.768 -24.499 1.00 59.53 395 LEU A O 1
ATOM 3250 N N . HIS A 1 396 ? -31.397 10.232 -22.835 1.00 64.19 396 HIS A N 1
ATOM 3251 C CA . HIS A 1 396 ? -32.805 10.582 -22.656 1.00 64.19 396 HIS A CA 1
ATOM 3252 C C . HIS A 1 396 ? -33.311 11.480 -23.793 1.00 64.19 396 HIS A C 1
ATOM 3254 O O . HIS A 1 396 ? -34.399 11.245 -24.312 1.00 64.19 396 HIS A O 1
ATOM 3260 N N . HIS A 1 397 ? -32.499 12.450 -24.224 1.00 68.00 397 HIS A N 1
ATOM 3261 C CA . HIS A 1 397 ? -32.800 13.311 -25.370 1.00 68.00 397 HIS A CA 1
ATOM 3262 C C . HIS A 1 397 ? -32.972 12.499 -26.660 1.00 68.00 397 HIS A C 1
ATOM 3264 O O . HIS A 1 397 ? -34.014 12.571 -27.303 1.00 68.00 397 HIS A O 1
ATOM 3270 N N . ILE A 1 398 ? -32.010 11.621 -26.961 1.00 68.25 398 ILE A N 1
ATOM 3271 C CA . ILE A 1 398 ? -32.054 10.757 -28.152 1.00 68.25 398 ILE A CA 1
ATOM 3272 C C . ILE A 1 398 ? -33.272 9.820 -28.129 1.00 68.25 398 ILE A C 1
ATOM 3274 O O . ILE A 1 398 ? -33.889 9.563 -29.165 1.00 68.25 398 ILE A O 1
ATOM 3278 N N . LYS A 1 399 ? -33.668 9.314 -26.952 1.00 68.38 399 LYS A N 1
ATOM 3279 C CA . LYS A 1 399 ? -34.892 8.507 -26.811 1.00 68.38 399 LYS A CA 1
ATOM 3280 C C . LYS A 1 399 ? -36.172 9.309 -27.045 1.00 68.38 399 LYS A C 1
ATOM 3282 O O . LYS A 1 399 ? -37.111 8.755 -27.609 1.00 68.38 399 LYS A O 1
ATOM 3287 N N . LEU A 1 400 ? -36.228 10.573 -26.625 1.00 74.12 400 LEU A N 1
ATOM 3288 C CA . LEU A 1 400 ? -37.387 11.428 -26.890 1.00 74.12 400 LEU A CA 1
ATOM 3289 C C . LEU A 1 400 ? -37.504 11.780 -28.377 1.00 74.12 400 LEU A C 1
ATOM 3291 O O . LEU A 1 400 ? -38.598 11.688 -28.924 1.00 74.12 400 LEU A O 1
ATOM 3295 N N . GLU A 1 401 ? -36.395 12.113 -29.039 1.00 70.25 401 GLU A N 1
ATOM 3296 C CA . GLU A 1 401 ? -36.382 12.452 -30.470 1.00 70.25 401 GLU A CA 1
ATOM 3297 C C . GLU A 1 401 ? -36.709 11.253 -31.370 1.00 70.25 401 GLU A C 1
ATOM 3299 O O . GLU A 1 401 ? -37.441 11.366 -32.350 1.00 70.25 401 GLU A O 1
ATOM 3304 N N . SER A 1 402 ? -36.227 10.059 -31.024 1.00 67.12 402 SER A N 1
ATOM 3305 C CA . SER A 1 402 ? -36.593 8.831 -31.750 1.00 67.12 402 SER A CA 1
ATOM 3306 C C . SER A 1 402 ? -38.047 8.400 -31.499 1.00 67.12 402 SER A C 1
ATOM 3308 O O . SER A 1 402 ? -38.688 7.781 -32.356 1.00 67.12 402 SER A O 1
ATOM 3310 N N . ALA A 1 403 ? -38.608 8.741 -30.335 1.00 69.25 403 ALA A N 1
ATOM 3311 C CA . ALA A 1 403 ? -40.025 8.540 -30.067 1.00 69.25 403 ALA A CA 1
ATOM 3312 C C . ALA A 1 403 ? -40.892 9.533 -30.855 1.00 69.25 403 ALA A C 1
ATOM 3314 O O . ALA A 1 403 ? -41.885 9.108 -31.438 1.00 69.25 403 ALA A O 1
ATOM 3315 N N . SER A 1 404 ? -40.527 10.814 -30.937 1.00 71.94 404 SER A N 1
ATOM 3316 C CA . SER A 1 404 ? -41.318 11.812 -31.671 1.00 71.94 404 SER A CA 1
ATOM 3317 C C . SER A 1 404 ? -41.316 11.589 -33.187 1.00 71.94 404 SER A C 1
ATOM 3319 O O . SER A 1 404 ? -42.317 11.865 -33.839 1.00 71.94 404 SER A O 1
ATOM 3321 N N . THR A 1 405 ? -40.235 11.038 -33.741 1.00 73.31 405 THR A N 1
ATOM 3322 C CA . THR A 1 405 ? -40.068 10.837 -35.192 1.00 73.31 405 THR A CA 1
ATOM 3323 C C . THR A 1 405 ? -40.643 9.526 -35.733 1.00 73.31 405 THR A C 1
ATOM 3325 O O . THR A 1 405 ? -40.734 9.367 -36.947 1.00 73.31 405 THR A O 1
ATOM 3328 N N . SER A 1 406 ? -41.044 8.572 -34.882 1.00 73.50 406 SER A N 1
ATOM 3329 C CA . SER A 1 406 ? -41.495 7.251 -35.352 1.00 73.50 406 SER A CA 1
ATOM 3330 C C . SER A 1 406 ? -43.017 7.093 -35.413 1.00 73.50 406 SER A C 1
ATOM 3332 O O . SER A 1 406 ? -43.707 7.218 -34.398 1.00 73.50 406 SER A O 1
ATOM 3334 N N . SER A 1 407 ? -43.516 6.723 -36.601 1.00 77.06 407 SER A N 1
ATOM 3335 C CA . SER A 1 407 ? -44.916 6.359 -36.864 1.00 77.06 407 SER A CA 1
ATOM 3336 C C . SER A 1 407 ? -45.337 5.091 -36.107 1.00 77.06 407 SER A C 1
ATOM 3338 O O . SER A 1 407 ? -44.515 4.224 -35.785 1.00 77.06 407 SER A O 1
ATOM 3340 N N . VAL A 1 408 ? -46.638 4.963 -35.826 1.00 70.88 408 VAL A N 1
ATOM 3341 C CA . VAL A 1 408 ? -47.232 3.787 -35.165 1.00 70.88 408 VAL A CA 1
ATOM 3342 C C . VAL A 1 408 ? -46.952 2.512 -35.967 1.00 70.88 408 VAL A C 1
ATOM 3344 O O . VAL A 1 408 ? -46.607 1.490 -35.374 1.00 70.88 408 VAL A O 1
ATOM 3347 N N . GLU A 1 409 ? -46.987 2.579 -37.301 1.00 72.19 409 GLU A N 1
ATOM 3348 C CA . GLU A 1 409 ? -46.681 1.437 -38.175 1.00 72.19 409 GLU A CA 1
ATOM 3349 C C . GLU A 1 409 ? -45.242 0.931 -38.007 1.00 72.19 409 GLU A C 1
ATOM 3351 O O . GLU A 1 409 ? -45.018 -0.277 -37.895 1.00 72.19 409 GLU A O 1
ATOM 3356 N N . ASP A 1 410 ? -44.262 1.831 -37.900 1.00 72.06 410 ASP A N 1
ATOM 3357 C CA . ASP A 1 410 ? -42.856 1.453 -37.706 1.00 72.06 410 ASP A CA 1
ATOM 3358 C C . ASP A 1 410 ? -42.604 0.828 -36.335 1.00 72.06 410 ASP A C 1
ATOM 3360 O O . ASP A 1 410 ? -41.710 -0.010 -36.173 1.00 72.06 410 ASP A O 1
ATOM 3364 N N . ARG A 1 411 ? -43.385 1.222 -35.323 1.00 69.38 411 ARG A N 1
ATOM 3365 C CA . ARG A 1 411 ? -43.327 0.618 -33.985 1.00 69.38 411 ARG A CA 1
ATOM 3366 C C . ARG A 1 411 ? -43.910 -0.792 -33.994 1.00 69.38 411 ARG A C 1
ATOM 3368 O O . ARG A 1 411 ? -43.314 -1.687 -33.397 1.00 69.38 411 ARG A O 1
ATOM 3375 N N . VAL A 1 412 ? -45.013 -1.008 -34.711 1.00 67.75 412 VAL A N 1
ATOM 3376 C CA . VAL A 1 412 ? -45.627 -2.333 -34.874 1.00 67.75 412 VAL A CA 1
ATOM 3377 C C . VAL A 1 412 ? -44.689 -3.260 -35.649 1.00 67.75 412 VAL A C 1
ATOM 3379 O O . VAL A 1 412 ? -44.387 -4.345 -35.161 1.00 67.75 412 VAL A O 1
ATOM 3382 N N . LYS A 1 413 ? -44.111 -2.816 -36.774 1.00 70.00 413 LYS A N 1
ATOM 3383 C CA . LYS A 1 413 ? -43.171 -3.620 -37.583 1.00 70.00 413 LYS A CA 1
ATOM 3384 C C . LYS A 1 413 ? -41.912 -4.043 -36.824 1.00 70.00 413 LYS A C 1
ATOM 3386 O O . LYS A 1 413 ? -41.465 -5.185 -36.956 1.00 70.00 413 LYS A O 1
ATOM 3391 N N . ARG A 1 414 ? -41.365 -3.168 -35.975 1.00 68.44 414 ARG A N 1
ATOM 3392 C CA . ARG A 1 414 ? -40.240 -3.520 -35.090 1.00 68.44 414 ARG A CA 1
ATOM 3393 C C . ARG A 1 414 ? -40.633 -4.531 -34.015 1.00 68.44 414 ARG A C 1
ATOM 3395 O O . ARG A 1 414 ? -39.828 -5.393 -33.676 1.00 68.44 414 ARG A O 1
ATOM 3402 N N . ASN A 1 415 ? -41.867 -4.471 -33.518 1.00 61.75 415 ASN A N 1
ATOM 3403 C CA . ASN A 1 415 ? -42.349 -5.406 -32.506 1.00 61.75 415 ASN A CA 1
ATOM 3404 C C . ASN A 1 415 ? -42.745 -6.779 -33.083 1.00 61.75 415 ASN A C 1
ATOM 3406 O O . ASN A 1 415 ? -42.662 -7.775 -32.375 1.00 61.75 415 ASN A O 1
ATOM 3410 N N . ILE A 1 416 ? -43.080 -6.863 -34.378 1.00 63.84 416 ILE A N 1
ATOM 3411 C CA . ILE A 1 416 ? -43.336 -8.136 -35.085 1.00 63.84 416 ILE A CA 1
ATOM 3412 C C . ILE A 1 416 ? -42.122 -9.079 -35.011 1.00 63.84 416 ILE A C 1
ATOM 3414 O O . ILE A 1 416 ? -42.281 -10.294 -34.946 1.00 63.84 416 ILE A O 1
ATOM 3418 N N . HIS A 1 417 ? -40.909 -8.525 -34.970 1.00 58.72 417 HIS A N 1
ATOM 3419 C CA . HIS A 1 417 ? -39.664 -9.295 -34.941 1.00 58.72 417 HIS A CA 1
ATOM 3420 C C . HIS A 1 417 ? -39.159 -9.587 -33.516 1.00 58.72 417 HIS A C 1
ATOM 3422 O O . HIS A 1 417 ? -38.199 -10.338 -33.359 1.00 58.72 417 HIS A O 1
ATOM 3428 N N . SER A 1 418 ? -39.785 -9.003 -32.483 1.00 55.38 418 SER A N 1
ATOM 3429 C CA . SER A 1 418 ? -39.402 -9.183 -31.072 1.00 55.38 418 SER A CA 1
ATOM 3430 C C . SER A 1 418 ? -40.186 -10.304 -30.375 1.00 55.38 418 SER A C 1
ATOM 3432 O O . SER A 1 418 ? -39.755 -10.809 -29.336 1.00 55.38 418 SER A O 1
ATOM 3434 N N . ILE A 1 419 ? -41.322 -10.719 -30.950 1.00 58.03 419 ILE A N 1
ATOM 3435 C CA . ILE A 1 419 ? -42.106 -11.847 -30.450 1.00 58.03 419 ILE A CA 1
ATOM 3436 C C . ILE A 1 419 ? -41.299 -13.115 -30.725 1.00 58.03 419 ILE A C 1
ATOM 3438 O O . ILE A 1 419 ? -40.997 -13.446 -31.873 1.00 58.03 419 ILE A O 1
ATOM 3442 N N . GLN A 1 420 ? -40.914 -13.803 -29.651 1.00 53.12 420 GLN A N 1
ATOM 3443 C CA . GLN A 1 420 ? -40.152 -15.044 -29.715 1.00 53.12 420 GLN A CA 1
ATOM 3444 C C . GLN A 1 420 ? -40.852 -16.027 -30.661 1.00 53.12 420 GLN A C 1
ATOM 3446 O O . GLN A 1 420 ? -41.993 -16.425 -30.423 1.00 53.12 420 GLN A O 1
ATOM 3451 N N . ARG A 1 421 ? -40.176 -16.402 -31.754 1.00 61.88 421 ARG A N 1
ATOM 3452 C CA . ARG A 1 421 ? -40.677 -17.423 -32.678 1.00 61.88 421 ARG A CA 1
ATOM 3453 C C . ARG A 1 421 ? -40.797 -18.732 -31.902 1.00 61.88 421 ARG A C 1
ATOM 3455 O O . ARG A 1 421 ? -39.816 -19.203 -31.331 1.00 61.88 421 ARG A O 1
ATOM 3462 N N . THR A 1 422 ? -41.999 -19.294 -31.846 1.00 64.44 422 THR A N 1
ATOM 3463 C CA . THR A 1 422 ? -42.226 -20.599 -31.220 1.00 64.44 422 THR A CA 1
ATOM 3464 C C . THR A 1 422 ? -41.474 -21.685 -32.004 1.00 64.44 422 THR A C 1
ATOM 3466 O O . THR A 1 422 ? -41.280 -21.536 -33.213 1.00 64.44 422 THR A O 1
ATOM 3469 N N . PRO A 1 423 ? -41.049 -22.789 -31.363 1.00 62.44 423 PRO A N 1
ATOM 3470 C CA . PRO A 1 423 ? -40.303 -23.860 -32.035 1.00 62.44 423 PRO A CA 1
ATOM 3471 C C . PRO A 1 423 ? -41.027 -24.417 -33.276 1.00 62.44 423 PRO A C 1
ATOM 3473 O O . PRO A 1 423 ? -40.397 -24.637 -34.305 1.00 62.44 423 PRO A O 1
ATOM 3476 N N . ALA A 1 424 ? -42.363 -24.488 -33.247 1.00 64.44 424 ALA A N 1
ATOM 3477 C CA . ALA A 1 424 ? -43.188 -24.894 -34.390 1.00 64.44 424 ALA A CA 1
ATOM 3478 C C . ALA A 1 424 ? -43.087 -23.960 -35.618 1.00 64.44 424 ALA A C 1
ATOM 3480 O O . ALA A 1 424 ? -43.317 -24.384 -36.750 1.00 64.44 424 ALA A O 1
ATOM 3481 N N . ALA A 1 425 ? -42.751 -22.679 -35.422 1.00 63.91 425 ALA A N 1
ATOM 3482 C CA . ALA A 1 425 ? -42.549 -21.726 -36.515 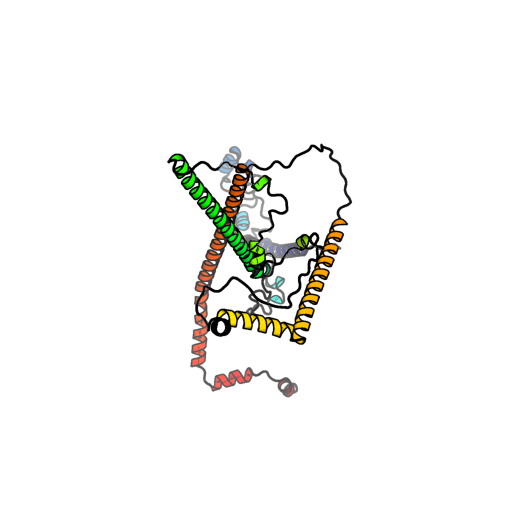1.00 63.91 425 ALA A CA 1
ATOM 3483 C C . ALA A 1 425 ? -41.151 -21.841 -37.151 1.00 63.91 425 ALA A C 1
ATOM 3485 O O . ALA A 1 425 ? -40.964 -21.399 -38.284 1.00 63.91 425 ALA A O 1
ATOM 3486 N N . LEU A 1 426 ? -40.181 -22.431 -36.443 1.00 63.62 426 LEU A N 1
ATOM 3487 C CA . LEU A 1 426 ? -38.828 -22.675 -36.953 1.00 63.62 426 LEU A CA 1
ATOM 3488 C C . LEU A 1 426 ? -38.764 -23.947 -37.815 1.00 63.62 426 LEU A C 1
ATOM 3490 O O . LEU A 1 426 ? -38.013 -23.981 -38.786 1.00 63.62 426 LEU A O 1
ATOM 3494 N N . GLU A 1 427 ? -39.591 -24.953 -37.523 1.00 63.69 427 GLU A N 1
ATOM 3495 C CA . GLU A 1 427 ? -39.639 -26.213 -38.284 1.00 63.69 427 GLU A CA 1
ATOM 3496 C C . GLU A 1 427 ? -40.293 -26.072 -39.669 1.00 63.69 427 GLU A C 1
ATOM 3498 O O . GLU A 1 427 ? -39.891 -26.754 -40.610 1.00 63.69 427 GLU A O 1
ATOM 3503 N N . LYS A 1 428 ? -41.248 -25.144 -39.846 1.00 65.25 428 LYS A N 1
ATOM 3504 C CA . LYS A 1 428 ? -42.009 -24.996 -41.106 1.00 65.25 428 LYS A CA 1
ATOM 3505 C C . LYS A 1 428 ? -41.178 -24.621 -42.338 1.00 65.25 428 LYS A C 1
ATOM 3507 O O . LYS A 1 428 ? -41.602 -24.919 -43.447 1.00 65.25 428 LYS A O 1
ATOM 3512 N N . HIS A 1 429 ? -40.021 -23.986 -42.160 1.00 61.44 429 HIS A N 1
ATOM 3513 C CA . HIS A 1 429 ? -39.144 -23.579 -43.267 1.00 61.44 429 HIS A CA 1
ATOM 3514 C C . HIS A 1 429 ? -37.801 -24.317 -43.286 1.00 61.44 429 HIS A C 1
ATOM 3516 O O . HIS A 1 429 ? -36.950 -24.008 -44.113 1.00 61.44 429 HIS A O 1
ATOM 3522 N N . PHE A 1 430 ? -37.597 -25.311 -42.416 1.00 59.81 430 PHE A N 1
ATOM 3523 C CA . PHE A 1 430 ? -36.318 -26.022 -42.333 1.00 59.81 430 PHE A CA 1
ATOM 3524 C C . PHE A 1 430 ? -36.019 -26.879 -43.579 1.00 59.81 430 PHE A C 1
ATOM 3526 O O . PHE A 1 430 ? -34.857 -27.111 -43.900 1.00 59.81 430 PHE A O 1
ATOM 3533 N N . MET A 1 431 ? -37.053 -27.315 -44.310 1.00 54.78 431 MET A N 1
ATOM 3534 C CA . MET A 1 431 ? -36.917 -28.189 -45.485 1.00 54.78 431 MET A CA 1
ATOM 3535 C C . MET A 1 431 ? -37.050 -27.492 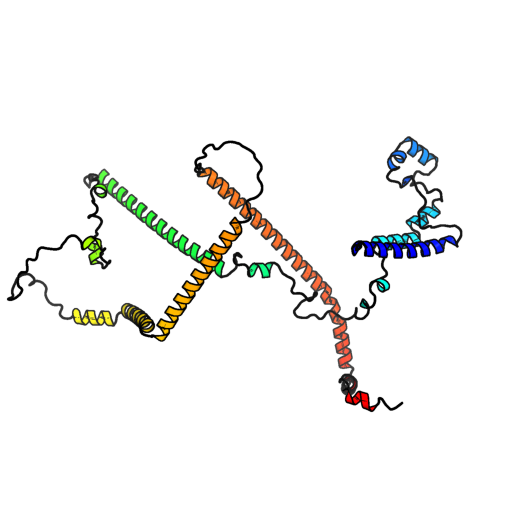-46.847 1.00 54.78 431 MET A C 1
ATOM 3537 O O . MET A 1 431 ? -36.975 -28.165 -47.871 1.00 54.78 431 MET A O 1
ATOM 3541 N N . GLN A 1 432 ? -37.226 -26.171 -46.896 1.00 60.47 432 GLN A N 1
ATOM 3542 C CA . GLN A 1 432 ? -37.195 -25.432 -48.162 1.00 60.47 432 GLN A CA 1
ATOM 3543 C C . GLN A 1 432 ? -35.819 -24.782 -48.320 1.00 60.47 432 GLN A C 1
ATOM 3545 O O . GLN A 1 432 ? -35.519 -23.793 -47.654 1.00 60.47 432 GLN A O 1
ATOM 3550 N N . ARG A 1 433 ? -34.977 -25.382 -49.168 1.00 47.59 433 ARG A N 1
ATOM 3551 C CA . ARG A 1 433 ? -33.807 -24.726 -49.760 1.00 47.59 433 ARG A CA 1
ATOM 3552 C C . ARG A 1 433 ? -34.124 -24.302 -51.179 1.00 47.59 433 ARG A C 1
ATOM 3554 O O . ARG A 1 433 ? -34.831 -25.082 -51.855 1.00 47.59 433 ARG A O 1
#

Radius of gyration: 50.38 Å; Cα contacts (8 Å, |Δi|>4): 118; chains: 1; bounding box: 120×60×133 Å

Secondary structure (DSSP, 8-state):
-----HHHHHHHHHHHHHHHHHHHHHHHHHSSSS----SSPPP-GGG-TTTHHHHHSHHHHHHHHHTT--SSPPPTT-HHHHHHHHHSHHHHHHHHHHHTT--S-HHHHHGGGGTTTT------TT-TTSS----HHHHHTTSTT-TTSHHHHHHHHHHHHHHHHHHHHHHHHHHHHHHHHHHHHHHHHHHHTTSSPPPP---HHHH--TTTT--HHHHHTTPPPPGGGTTS-----------S----S-------TTHHHHHHHHHHH-HHHHHHHHHHHHHHHHHH-HHHHHHHHHHHHHHHHHHHHHHHHHHHHHHHHTTS---------------------HHHHHHHHHHHHHHHHHHHHHHHHHHHHHHHHHHHHHHHHHHHGGGGHHHHHHHHHHHHH--HHHHHHHHHTTSPPPHHHHHTTTT--

pLDDT: mean 70.23, std 16.71, range [28.95, 96.12]

Mean predicted aligned error: 24.66 Å

Solvent-accessible surface area (backbone atoms only — not comparable to full-atom values): 26809 Å² total; per-residue (Å²): 134,84,82,70,51,76,67,53,56,50,50,52,51,29,50,56,48,44,49,53,56,42,48,58,49,28,55,64,25,72,79,38,87,74,74,45,52,58,84,66,74,74,70,38,66,80,77,32,78,85,44,41,67,62,62,66,34,69,69,49,44,50,50,24,52,77,68,67,40,64,80,71,51,58,26,90,81,31,59,69,32,48,44,30,58,67,69,20,73,66,32,49,50,52,50,52,30,62,75,66,74,48,51,68,57,66,69,78,74,42,53,74,62,64,67,67,64,81,62,74,80,77,91,52,102,45,53,100,77,71,49,81,74,83,55,64,64,72,58,44,69,73,39,95,84,36,67,88,33,70,70,46,45,51,52,50,50,53,50,50,53,51,50,50,53,50,48,52,52,53,51,50,52,56,45,51,56,49,50,51,51,51,50,50,52,53,48,52,50,37,42,76,72,62,80,45,82,82,79,80,90,69,65,57,88,79,68,55,52,92,74,67,81,62,61,69,67,52,52,75,72,67,51,84,82,66,81,83,69,73,81,78,78,85,86,80,91,77,89,78,84,92,73,86,84,90,86,88,89,82,91,86,77,85,86,71,96,56,56,70,68,50,49,56,45,50,58,68,69,30,69,65,51,51,50,53,49,54,52,52,49,53,53,46,52,48,64,73,32,66,68,56,41,48,52,53,52,51,56,51,51,55,50,50,50,52,50,52,56,50,54,54,55,51,55,56,54,58,59,62,65,69,74,79,76,88,86,82,88,80,92,83,90,84,82,96,74,90,76,75,86,74,78,74,50,74,67,61,51,49,52,53,50,49,53,52,50,51,54,49,49,54,55,48,52,52,51,52,51,52,52,53,51,51,53,57,50,52,53,52,51,51,51,53,50,59,65,62,60,70,75,62,60,65,64,52,53,55,51,50,54,56,53,74,73,53,54,71,66,60,53,51,59,59,48,65,74,65,58,79,78,51,73,75,68,58,59,76,57,70,83,69,129

Sequence (433 aa):
MACLSRRCLQREKGFILDGVAVDTLAGSYTHIPPKLWSALPPYNAQLDGHAASYFASPAVKSLLKNTEQHRGGTSRDGWIVDYFHIYGPGQRYLNRRNWAGAGHSSEQVGGHYSFLADVKPMKGYNGRFGYRRNTPDLRNLKKSWHPQTLRNVEKVWKAEQKHEAERKKIEELQRELREERAREEMQRYAEDVGAVKKKEEKLDWMYQGPGGMVNREEYLMGRPVDKYVFEKMEDKEAGCSTETGLLPGSIFAPTGANSVLDMASKIREDPLFMIRKREEEKKREVLNNPVKMKKIKELLQSSLERKEKKKKKEKKKKHKKRRHQSSSSESTSGDDEQSRARKISAEELERKRQEMLENAKWREEERANNVRRHRKEEEREQELEKLRSRDGKFLHHIKLESASTSSVEDRVKRNIHSIQRTPAALEKHFMQR

InterPro domains:
  IPR019339 CBF1-interacting co-repressor CIR, N-terminal domain [PF10197] (144-180)
  IPR019339 CBF1-interacting co-repressor CIR, N-terminal domain [SM01083] (144-180)
  IPR022209 Pre-mRNA splicing factor [PF12542] (199-290)
  IPR028027 Sperm microtubule associated protein 1 [PF15075] (12-141)
  IPR051376 Pre-mRNA-splicing factor CWC25 [PTHR16196] (140-340)